Protein AF-A0A2V7L2Q6-F1 (afdb_monomer)

Sequence (376 aa):
MLLHRADSTAAQIENQLLTPYRARHPGLDVVQHTAATSQAEYRRVLLAATVGDSLPDVFQLDDVDVPALVDRGGALDLAPYLARVGVDLARYDPEVLAIFRRGQALYALPRGYAPVMVAYNRDLLDRAGIAYPTEDWTWDDFLRTARRLTRDRDGDGRIDQWGVRRASGCLDAPATLAAIRWYAAWVTRWGVAPRPHDTGDSGVEIARLFAAGRVAFMTVGRDAVRDLRASAAAGRVRVGFAPIPHRAGVLPATLLYATGYAVPARALRRKAAVELAADLTDSLADAARGDAGIELPAVTSAAQGLVAADTPGWQAVFLRAAAHGRPAWGARVALWREVEAELSDLMERVATGDVDPALAVRATAREIDRQLGTTR

Solvent-accessible surface area (backbone atoms only — not comparable to full-atom values): 19725 Å² total; per-residue (Å²): 62,9,22,19,59,33,16,55,45,40,6,31,46,40,36,51,14,38,44,69,46,40,71,74,36,78,90,52,85,65,52,56,40,52,72,17,36,42,48,77,50,31,28,48,64,40,35,49,20,24,70,60,85,54,61,68,12,10,33,34,49,24,54,63,11,40,56,53,11,48,82,26,13,32,38,15,53,22,64,92,43,20,72,82,76,72,50,72,76,88,83,55,60,66,68,62,41,47,56,21,39,64,81,87,38,28,31,28,36,76,49,41,59,50,68,82,82,88,88,82,65,62,72,63,32,58,80,62,78,44,84,78,86,60,94,85,61,47,73,63,52,52,50,53,49,20,52,75,44,40,36,56,83,86,75,90,83,57,73,80,37,67,44,62,80,78,90,56,56,81,58,53,24,69,75,37,44,52,46,53,53,51,59,32,31,29,40,70,73,65,64,78,40,78,44,76,86,80,43,66,94,41,71,70,53,52,50,52,33,34,69,70,70,74,37,96,76,81,84,40,2,11,10,33,14,23,66,26,12,56,31,32,77,66,65,68,52,85,80,71,60,75,57,68,88,57,57,87,94,45,53,46,58,40,60,20,34,31,39,18,22,63,62,59,97,81,46,94,54,51,66,64,45,50,49,46,21,34,58,59,6,23,71,50,27,18,43,46,1,42,73,3,16,23,24,40,22,20,15,18,46,32,29,45,53,40,39,72,36,28,68,71,48,34,50,45,43,45,30,34,27,25,49,17,36,37,62,42,57,70,81,75,38,97,66,29,69,64,48,52,48,51,54,47,57,45,50,53,51,31,50,77,56,88,41,60,56,70,60,48,37,51,49,45,43,50,50,48,52,47,57,68,61,71,75,117

Mean predicted aligned error: 16.05 Å

Nearest PDB structures (foldseek):
  5f7v-assembly1_A  TM=4.570E-01  e=7.697E-09  Listeria monocytogenes EGD-e
  4qsd-assembly1_A  TM=4.203E-01  e=3.023E-06  Agrobacterium fabrum str. C58
  6r1b-assembly2_B  TM=4.641E-01  e=7.809E-06  Mycobacterium tuberculosis
  4r9g-assembly1_A  TM=3.899E-01  e=1.829E-06  Caldanaerobius polysaccharolyticus
  6les-assembly2_Y  TM=4.811E-01  e=1.881E-04  Escherichia coli K-12

Radius of gyration: 23.61 Å; Cα contacts (8 Å, |Δi|>4): 738; chains: 1; bounding box: 56×57×68 Å

pLDDT: mean 79.23, std 8.45, range [37.34, 94.56]

Foldseek 3Di:
DAAWWWDLLLAQLLLVLCVVVCVVVVVDDQAAAADWWALVRQQVVFQCCLQVVHLFAFFDAQLVCLCQAPVAQQAAQQVVPLVVLPHDLVPDDVVLQVSQDDPNRGWAAFLAADEWDDDADPVLCVVLVHDDDDPPDDVVNLVVQQVSQWDDDPPPPDTPTGSDFDPAPPLLGPVNLVVLVVVLCCQPPVVLDDACVRFPPDPVGVLVCVLVVNHQDDRTICSSNNVSNVVVVVPSDDHHDAADDDDPVTDAEGEHHHHHNHDDPPPPCSPVSVVSSHVCRYCGVNASSQSHYRGQGGGDSRLVVSVVSSPPQSSSRPSSHSNSYHYDVVVVDVPVVVLVVLVVVLSNCSNVPPDDNSVSSVVSSVVVVVVVVVPD

Structure (mmCIF, N/CA/C/O backbone):
data_AF-A0A2V7L2Q6-F1
#
_entry.id   AF-A0A2V7L2Q6-F1
#
loop_
_atom_site.group_PDB
_atom_site.id
_atom_site.type_symbol
_atom_site.label_atom_id
_atom_site.label_alt_id
_atom_site.label_comp_id
_atom_site.label_asym_id
_atom_site.label_entity_id
_atom_site.label_seq_id
_atom_site.pdbx_PDB_ins_code
_atom_site.Cartn_x
_atom_site.Cartn_y
_atom_site.Cartn_z
_atom_site.occupancy
_atom_site.B_iso_or_equiv
_atom_site.auth_seq_id
_atom_site.auth_comp_id
_atom_site.auth_asym_id
_atom_site.auth_atom_id
_atom_site.pdbx_PDB_model_num
ATOM 1 N N . MET A 1 1 ? -12.923 18.119 15.130 1.00 73.31 1 MET A N 1
ATOM 2 C CA . MET A 1 1 ? -11.821 18.567 14.234 1.00 73.31 1 MET A CA 1
ATOM 3 C C . MET A 1 1 ? -11.292 17.398 13.402 1.00 73.31 1 MET A C 1
ATOM 5 O O . MET A 1 1 ? -10.453 16.704 13.939 1.00 73.31 1 MET A O 1
ATOM 9 N N . LEU A 1 2 ? -11.753 17.153 12.155 1.00 79.62 2 LEU A N 1
ATOM 10 C CA . LEU A 1 2 ? -11.305 16.065 11.228 1.00 79.62 2 LEU A CA 1
ATOM 11 C C . LEU A 1 2 ? -9.818 16.187 11.014 1.00 79.62 2 LEU A C 1
ATOM 13 O O . LEU A 1 2 ? -9.030 16.928 11.575 1.00 79.62 2 LEU A O 1
ATOM 17 N N . LEU A 1 3 ? -9.506 15.311 10.134 1.00 79.88 3 LEU A N 1
ATOM 18 C CA . LEU A 1 3 ? -8.528 14.321 10.204 1.00 79.88 3 LEU A CA 1
ATOM 19 C C . LEU A 1 3 ? -8.904 13.795 8.762 1.00 79.88 3 LEU A C 1
ATOM 21 O O . LEU A 1 3 ? -9.963 13.269 8.620 1.00 79.88 3 LEU A O 1
ATOM 25 N N . HIS A 1 4 ? -8.349 14.112 7.573 1.00 74.88 4 HIS A N 1
ATOM 26 C CA . HIS A 1 4 ? -8.477 13.294 6.331 1.00 74.88 4 HIS A CA 1
ATOM 27 C C . HIS A 1 4 ? -7.233 13.220 5.412 1.00 74.88 4 HIS A C 1
ATOM 29 O O . HIS A 1 4 ? -6.544 14.210 5.327 1.00 74.88 4 HIS A O 1
ATOM 35 N N . ARG A 1 5 ? -6.894 12.094 4.728 1.00 74.88 5 ARG A N 1
ATOM 36 C CA . ARG A 1 5 ? -5.695 11.904 3.830 1.00 74.88 5 ARG A CA 1
ATOM 37 C C . ARG A 1 5 ? -5.939 11.582 2.311 1.00 74.88 5 ARG A C 1
ATOM 39 O O . ARG A 1 5 ? -6.328 10.468 1.972 1.00 74.88 5 ARG A O 1
ATOM 46 N N . ALA A 1 6 ? -5.713 12.569 1.414 1.00 65.75 6 ALA A N 1
ATOM 47 C CA . ALA A 1 6 ? -5.537 12.645 -0.066 1.00 65.75 6 ALA A CA 1
ATOM 48 C C . ALA A 1 6 ? -5.340 14.095 -0.584 1.00 65.75 6 ALA A C 1
ATOM 50 O O . ALA A 1 6 ? -6.004 14.943 -0.047 1.00 65.75 6 ALA A O 1
ATOM 51 N N . ASP A 1 7 ? -4.582 14.385 -1.638 1.00 66.62 7 ASP A N 1
ATOM 52 C CA . ASP A 1 7 ? -4.219 15.681 -2.283 1.00 66.62 7 ASP A CA 1
ATOM 53 C C . ASP A 1 7 ? -4.640 17.131 -1.856 1.00 66.62 7 ASP A C 1
ATOM 55 O O . ASP A 1 7 ? -5.551 17.419 -1.095 1.00 66.62 7 ASP A O 1
ATOM 59 N N . SER A 1 8 ? -4.008 18.114 -2.522 1.00 62.84 8 SER A N 1
ATOM 60 C CA . SER A 1 8 ? -4.571 19.451 -2.819 1.00 62.84 8 SER A CA 1
ATOM 61 C C . SER A 1 8 ? -5.606 19.415 -3.945 1.00 62.84 8 SER A C 1
ATOM 63 O O . SER A 1 8 ? -6.543 20.216 -3.948 1.00 62.84 8 SER A O 1
ATOM 65 N N . THR A 1 9 ? -5.394 18.464 -4.863 1.00 69.31 9 THR A N 1
ATOM 66 C CA . THR A 1 9 ? -6.034 18.185 -6.151 1.00 69.31 9 THR A CA 1
ATOM 67 C C . THR A 1 9 ? -7.332 17.397 -6.150 1.00 69.31 9 THR A C 1
ATOM 69 O O . THR A 1 9 ? -8.097 17.696 -7.063 1.00 69.31 9 THR A O 1
ATOM 72 N N . ALA A 1 10 ? -7.651 16.582 -5.097 1.00 68.62 10 ALA A N 1
ATOM 73 C CA . ALA A 1 10 ? -9.719 16.390 -3.058 1.00 68.62 10 ALA A CA 1
ATOM 74 C C . ALA A 1 10 ? -10.222 17.579 -2.000 1.00 68.62 10 ALA A C 1
ATOM 76 O O . ALA A 1 10 ? -11.093 17.349 -1.186 1.00 68.62 10 ALA A O 1
ATOM 77 N N . ALA A 1 11 ? -9.870 18.886 -1.971 1.00 71.44 11 ALA A N 1
ATOM 78 C CA . ALA A 1 11 ? -9.905 19.868 -0.907 1.00 71.44 11 ALA A CA 1
ATOM 79 C C . ALA A 1 11 ? -11.095 20.828 -0.870 1.00 71.44 11 ALA A C 1
ATOM 81 O O . ALA A 1 11 ? -11.997 20.813 -0.051 1.00 71.44 11 ALA A O 1
ATOM 82 N N . GLN A 1 12 ? -11.056 21.732 -1.813 1.00 75.75 12 GLN A N 1
ATOM 83 C CA . GLN A 1 12 ? -12.013 22.748 -2.171 1.00 75.75 12 GLN A CA 1
ATOM 84 C C . GLN A 1 12 ? -13.460 22.238 -2.112 1.00 75.75 12 GLN A C 1
ATOM 86 O O . GLN A 1 12 ? -14.247 22.735 -1.307 1.00 75.75 12 GLN A O 1
ATOM 91 N N . ILE A 1 13 ? -13.778 21.197 -2.886 1.00 78.44 13 ILE A N 1
ATOM 92 C CA . ILE A 1 13 ? -15.065 20.502 -2.868 1.00 78.44 13 ILE A CA 1
ATOM 93 C C . ILE A 1 13 ? -15.283 19.781 -1.538 1.00 78.44 13 ILE A C 1
ATOM 95 O O . ILE A 1 13 ? -16.374 19.914 -1.008 1.00 78.44 13 ILE A O 1
ATOM 99 N N . GLU A 1 14 ? -14.266 19.178 -0.903 1.00 76.25 14 GLU A N 1
ATOM 100 C CA . GLU A 1 14 ? -14.395 18.726 0.488 1.00 76.25 14 GLU A CA 1
ATOM 101 C C . GLU A 1 14 ? -14.936 19.867 1.387 1.00 76.25 14 GLU A C 1
ATOM 103 O O . GLU A 1 14 ? -15.743 19.645 2.283 1.00 76.25 14 GLU A O 1
ATOM 108 N N . ASN A 1 15 ? -14.580 21.137 1.181 1.00 78.12 15 ASN A N 1
ATOM 109 C CA . ASN A 1 15 ? -15.110 22.226 2.029 1.00 78.12 15 ASN A CA 1
ATOM 110 C C . ASN A 1 15 ? -16.576 22.468 1.725 1.00 78.12 15 ASN A C 1
ATOM 112 O O . ASN A 1 15 ? -17.353 22.763 2.623 1.00 78.12 15 ASN A O 1
ATOM 116 N N . GLN A 1 16 ? -16.926 22.298 0.456 1.00 79.81 16 GLN A N 1
ATOM 117 C CA . GLN A 1 16 ? -18.268 22.419 -0.079 1.00 79.81 16 GLN A CA 1
ATOM 118 C C . GLN A 1 16 ? -19.182 21.272 0.408 1.00 79.81 16 GLN A C 1
ATOM 120 O O . GLN A 1 16 ? -20.391 21.425 0.311 1.00 79.81 16 GLN A O 1
ATOM 125 N N . LEU A 1 17 ? -18.644 20.200 1.016 1.00 81.06 17 LEU A N 1
ATOM 126 C CA . LEU A 1 17 ? -19.395 19.173 1.778 1.00 81.06 17 LEU A CA 1
ATOM 127 C C . LEU A 1 17 ? -19.692 19.639 3.203 1.00 81.06 17 LEU A C 1
ATOM 129 O O . LEU A 1 17 ? -20.779 19.444 3.741 1.00 81.06 17 LEU A O 1
ATOM 133 N N . LEU A 1 18 ? -18.707 20.297 3.820 1.00 81.81 18 LEU A N 1
ATOM 134 C CA . LEU A 1 18 ? -18.900 20.909 5.128 1.00 81.81 18 LEU A CA 1
ATOM 135 C C . LEU A 1 18 ? -19.791 22.123 5.051 1.00 81.81 18 LEU A C 1
ATOM 137 O O . LEU A 1 18 ? -20.349 22.497 6.068 1.00 81.81 18 LEU A O 1
ATOM 141 N N . THR A 1 19 ? -19.925 22.756 3.889 1.00 81.88 19 THR A N 1
ATOM 142 C CA . THR A 1 19 ? -20.840 23.877 3.704 1.00 81.88 19 THR A CA 1
ATOM 143 C C . THR A 1 19 ? -22.258 23.499 4.161 1.00 81.88 19 THR A C 1
ATOM 145 O O . THR A 1 19 ? -22.727 24.132 5.103 1.00 81.88 19 THR A O 1
ATOM 148 N N . PRO A 1 20 ? -22.924 22.442 3.647 1.00 81.62 20 PRO A N 1
ATOM 149 C CA . PRO A 1 20 ? -24.214 21.995 4.180 1.00 81.62 20 PRO A CA 1
ATOM 150 C C . PRO A 1 20 ? -24.156 21.258 5.527 1.00 81.62 20 PRO A C 1
ATOM 152 O O . PRO A 1 20 ? -25.213 21.039 6.114 1.00 81.62 20 PRO A O 1
ATOM 155 N N . TYR A 1 21 ? -22.987 20.879 6.056 1.00 82.38 21 TYR A N 1
ATOM 156 C CA . TYR A 1 21 ? -22.879 20.409 7.445 1.00 82.38 21 TYR A CA 1
ATOM 157 C C . TYR A 1 21 ? -22.847 21.589 8.430 1.00 82.38 21 TYR A C 1
ATOM 159 O O . TYR A 1 21 ? -23.782 21.767 9.202 1.00 82.38 21 TYR A O 1
ATOM 167 N N . ARG A 1 22 ? -21.860 22.485 8.321 1.00 83.81 22 ARG A N 1
ATOM 168 C CA . ARG A 1 22 ? -21.756 23.756 9.062 1.00 83.81 22 ARG A CA 1
ATOM 169 C C . ARG A 1 22 ? -23.024 24.608 8.950 1.00 83.81 22 ARG A C 1
ATOM 171 O O . ARG A 1 22 ? -23.446 25.179 9.945 1.00 83.81 22 ARG A O 1
ATOM 178 N N . ALA A 1 23 ? -23.675 24.658 7.783 1.00 86.06 23 ALA A N 1
ATOM 179 C CA . ALA A 1 23 ? -24.941 25.382 7.622 1.00 86.06 23 ALA A CA 1
ATOM 180 C C . ALA A 1 23 ? -26.113 24.757 8.407 1.00 86.06 23 ALA A C 1
ATOM 182 O O . ALA A 1 23 ? -27.030 25.476 8.792 1.00 86.06 23 ALA A O 1
ATOM 183 N N . ARG A 1 24 ? -26.083 23.442 8.675 1.00 84.81 24 ARG A N 1
ATOM 184 C CA . ARG A 1 24 ? -27.028 22.759 9.582 1.00 84.81 24 ARG A CA 1
ATOM 185 C C . ARG A 1 24 ? -26.594 22.813 11.049 1.00 84.81 24 ARG A C 1
ATOM 187 O O . ARG A 1 24 ? -27.436 22.679 11.930 1.00 84.81 24 ARG A O 1
ATOM 194 N N . HIS A 1 25 ? -25.306 23.027 11.309 1.00 83.69 25 HIS A N 1
ATOM 195 C CA . HIS A 1 25 ? -24.702 23.027 12.641 1.00 83.69 25 HIS A CA 1
ATOM 196 C C . HIS A 1 25 ? -23.922 24.333 12.924 1.00 83.69 25 HIS A C 1
ATOM 198 O O . HIS A 1 25 ? -22.735 24.277 13.243 1.00 83.69 25 HIS A O 1
ATOM 204 N N . PRO A 1 26 ? -24.560 25.522 12.846 1.00 81.81 26 PRO A N 1
ATOM 205 C CA . PRO A 1 26 ? -23.872 26.820 12.921 1.00 81.81 26 PRO A CA 1
ATOM 206 C C . PRO A 1 26 ? -23.261 27.146 14.295 1.00 81.81 26 PRO A C 1
ATOM 208 O O . PRO A 1 26 ? -22.512 28.110 14.412 1.00 81.81 26 PRO A O 1
ATOM 211 N N . GLY A 1 27 ? -23.579 26.364 15.333 1.00 82.12 27 GLY A N 1
ATOM 212 C CA . GLY A 1 27 ? -22.951 26.448 16.657 1.00 82.12 27 GLY A CA 1
ATOM 213 C C . GLY A 1 27 ? -21.696 25.580 16.827 1.00 82.12 27 GLY A C 1
ATOM 214 O O . GLY A 1 27 ? -21.119 25.588 17.909 1.00 82.12 27 GLY A O 1
ATOM 215 N N . LEU A 1 28 ? -21.286 24.820 15.803 1.00 80.44 28 LEU A N 1
ATOM 216 C CA . LEU A 1 28 ? -20.081 23.988 15.827 1.00 80.44 28 LEU A CA 1
ATOM 217 C C . LEU A 1 28 ? -19.027 24.571 14.884 1.00 80.44 28 LEU A C 1
ATOM 219 O O . LEU A 1 28 ? -19.221 24.591 13.666 1.00 80.44 28 LEU A O 1
ATOM 223 N N . ASP A 1 29 ? -17.882 24.994 15.428 1.00 81.62 29 ASP A N 1
ATOM 224 C CA . ASP A 1 29 ? -16.738 25.333 14.585 1.00 81.62 29 ASP A CA 1
ATOM 225 C C . ASP A 1 29 ? -16.051 24.052 14.104 1.00 81.62 29 ASP A C 1
ATOM 227 O O . ASP A 1 29 ? -15.214 23.434 14.766 1.00 81.62 29 ASP A O 1
ATOM 231 N N . VAL A 1 30 ? -16.453 23.633 12.911 1.00 81.75 30 VAL A N 1
ATOM 232 C CA . VAL A 1 30 ? -15.846 22.531 12.175 1.00 81.75 30 VAL A CA 1
ATOM 233 C C . VAL A 1 30 ? -14.512 23.034 11.593 1.00 81.75 30 VAL A C 1
ATOM 235 O O . VAL A 1 30 ? -14.391 23.260 10.381 1.00 81.75 30 VAL A O 1
ATOM 238 N N . VAL A 1 31 ? -13.517 23.235 12.473 1.00 81.88 31 VAL A N 1
ATOM 239 C CA . VAL A 1 31 ? -12.176 23.785 12.177 1.00 81.88 31 VAL A CA 1
ATOM 240 C C . VAL A 1 31 ? -11.352 22.809 11.361 1.00 81.88 31 VAL A C 1
ATOM 242 O O . VAL A 1 31 ? -10.656 21.950 11.892 1.00 81.88 31 VAL A O 1
ATOM 245 N N . GLN A 1 32 ? -11.424 22.944 10.046 1.00 79.69 32 GLN A N 1
ATOM 246 C CA . GLN A 1 32 ? -10.665 22.110 9.134 1.00 79.69 32 GLN A CA 1
ATOM 247 C C . GLN A 1 32 ? -9.146 22.169 9.445 1.00 79.69 32 GLN A C 1
ATOM 249 O O . GLN A 1 32 ? -8.578 23.244 9.290 1.00 79.69 32 GLN A O 1
ATOM 254 N N . HIS A 1 33 ? -8.491 21.054 9.830 1.00 80.94 33 HIS A N 1
ATOM 255 C CA . HIS A 1 33 ? -7.095 20.954 10.313 1.00 80.94 33 HIS A CA 1
ATOM 256 C C . HIS A 1 33 ? -6.240 19.800 9.738 1.00 80.94 33 HIS A C 1
ATOM 258 O O . HIS A 1 33 ? -6.422 18.655 10.080 1.00 80.94 33 HIS A O 1
ATOM 264 N N . THR A 1 34 ? -5.146 20.072 9.044 1.00 81.19 34 THR A N 1
ATOM 265 C CA . THR A 1 34 ? -4.331 19.116 8.256 1.00 81.19 34 THR A CA 1
ATOM 266 C C . THR A 1 34 ? -2.943 18.745 8.779 1.00 81.19 34 THR A C 1
ATOM 268 O O . THR A 1 34 ? -2.336 19.616 9.401 1.00 81.19 34 THR A O 1
ATOM 271 N N . ALA A 1 35 ? -2.405 17.541 8.454 1.00 66.00 35 ALA A N 1
ATOM 272 C CA . ALA A 1 35 ? -0.992 17.211 8.761 1.00 66.00 35 ALA A CA 1
ATOM 273 C C . ALA A 1 35 ? -0.207 16.075 8.023 1.00 66.00 35 ALA A C 1
ATOM 275 O O . ALA A 1 35 ? 0.932 15.856 8.423 1.00 66.00 35 ALA A O 1
ATOM 276 N N . ALA A 1 36 ? -0.701 15.319 7.031 1.00 75.06 36 ALA A N 1
ATOM 277 C CA . ALA A 1 36 ? 0.181 14.447 6.227 1.00 75.06 36 ALA A CA 1
ATOM 278 C C . ALA A 1 36 ? -0.238 14.114 4.774 1.00 75.06 36 ALA A C 1
ATOM 280 O O . ALA A 1 36 ? -1.317 13.566 4.522 1.00 75.06 36 ALA A O 1
ATOM 281 N N . THR A 1 37 ? 0.685 14.387 3.844 1.00 63.09 37 THR A N 1
ATOM 282 C CA . THR A 1 37 ? 0.564 14.304 2.383 1.00 63.09 37 THR A CA 1
ATOM 283 C C . THR A 1 37 ? 0.685 12.880 1.855 1.00 63.09 37 THR A C 1
ATOM 285 O O . THR A 1 37 ? -0.293 12.194 1.532 1.00 63.09 37 THR A O 1
ATOM 288 N N . SER A 1 38 ? 1.929 12.420 1.764 1.00 71.62 38 SER A N 1
ATOM 289 C CA . SER A 1 38 ? 2.241 11.032 1.523 1.00 71.62 38 SER A CA 1
ATOM 290 C C . SER A 1 38 ? 1.536 10.193 2.574 1.00 71.62 38 SER A C 1
ATOM 292 O O . SER A 1 38 ? 1.400 10.561 3.742 1.00 71.62 38 SER A O 1
ATOM 294 N N . GLN A 1 39 ? 1.149 8.997 2.170 1.00 63.72 39 GLN A N 1
ATOM 295 C CA . GLN A 1 39 ? 0.681 8.010 3.120 1.00 63.72 39 GLN A CA 1
ATOM 296 C C . GLN A 1 39 ? 1.788 7.708 4.160 1.00 63.72 39 GLN A C 1
ATOM 298 O O . GLN A 1 39 ? 1.498 7.537 5.331 1.00 63.72 39 GLN A O 1
ATOM 303 N N . ALA A 1 40 ? 3.077 7.795 3.816 1.00 70.69 40 ALA A N 1
ATOM 304 C CA . ALA A 1 40 ? 4.165 7.559 4.774 1.00 70.69 40 ALA A CA 1
ATOM 305 C C . ALA A 1 40 ? 4.182 8.493 5.994 1.00 70.69 40 ALA A C 1
ATOM 307 O O . ALA A 1 40 ? 4.330 8.054 7.135 1.00 70.69 40 ALA A O 1
ATOM 308 N N . GLU A 1 41 ? 4.002 9.782 5.745 1.00 70.31 41 GLU A N 1
ATOM 309 C CA . GLU A 1 41 ? 3.842 10.829 6.754 1.00 70.31 41 GLU A CA 1
ATOM 310 C C . GLU A 1 41 ? 2.608 10.583 7.630 1.00 70.31 41 GLU A C 1
ATOM 312 O O . GLU A 1 41 ? 2.609 10.815 8.841 1.00 70.31 41 GLU A O 1
ATOM 317 N N . TYR A 1 42 ? 1.592 10.010 6.999 1.00 76.75 42 TYR A N 1
ATOM 318 C CA . TYR A 1 42 ? 0.251 9.906 7.503 1.00 76.75 42 TYR A CA 1
ATOM 319 C C . TYR A 1 42 ? 0.145 8.965 8.715 1.00 76.75 42 TYR A C 1
ATOM 321 O O . TYR A 1 42 ? -0.231 9.440 9.774 1.00 76.75 42 TYR A O 1
ATOM 329 N N . ARG A 1 43 ? 0.716 7.751 8.706 1.00 80.00 43 ARG A N 1
ATOM 330 C CA . ARG A 1 43 ? 0.814 6.865 9.905 1.00 80.00 43 ARG A CA 1
ATOM 331 C C . ARG A 1 43 ? 1.612 7.440 11.070 1.00 80.00 43 ARG A C 1
ATOM 333 O O . ARG A 1 43 ? 1.724 6.784 12.099 1.00 80.00 43 ARG A O 1
ATOM 340 N N . ARG A 1 44 ? 2.296 8.573 10.915 1.00 81.88 44 ARG A N 1
ATOM 341 C CA . ARG A 1 44 ? 3.253 9.053 11.923 1.00 81.88 44 ARG A CA 1
ATOM 342 C C . ARG A 1 44 ? 2.625 10.090 12.842 1.00 81.88 44 ARG A C 1
ATOM 344 O O . ARG A 1 44 ? 2.715 9.916 14.056 1.00 81.88 44 ARG A O 1
ATOM 351 N N . VAL A 1 45 ? 1.912 11.076 12.287 1.00 82.31 45 VAL A N 1
ATOM 352 C CA . VAL A 1 45 ? 1.184 12.119 13.051 1.00 82.31 45 VAL A CA 1
ATOM 353 C C . VAL A 1 45 ? 0.295 11.503 14.141 1.00 82.31 45 VAL A C 1
ATOM 355 O O . VAL A 1 45 ? 0.164 11.999 15.255 1.00 82.31 45 VAL A O 1
ATOM 358 N N . LEU A 1 46 ? -0.288 10.368 13.809 1.00 84.12 46 LEU A N 1
ATOM 359 C CA . LEU A 1 46 ? -1.483 9.841 14.435 1.00 84.12 46 LEU A CA 1
ATOM 360 C C . LEU A 1 46 ? -1.148 8.769 15.455 1.00 84.12 46 LEU A C 1
ATOM 362 O O . LEU A 1 46 ? -1.879 8.596 16.413 1.00 84.12 46 LEU A O 1
ATOM 366 N N . LEU A 1 47 ? -0.016 8.077 15.274 1.00 81.94 47 LEU A N 1
ATOM 367 C CA . LEU A 1 47 ? 0.547 7.106 16.220 1.00 81.94 47 LEU A CA 1
ATOM 368 C C . LEU A 1 47 ? 1.174 7.883 17.361 1.00 81.94 47 LEU A C 1
ATOM 370 O O . LEU A 1 47 ? 1.132 7.427 18.493 1.00 81.94 47 LEU A O 1
ATOM 374 N N . ALA A 1 48 ? 1.695 9.080 17.077 1.00 84.75 48 ALA A N 1
ATOM 375 C CA . ALA A 1 48 ? 1.993 10.056 18.109 1.00 84.75 48 ALA A CA 1
ATOM 376 C C . ALA A 1 48 ? 0.704 10.490 18.830 1.00 84.75 48 ALA A C 1
ATOM 378 O O . ALA A 1 48 ? 0.629 10.335 20.044 1.00 84.75 48 ALA A O 1
ATOM 379 N N . ALA A 1 49 ? -0.334 10.929 18.113 1.00 83.81 49 ALA A N 1
ATOM 380 C CA . ALA A 1 49 ? -1.591 11.370 18.729 1.00 83.81 49 ALA A CA 1
ATOM 381 C C . ALA A 1 49 ? -2.387 10.249 19.446 1.00 83.81 49 ALA A C 1
ATOM 383 O O . ALA A 1 49 ? -3.091 10.523 20.414 1.00 83.81 49 ALA A O 1
ATOM 384 N N . THR A 1 50 ? -2.216 8.978 19.066 1.00 84.38 50 THR A N 1
ATOM 385 C CA . THR A 1 50 ? -2.742 7.816 19.807 1.00 84.38 50 THR A CA 1
ATOM 386 C C . THR A 1 50 ? -1.810 7.278 20.889 1.00 84.38 50 THR A C 1
ATOM 388 O O . THR A 1 50 ? -2.252 6.567 21.781 1.00 84.38 50 THR A O 1
ATOM 391 N N . VAL A 1 51 ? -0.524 7.615 20.901 1.00 83.62 51 VAL A N 1
ATOM 392 C CA . VAL A 1 51 ? 0.318 7.372 22.087 1.00 83.62 51 VAL A CA 1
ATOM 393 C C . VAL A 1 51 ? 0.175 8.513 23.104 1.00 83.62 51 VAL A C 1
ATOM 395 O O . VAL A 1 51 ? 0.355 8.291 24.298 1.00 83.62 51 VAL A O 1
ATOM 398 N N . GLY A 1 52 ? -0.179 9.717 22.648 1.00 82.81 52 GLY A N 1
ATOM 399 C CA . GLY A 1 52 ? -0.272 10.946 23.439 1.00 82.81 52 GLY A CA 1
ATOM 400 C C . GLY A 1 52 ? -1.690 11.477 23.663 1.00 82.81 52 GLY A C 1
ATOM 401 O O . GLY A 1 52 ? -1.844 12.692 23.707 1.00 82.81 52 GLY A O 1
ATOM 402 N N . ASP A 1 53 ? -2.698 10.603 23.740 1.00 81.12 53 ASP A N 1
ATOM 403 C CA . ASP A 1 53 ? -4.096 10.922 24.102 1.00 81.12 53 ASP A CA 1
ATOM 404 C C . ASP A 1 53 ? -4.692 12.182 23.419 1.00 81.12 53 ASP A C 1
ATOM 406 O O . ASP A 1 53 ? -5.158 13.117 24.068 1.00 81.12 53 ASP A O 1
ATOM 410 N N . SER A 1 54 ? -4.556 12.278 22.088 1.00 85.50 54 SER A N 1
ATOM 411 C CA . SER A 1 54 ? -4.812 13.527 21.349 1.00 85.50 54 SER A CA 1
ATOM 412 C C . SER A 1 54 ? -5.250 13.377 19.884 1.00 85.50 54 SER A C 1
ATOM 414 O O . SER A 1 54 ? -5.202 14.356 19.134 1.00 85.50 54 SER A O 1
ATOM 416 N N . LEU A 1 55 ? -5.758 12.213 19.450 1.00 85.06 55 LEU A N 1
ATOM 417 C CA . LEU A 1 55 ? -6.696 12.251 18.322 1.00 85.06 55 LEU A CA 1
ATOM 418 C C . LEU A 1 55 ? -7.962 12.994 18.795 1.00 85.06 55 LEU A C 1
ATOM 420 O O . LEU A 1 55 ? -8.490 12.639 19.842 1.00 85.06 55 LEU A O 1
ATOM 424 N N . PRO A 1 56 ? -8.481 13.990 18.061 1.00 84.44 56 PRO A N 1
ATOM 425 C CA . PRO A 1 56 ? -9.746 14.660 18.394 1.00 84.44 56 PRO A CA 1
ATOM 426 C C . PRO A 1 56 ? -11.011 13.744 18.302 1.00 84.44 56 PRO A C 1
ATOM 428 O O . PRO A 1 56 ? -11.322 13.086 19.280 1.00 84.44 56 PRO A O 1
ATOM 431 N N . ASP A 1 57 ? -11.756 13.626 17.191 1.00 84.62 57 ASP A N 1
ATOM 432 C CA . ASP A 1 57 ? -13.083 12.960 17.108 1.00 84.62 57 ASP A CA 1
ATOM 433 C C . ASP A 1 57 ? -13.660 12.056 15.869 1.00 84.62 57 ASP A C 1
ATOM 435 O O . ASP A 1 57 ? -14.839 11.784 15.957 1.00 84.62 57 ASP A O 1
ATOM 439 N N . VAL A 1 58 ? -13.004 11.653 14.720 1.00 86.94 58 VAL A N 1
ATOM 440 C CA . VAL A 1 58 ? -13.192 10.699 13.517 1.00 86.94 58 VAL A CA 1
ATOM 441 C C . VAL A 1 58 ? -12.049 10.675 12.452 1.00 86.94 58 VAL A C 1
ATOM 443 O O . VAL A 1 58 ? -11.805 11.728 11.848 1.00 86.94 58 VAL A O 1
ATOM 446 N N . PHE A 1 59 ? -11.405 9.534 12.139 1.00 86.75 59 PHE A N 1
ATOM 447 C CA . PHE A 1 59 ? -9.983 9.522 11.684 1.00 86.75 59 PHE A CA 1
ATOM 448 C C . PHE A 1 59 ? -9.499 8.493 10.555 1.00 86.75 59 PHE A C 1
ATOM 450 O O . PHE A 1 59 ? -10.239 7.589 10.274 1.00 86.75 59 PHE A O 1
ATOM 457 N N . GLN A 1 60 ? -8.347 8.524 9.816 1.00 86.31 60 GLN A N 1
ATOM 458 C CA . GLN A 1 60 ? -8.166 7.704 8.559 1.00 86.31 60 GLN A CA 1
ATOM 459 C C . GLN A 1 60 ? -7.860 6.287 8.896 1.00 86.31 60 GLN A C 1
ATOM 461 O O . GLN A 1 60 ? -6.697 5.946 9.112 1.00 86.31 60 GLN A O 1
ATOM 466 N N . LEU A 1 61 ? -8.872 5.448 8.750 1.00 80.69 61 LEU A N 1
ATOM 467 C CA . LEU A 1 61 ? -8.618 4.040 8.626 1.00 80.69 61 LEU A CA 1
ATOM 468 C C . LEU A 1 61 ? -8.476 3.646 7.165 1.00 80.69 61 LEU A C 1
ATOM 470 O O . LEU A 1 61 ? -9.409 3.335 6.432 1.00 80.69 61 LEU A O 1
ATOM 474 N N . ASP A 1 62 ? -7.217 3.734 6.766 1.00 81.94 62 ASP A N 1
ATOM 475 C CA . ASP A 1 62 ? -6.622 3.050 5.638 1.00 81.94 62 ASP A CA 1
ATOM 476 C C . ASP A 1 62 ? -6.535 1.519 5.980 1.00 81.94 62 ASP A C 1
ATOM 478 O O . ASP A 1 62 ? -6.237 1.133 7.113 1.00 81.94 62 ASP A O 1
ATOM 482 N N . ASP A 1 63 ? -6.846 0.612 5.036 1.00 75.94 63 ASP A N 1
ATOM 483 C CA . ASP A 1 63 ? -7.124 -0.837 5.269 1.00 75.94 63 ASP A CA 1
ATOM 484 C C . ASP A 1 63 ? -6.108 -1.690 6.081 1.00 75.94 63 ASP A C 1
ATOM 486 O O . ASP A 1 63 ? -6.481 -2.652 6.757 1.00 75.94 63 ASP A O 1
ATOM 490 N N . VAL A 1 64 ? -4.829 -1.321 6.110 1.00 75.56 64 VAL A N 1
ATOM 491 C CA . VAL A 1 64 ? -3.711 -2.132 6.667 1.00 75.56 64 VAL A CA 1
ATOM 492 C C . VAL A 1 64 ? -3.380 -1.758 8.103 1.00 75.56 64 VAL A C 1
ATOM 494 O O . VAL A 1 64 ? -2.454 -2.278 8.736 1.00 75.56 64 VAL A O 1
ATOM 497 N N . ASP A 1 65 ? -4.084 -0.745 8.565 1.00 70.56 65 ASP A N 1
ATOM 498 C CA . ASP A 1 65 ? -3.826 -0.036 9.788 1.00 70.56 65 ASP A CA 1
ATOM 499 C C . ASP A 1 65 ? -4.880 -0.355 10.814 1.00 70.56 65 ASP A C 1
ATOM 501 O O . ASP A 1 65 ? -4.588 -0.252 11.994 1.00 70.56 65 ASP A O 1
ATOM 505 N N . VAL A 1 66 ? -6.030 -0.869 10.368 1.00 82.50 66 VAL A N 1
ATOM 506 C CA . VAL A 1 66 ? -7.083 -1.476 11.182 1.00 82.50 66 VAL A CA 1
ATOM 507 C C . VAL A 1 66 ? -6.520 -2.362 12.304 1.00 82.50 66 VAL A C 1
ATOM 509 O O . VAL A 1 66 ? -6.974 -2.197 13.430 1.00 82.50 66 VAL A O 1
ATOM 512 N N . PRO A 1 67 ? -5.505 -3.237 12.106 1.00 80.19 67 PRO A N 1
ATOM 513 C CA . PRO A 1 67 ? -4.894 -3.958 13.228 1.00 80.19 67 PRO A CA 1
ATOM 514 C C . PRO A 1 67 ? -4.146 -3.004 14.171 1.00 80.19 67 PRO A C 1
ATOM 516 O O . PRO A 1 67 ? -4.446 -2.909 15.356 1.00 80.19 67 PRO A O 1
ATOM 519 N N . ALA A 1 68 ? -3.227 -2.197 13.626 1.00 79.38 68 ALA A N 1
ATOM 520 C CA . ALA A 1 68 ? -2.457 -1.227 14.404 1.00 79.38 68 ALA A CA 1
ATOM 521 C C . ALA A 1 68 ? -3.337 -0.213 15.159 1.00 79.38 68 ALA A C 1
ATOM 523 O O . ALA A 1 68 ? -2.868 0.348 16.156 1.00 79.38 68 ALA A O 1
ATOM 524 N N . LEU A 1 69 ? -4.572 -0.027 14.684 1.00 79.56 69 LEU A N 1
ATOM 525 C CA . LEU A 1 69 ? -5.645 0.738 15.274 1.00 79.56 69 LEU A CA 1
ATOM 526 C C . LEU A 1 69 ? -6.312 0.020 16.431 1.00 79.56 69 LEU A C 1
ATOM 528 O O . LEU A 1 69 ? -6.284 0.496 17.561 1.00 79.56 69 LEU A O 1
ATOM 532 N N . VAL A 1 70 ? -6.959 -1.096 16.118 1.00 85.06 70 VAL A N 1
ATOM 533 C CA . VAL A 1 70 ? -7.969 -1.730 16.964 1.00 85.06 70 VAL A CA 1
ATOM 534 C C . VAL A 1 70 ? -7.315 -2.571 18.049 1.00 85.06 70 VAL A C 1
ATOM 536 O O . VAL A 1 70 ? -7.761 -2.533 19.188 1.00 85.06 70 VAL A O 1
ATOM 539 N N . ASP A 1 71 ? -6.197 -3.236 17.736 1.00 83.56 71 ASP A N 1
ATOM 540 C CA . ASP A 1 71 ? -5.411 -4.026 18.698 1.00 83.56 71 ASP A CA 1
ATOM 541 C C . ASP A 1 71 ? -4.864 -3.154 19.839 1.00 83.56 71 ASP A C 1
ATOM 543 O O . ASP A 1 71 ? -4.559 -3.629 20.934 1.00 83.56 71 ASP A O 1
ATOM 547 N N . ARG A 1 72 ? -4.690 -1.864 19.543 1.00 80.88 72 ARG A N 1
ATOM 548 C CA . ARG A 1 72 ? -4.346 -0.832 20.511 1.00 80.88 72 ARG A CA 1
ATOM 549 C C . ARG A 1 72 ? -5.616 -0.294 21.170 1.00 80.88 72 ARG A C 1
ATOM 551 O O . ARG A 1 72 ? -5.716 -0.341 22.390 1.00 80.88 72 ARG A O 1
ATOM 558 N N . GLY A 1 73 ? -6.563 0.127 20.334 1.00 84.50 73 GLY A N 1
ATOM 559 C CA . GLY A 1 73 ? -7.839 0.733 20.695 1.00 84.50 73 GLY A CA 1
ATOM 560 C C . GLY A 1 73 ? -7.885 2.202 20.285 1.00 84.50 73 GLY A C 1
ATOM 561 O O . GLY A 1 73 ? -7.993 3.073 21.127 1.00 84.50 73 GLY A O 1
ATOM 562 N N . GLY A 1 74 ? -7.687 2.510 18.998 1.00 84.81 74 GLY A N 1
ATOM 563 C CA . GLY A 1 74 ? -7.847 3.868 18.455 1.00 84.81 74 GLY A CA 1
ATOM 564 C C . GLY A 1 74 ? -9.176 4.136 17.755 1.00 84.81 74 GLY A C 1
ATOM 565 O O . GLY A 1 74 ? -9.560 5.297 17.667 1.00 84.81 74 GLY A O 1
ATOM 566 N N . ALA A 1 75 ? -9.857 3.080 17.285 1.00 87.50 75 ALA A N 1
ATOM 567 C CA . ALA A 1 75 ? -11.077 3.070 16.462 1.00 87.50 75 ALA A CA 1
ATOM 568 C C . ALA A 1 75 ? -12.151 2.266 17.201 1.00 87.50 75 ALA A C 1
ATOM 570 O O . ALA A 1 75 ? -11.816 1.200 17.721 1.00 87.50 75 ALA A O 1
ATOM 571 N N . LEU A 1 76 ? -13.403 2.729 17.223 1.00 91.00 76 LEU A N 1
ATOM 572 C CA . LEU A 1 76 ? -14.512 2.004 17.851 1.00 91.00 76 LEU A CA 1
ATOM 573 C C . LEU A 1 76 ? -15.059 0.924 16.934 1.00 91.00 76 LEU A C 1
ATOM 575 O O . LEU A 1 76 ? -14.883 0.926 15.725 1.00 91.00 76 LEU A O 1
ATOM 579 N N . ASP A 1 77 ? -15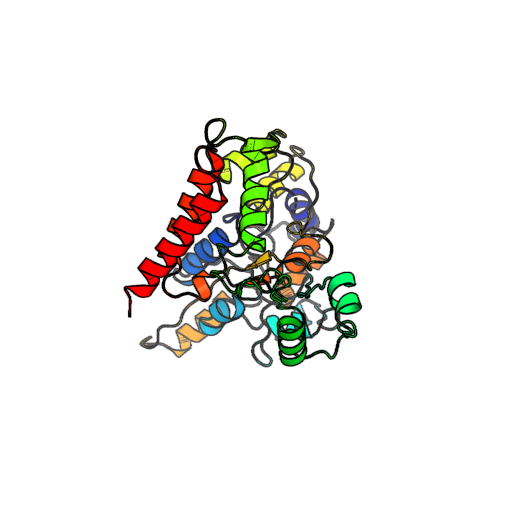.850 0.053 17.523 1.00 94.56 77 ASP A N 1
ATOM 580 C CA . ASP A 1 77 ? -17.047 -0.448 16.878 1.00 94.56 77 ASP A CA 1
ATOM 581 C C . ASP A 1 77 ? -18.196 0.598 16.784 1.00 94.56 77 ASP A C 1
ATOM 583 O O . ASP A 1 77 ? -18.967 0.724 17.733 1.00 94.56 77 ASP A O 1
ATOM 587 N N . LEU A 1 78 ? -18.421 1.311 15.666 1.00 93.00 78 LEU A N 1
ATOM 588 C CA . LEU A 1 78 ? -19.640 2.158 15.557 1.00 93.00 78 LEU A CA 1
ATOM 589 C C . LEU A 1 78 ? -20.926 1.330 15.349 1.00 93.00 78 LEU A C 1
ATOM 591 O O . LEU A 1 78 ? -22.005 1.922 15.204 1.00 93.00 78 LEU A O 1
ATOM 595 N N . ALA A 1 79 ? -20.873 -0.011 15.290 1.00 92.19 79 ALA A N 1
ATOM 596 C CA . ALA A 1 79 ? -22.067 -0.826 15.051 1.00 92.19 79 ALA A CA 1
ATOM 597 C C . ALA A 1 79 ? -23.252 -0.512 15.995 1.00 92.19 79 ALA A C 1
ATOM 599 O O . ALA A 1 79 ? -24.381 -0.452 15.497 1.00 92.19 79 ALA A O 1
ATOM 600 N N . PRO A 1 80 ? -23.057 -0.199 17.298 1.00 93.69 80 PRO A N 1
ATOM 601 C CA . PRO A 1 80 ? -24.141 0.190 18.207 1.00 93.69 80 PRO A CA 1
ATOM 602 C C . PRO A 1 80 ? -24.787 1.560 17.919 1.00 93.69 80 PRO A C 1
ATOM 604 O O . PRO A 1 80 ? -25.775 1.916 18.567 1.00 93.69 80 PRO A O 1
ATOM 607 N N . TYR A 1 81 ? -24.243 2.350 16.988 1.00 88.06 81 TYR A N 1
ATOM 608 C CA . TYR A 1 81 ? -24.646 3.740 16.747 1.00 88.06 81 TYR A CA 1
ATOM 609 C C . TYR A 1 81 ? -25.096 4.004 15.302 1.00 88.06 81 TYR A C 1
ATOM 611 O O . TYR A 1 81 ? -25.904 4.910 15.105 1.00 88.06 81 TYR A O 1
ATOM 619 N N . LEU A 1 82 ? -24.665 3.196 14.318 1.00 86.81 82 LEU A N 1
ATOM 620 C CA . LEU A 1 82 ? -25.105 3.223 12.904 1.00 86.81 82 LEU A CA 1
ATOM 621 C C . LEU A 1 82 ? -26.584 3.592 12.722 1.00 86.81 82 LEU A C 1
ATOM 623 O O . LEU A 1 82 ? -26.925 4.549 12.027 1.00 86.81 82 LEU A O 1
ATOM 627 N N . ALA A 1 83 ? -27.460 2.839 13.390 1.00 83.94 83 ALA A N 1
ATOM 628 C CA . ALA A 1 83 ? -28.907 2.976 13.274 1.00 83.94 83 ALA A CA 1
ATOM 629 C C . ALA A 1 83 ? -29.445 4.293 13.865 1.00 83.94 83 ALA A C 1
ATOM 631 O O . ALA A 1 83 ? -30.473 4.787 13.413 1.00 83.94 83 ALA A O 1
ATOM 632 N N . ARG A 1 84 ? -28.749 4.888 14.846 1.00 84.69 84 ARG A N 1
ATOM 633 C CA . ARG A 1 84 ? -29.125 6.174 15.463 1.00 84.69 84 ARG A CA 1
ATOM 634 C C . ARG A 1 84 ? -28.794 7.366 14.564 1.00 84.69 84 ARG A C 1
ATOM 636 O O . ARG A 1 84 ? -29.479 8.379 14.641 1.00 84.69 84 ARG A O 1
ATOM 643 N N . VAL A 1 85 ? -27.777 7.233 13.710 1.00 81.00 85 VAL A N 1
ATOM 644 C CA . VAL A 1 85 ? -27.371 8.249 12.720 1.00 81.00 85 VAL A CA 1
ATOM 645 C C . VAL A 1 85 ? -27.859 7.938 11.294 1.00 81.00 85 VAL A C 1
ATOM 647 O O . VAL A 1 85 ? -27.501 8.640 10.353 1.00 81.00 85 VAL A O 1
ATOM 650 N N . GLY A 1 86 ? -28.713 6.920 11.128 1.00 85.00 86 GLY A N 1
ATOM 651 C CA . GLY A 1 86 ? -29.420 6.630 9.875 1.00 85.00 86 GLY A CA 1
ATOM 652 C C . GLY A 1 86 ? -28.599 5.925 8.789 1.00 85.00 86 GLY A C 1
ATOM 653 O O . GLY A 1 86 ? -28.932 6.043 7.611 1.00 85.00 86 GLY A O 1
ATOM 654 N N . VAL A 1 87 ? -27.532 5.210 9.155 1.00 85.81 87 VAL A N 1
ATOM 655 C CA . VAL A 1 87 ? -26.623 4.569 8.191 1.00 85.81 87 VAL A CA 1
ATOM 656 C C . VAL A 1 87 ? -27.006 3.116 7.897 1.00 85.81 87 VAL A C 1
ATOM 658 O O . VAL A 1 87 ? -27.262 2.319 8.797 1.00 85.81 87 VAL A O 1
ATOM 661 N N . ASP A 1 88 ? -26.979 2.773 6.609 1.00 85.31 88 ASP A N 1
ATOM 662 C CA . ASP A 1 88 ? -27.344 1.477 6.036 1.00 85.31 88 ASP A CA 1
ATOM 663 C C . ASP A 1 88 ? -26.105 0.771 5.456 1.00 85.31 88 ASP A C 1
ATOM 665 O O . ASP A 1 88 ? -25.523 1.217 4.465 1.00 85.31 88 ASP A O 1
ATOM 669 N N . LEU A 1 89 ? -25.705 -0.345 6.077 1.00 81.56 89 LEU A N 1
ATOM 670 C CA . LEU A 1 89 ? -24.515 -1.114 5.694 1.00 81.56 89 LEU A CA 1
ATOM 671 C C . LEU A 1 89 ? -24.662 -1.912 4.394 1.00 81.56 89 LEU A C 1
ATOM 673 O O . LEU A 1 89 ? -23.647 -2.333 3.843 1.00 81.56 89 LEU A O 1
ATOM 677 N N . ALA A 1 90 ? -25.881 -2.149 3.899 1.00 87.88 90 ALA A N 1
ATOM 678 C CA . ALA A 1 90 ? -26.108 -3.022 2.741 1.00 87.88 90 ALA A CA 1
ATOM 679 C C . ALA A 1 90 ? -25.612 -2.418 1.411 1.00 87.88 90 ALA A C 1
ATOM 681 O O . ALA A 1 90 ? -25.675 -3.065 0.368 1.00 87.88 90 ALA A O 1
ATOM 682 N N . ARG A 1 91 ? -25.118 -1.175 1.438 1.00 82.19 91 ARG A N 1
ATOM 683 C CA . ARG A 1 91 ? -24.677 -0.403 0.268 1.00 82.19 91 ARG A CA 1
ATOM 684 C C . ARG A 1 91 ? -23.179 -0.548 -0.039 1.00 82.19 91 ARG A C 1
ATOM 686 O O . ARG A 1 91 ? -22.678 0.175 -0.898 1.00 82.19 91 ARG A O 1
ATOM 693 N N . TYR A 1 92 ? -22.474 -1.460 0.639 1.00 81.75 92 TYR A N 1
ATOM 694 C CA . TYR A 1 92 ? -21.026 -1.657 0.503 1.00 81.75 92 TYR A CA 1
ATOM 695 C C . TYR A 1 92 ? -20.668 -3.091 0.176 1.00 81.75 92 TYR A C 1
ATOM 697 O O . TYR A 1 92 ? -21.313 -4.036 0.625 1.00 81.75 92 TYR A O 1
ATOM 705 N N . ASP A 1 93 ? -19.601 -3.221 -0.604 1.00 85.12 93 ASP A N 1
ATOM 706 C CA . ASP A 1 93 ? -19.002 -4.503 -0.931 1.00 85.12 93 ASP A CA 1
ATOM 707 C C . ASP A 1 93 ? -18.590 -5.240 0.364 1.00 85.12 93 ASP A C 1
ATOM 709 O O . ASP A 1 93 ? -17.942 -4.635 1.230 1.00 85.12 93 ASP A O 1
ATOM 713 N N . PRO A 1 94 ? -18.988 -6.514 0.541 1.00 85.56 94 PRO A N 1
ATOM 714 C CA . PRO A 1 94 ? -18.793 -7.233 1.793 1.00 85.56 94 PRO A CA 1
ATOM 715 C C . PRO A 1 94 ? -17.321 -7.519 2.100 1.00 85.56 94 PRO A C 1
ATOM 717 O O . PRO A 1 94 ? -16.955 -7.482 3.275 1.00 85.56 94 PRO A O 1
ATOM 720 N N . GLU A 1 95 ? -16.470 -7.735 1.093 1.00 82.75 95 GLU A N 1
ATOM 721 C CA . GLU A 1 95 ? -15.028 -7.951 1.292 1.00 82.75 95 GLU A CA 1
ATOM 722 C C . GLU A 1 95 ? -14.352 -6.646 1.733 1.00 82.75 95 GLU A C 1
ATOM 724 O O . GLU A 1 95 ? -13.493 -6.624 2.618 1.00 82.75 95 GLU A O 1
ATOM 729 N N . VAL A 1 96 ? -14.820 -5.521 1.188 1.00 77.00 96 VAL A N 1
ATOM 730 C CA . VAL A 1 96 ? -14.318 -4.187 1.540 1.00 77.00 96 VAL A CA 1
ATOM 731 C C . VAL A 1 96 ? -14.830 -3.726 2.904 1.00 77.00 96 VAL A C 1
ATOM 733 O O . VAL A 1 96 ? -14.128 -3.002 3.598 1.00 77.00 96 VAL A O 1
ATOM 736 N N . LEU A 1 97 ? -16.010 -4.171 3.348 1.00 83.75 97 LEU A N 1
ATOM 737 C CA . LEU A 1 97 ? -16.410 -4.061 4.756 1.00 83.75 97 LEU A CA 1
ATOM 738 C C . LEU A 1 97 ? -15.593 -5.000 5.658 1.00 83.75 97 LEU A C 1
ATOM 740 O O . LEU A 1 97 ? -15.279 -4.630 6.787 1.00 83.75 97 LEU A O 1
ATOM 744 N N . ALA A 1 98 ? -15.261 -6.213 5.202 1.00 88.12 98 ALA A N 1
ATOM 745 C CA . ALA A 1 98 ? -14.571 -7.224 6.009 1.00 88.12 98 ALA A CA 1
ATOM 746 C C . ALA A 1 98 ? -13.144 -6.806 6.389 1.00 88.12 98 ALA A C 1
ATOM 748 O O . ALA A 1 98 ? -12.746 -7.003 7.538 1.00 88.12 98 ALA A O 1
ATOM 749 N N . ILE A 1 99 ? -12.430 -6.140 5.474 1.00 83.06 99 ILE A N 1
ATOM 750 C CA . ILE A 1 99 ? -11.195 -5.379 5.739 1.00 83.06 99 ILE A CA 1
ATOM 751 C C . ILE A 1 99 ? -11.262 -4.627 7.082 1.00 83.06 99 ILE A C 1
ATOM 753 O O . ILE A 1 99 ? -10.356 -4.707 7.922 1.00 83.06 99 ILE A O 1
ATOM 757 N N . PHE A 1 100 ? -12.379 -3.932 7.277 1.00 85.94 100 PHE A N 1
ATOM 758 C CA . PHE A 1 100 ? -12.648 -2.999 8.356 1.00 85.94 100 PHE A CA 1
ATOM 759 C C . PHE A 1 100 ? -13.417 -3.639 9.523 1.00 85.94 100 PHE A C 1
ATOM 761 O O . PHE A 1 100 ? -13.819 -2.950 10.448 1.00 85.94 100 PHE A O 1
ATOM 768 N N . ARG A 1 101 ? -13.627 -4.960 9.550 1.00 90.06 101 ARG A N 1
ATOM 769 C CA . ARG A 1 101 ? -14.278 -5.661 10.675 1.00 90.06 101 ARG A CA 1
ATOM 770 C C . ARG A 1 101 ? -13.280 -6.395 11.554 1.00 90.06 101 ARG A C 1
ATOM 772 O O . ARG A 1 101 ? -12.324 -6.988 11.062 1.00 90.06 101 ARG A O 1
ATOM 779 N N . ARG A 1 102 ? -13.542 -6.451 12.860 1.00 89.62 102 ARG A N 1
ATOM 780 C CA . ARG A 1 102 ? -12.914 -7.396 13.796 1.00 89.62 102 ARG A CA 1
ATOM 781 C C . ARG A 1 102 ? -14.029 -8.099 14.574 1.00 89.62 102 ARG A C 1
ATOM 783 O O . ARG A 1 102 ? -14.514 -7.622 15.592 1.00 89.62 102 ARG A O 1
ATOM 790 N N . GLY A 1 103 ? -14.479 -9.238 14.046 1.00 86.62 103 GLY A N 1
ATOM 791 C CA . GLY A 1 103 ? -15.670 -9.934 14.540 1.00 86.62 103 GLY A CA 1
ATOM 792 C C . GLY A 1 103 ? -16.960 -9.236 14.098 1.00 86.62 103 GLY A C 1
ATOM 793 O O . GLY A 1 103 ? -17.108 -8.902 12.925 1.00 86.62 103 GLY A O 1
ATOM 794 N N . GLN A 1 104 ? -17.901 -9.039 15.027 1.00 88.25 104 GLN A N 1
ATOM 795 C CA . GLN A 1 104 ? -19.082 -8.191 14.790 1.00 88.25 104 GLN A CA 1
ATOM 796 C C . GLN A 1 104 ? -18.729 -6.704 14.799 1.00 88.25 104 GLN A C 1
ATOM 798 O O . GLN A 1 104 ? -19.371 -5.917 14.107 1.00 88.25 104 GLN A O 1
ATOM 803 N N . ALA A 1 105 ? -17.696 -6.354 15.566 1.00 91.31 105 ALA A N 1
ATOM 804 C CA . ALA A 1 105 ? -17.244 -4.995 15.716 1.00 91.31 105 ALA A CA 1
ATOM 805 C C . ALA A 1 105 ? -16.626 -4.480 14.412 1.00 91.31 105 ALA A C 1
ATOM 807 O O . ALA A 1 105 ? -15.923 -5.203 13.694 1.00 91.31 105 ALA A O 1
ATOM 808 N N . LEU A 1 106 ? -16.960 -3.246 14.065 1.00 93.19 106 LEU A N 1
ATOM 809 C CA . LEU A 1 106 ? -16.919 -2.783 12.689 1.00 93.19 106 LEU A CA 1
ATOM 810 C C . LEU A 1 106 ? -16.362 -1.358 12.649 1.00 93.19 106 LEU A C 1
ATOM 812 O O . LEU A 1 106 ? -17.047 -0.433 13.073 1.00 93.19 106 LEU A O 1
ATOM 816 N N . TYR A 1 107 ? -15.154 -1.263 12.077 1.00 91.81 107 TYR A N 1
ATOM 817 C CA . TYR A 1 107 ? -14.056 -0.284 12.147 1.00 91.81 107 TYR A CA 1
ATOM 818 C C . TYR A 1 107 ? -13.676 0.287 10.739 1.00 91.81 107 TYR A C 1
ATOM 820 O O . TYR A 1 107 ? -12.512 0.185 10.373 1.00 91.81 107 TYR A O 1
ATOM 828 N N . ALA A 1 108 ? -14.640 0.717 9.889 1.00 88.25 108 ALA A N 1
ATOM 829 C CA . ALA A 1 108 ? -14.601 1.767 8.811 1.00 88.25 108 ALA A CA 1
ATOM 830 C C . ALA A 1 108 ? -15.772 1.609 7.816 1.00 88.25 108 ALA A C 1
ATOM 832 O O . ALA A 1 108 ? -16.287 0.505 7.630 1.00 88.25 108 ALA A O 1
ATOM 833 N N . LEU A 1 109 ? -16.188 2.689 7.129 1.00 87.31 109 LEU A N 1
ATOM 834 C CA . LEU A 1 109 ? -17.167 2.614 6.023 1.00 87.31 109 LEU A CA 1
ATOM 835 C C . LEU A 1 109 ? -16.470 2.877 4.687 1.00 87.31 109 LEU A C 1
ATOM 837 O O . LEU A 1 109 ? -16.017 3.994 4.443 1.00 87.31 109 LEU A O 1
ATOM 841 N N . PRO A 1 110 ? -16.431 1.909 3.763 1.00 81.81 110 PRO A N 1
ATOM 842 C CA . PRO A 1 110 ? -15.755 2.082 2.485 1.00 81.81 110 PRO A CA 1
ATOM 843 C C . PRO A 1 110 ? -16.263 3.250 1.622 1.00 81.81 110 PRO A C 1
ATOM 845 O O . PRO A 1 110 ? -17.456 3.521 1.527 1.00 81.81 110 PRO A O 1
ATOM 848 N N . ARG A 1 111 ? -15.343 3.864 0.869 1.00 71.56 111 ARG A N 1
ATOM 849 C CA . ARG A 1 111 ? -15.630 4.567 -0.399 1.00 71.56 111 ARG A CA 1
ATOM 850 C C . ARG A 1 111 ? -15.300 3.717 -1.664 1.00 71.56 111 ARG A C 1
ATOM 852 O O . ARG A 1 111 ? -15.886 4.029 -2.691 1.00 71.56 111 ARG A O 1
ATOM 859 N N . GLY A 1 112 ? -14.447 2.666 -1.648 1.00 62.62 112 GLY A N 1
ATOM 860 C CA . GLY A 1 112 ? -14.200 1.733 -2.798 1.00 62.62 112 GLY A CA 1
ATOM 861 C C . GLY A 1 112 ? -12.864 0.928 -2.769 1.00 62.62 112 GLY A C 1
ATOM 862 O O . GLY A 1 112 ? -12.245 0.923 -1.717 1.00 62.62 112 GLY A O 1
ATOM 863 N N . TYR A 1 113 ? -12.460 0.205 -3.846 1.00 64.81 113 TYR A N 1
ATOM 864 C CA . TYR A 1 113 ? -11.399 -0.858 -3.841 1.00 64.81 113 TYR A CA 1
ATOM 865 C C . TYR A 1 113 ? -10.955 -1.440 -5.233 1.00 64.81 113 TYR A C 1
ATOM 867 O O . TYR A 1 113 ? -11.702 -1.231 -6.187 1.00 64.81 113 TYR A O 1
ATOM 875 N N . ALA A 1 114 ? -9.834 -2.225 -5.344 1.00 53.59 114 ALA A N 1
ATOM 876 C CA . ALA A 1 114 ? -9.533 -3.294 -6.377 1.00 53.59 114 ALA A CA 1
ATOM 877 C C . ALA A 1 114 ? -8.144 -4.059 -6.234 1.00 53.59 114 ALA A C 1
ATOM 879 O O . ALA A 1 114 ? -7.261 -3.543 -5.549 1.00 53.59 114 ALA A O 1
ATOM 880 N N . PRO A 1 115 ? -7.893 -5.230 -6.916 1.00 54.34 115 PRO A N 1
ATOM 881 C CA . PRO A 1 115 ? -6.759 -6.183 -6.661 1.00 54.34 115 PRO A CA 1
ATOM 882 C C . PRO A 1 115 ? -5.460 -6.134 -7.563 1.00 54.34 115 PRO A C 1
ATOM 884 O O . PRO A 1 115 ? -4.854 -5.071 -7.675 1.00 54.34 115 PRO A O 1
ATOM 887 N N . VAL A 1 116 ? -4.924 -7.262 -8.116 1.00 71.06 116 VAL A N 1
ATOM 888 C CA . VAL A 1 116 ? -3.649 -7.411 -8.919 1.00 71.06 116 VAL A CA 1
ATOM 889 C C . VAL A 1 116 ? -3.685 -8.623 -9.894 1.00 71.06 116 VAL A C 1
ATOM 891 O O . VAL A 1 116 ? -4.212 -9.655 -9.507 1.00 71.06 116 VAL A O 1
ATOM 894 N N . MET A 1 117 ? -3.053 -8.553 -11.091 1.00 75.19 117 MET A N 1
ATOM 895 C CA . MET A 1 117 ? -3.024 -9.629 -12.127 1.00 75.19 117 MET A CA 1
ATOM 896 C C . MET A 1 117 ? -1.615 -9.972 -12.699 1.00 75.19 117 MET A C 1
ATOM 898 O O . MET A 1 117 ? -0.637 -9.271 -12.433 1.00 75.19 117 MET A O 1
ATOM 902 N N . VAL A 1 118 ? -1.524 -11.028 -13.533 1.00 80.31 118 VAL A N 1
ATOM 903 C CA . VAL A 1 118 ? -0.319 -11.517 -14.261 1.00 80.31 118 VAL A CA 1
ATOM 904 C C . VAL A 1 118 ? -0.504 -11.400 -15.790 1.00 80.31 118 VAL A C 1
ATOM 906 O O . VAL A 1 118 ? -1.622 -11.511 -16.282 1.00 80.31 118 VAL A O 1
ATOM 909 N N . ALA A 1 119 ? 0.583 -11.212 -16.554 1.00 74.38 119 ALA A N 1
ATOM 910 C CA . ALA A 1 119 ? 0.579 -11.132 -18.025 1.00 74.38 119 ALA A CA 1
ATOM 911 C C . ALA A 1 119 ? 1.615 -12.077 -18.676 1.00 74.38 119 ALA A C 1
ATOM 913 O O . ALA A 1 119 ? 2.642 -12.383 -18.069 1.00 74.38 119 ALA A O 1
ATOM 914 N N . TYR A 1 120 ? 1.362 -12.512 -19.919 1.00 81.31 120 TYR A N 1
ATOM 915 C CA . TYR A 1 120 ? 2.168 -13.495 -20.665 1.00 81.31 120 TYR A CA 1
ATOM 916 C C . TYR A 1 120 ? 2.391 -13.090 -22.139 1.00 81.31 120 TYR A C 1
ATOM 918 O O . TYR A 1 120 ? 1.624 -12.312 -22.703 1.00 81.31 120 TYR A O 1
ATOM 926 N N . ASN A 1 121 ? 3.446 -13.618 -22.774 1.00 87.81 121 ASN A N 1
ATOM 927 C CA . ASN A 1 121 ? 3.781 -13.370 -24.185 1.00 87.81 121 ASN A CA 1
ATOM 928 C C . ASN A 1 121 ? 3.292 -14.537 -25.061 1.00 87.81 121 ASN A C 1
ATOM 930 O O . ASN A 1 121 ? 3.838 -15.635 -24.970 1.00 87.81 121 ASN A O 1
ATOM 934 N N . ARG A 1 122 ? 2.271 -14.293 -25.892 1.00 83.94 122 ARG A N 1
ATOM 935 C CA . ARG A 1 122 ? 1.589 -15.325 -26.694 1.00 83.94 122 ARG A CA 1
ATOM 936 C C . ARG A 1 122 ? 2.530 -16.051 -27.649 1.00 83.94 122 ARG A C 1
ATOM 938 O O . ARG A 1 122 ? 2.712 -17.253 -27.492 1.00 83.94 122 ARG A O 1
ATOM 945 N N . ASP A 1 123 ? 3.250 -15.320 -28.494 1.00 86.75 123 ASP A N 1
ATOM 946 C CA . ASP A 1 123 ? 4.167 -15.882 -29.486 1.00 86.75 123 ASP A CA 1
ATOM 947 C C . ASP A 1 123 ? 5.207 -16.863 -28.901 1.00 86.75 123 ASP A C 1
ATOM 949 O O . ASP A 1 123 ? 5.662 -17.786 -29.580 1.00 86.75 123 ASP A O 1
ATOM 953 N N . LEU A 1 124 ? 5.672 -16.639 -27.663 1.00 86.25 124 LEU A N 1
ATOM 954 C CA . LEU A 1 124 ? 6.594 -17.552 -26.978 1.00 86.25 124 LEU A CA 1
ATOM 955 C C . LEU A 1 124 ? 5.905 -18.849 -26.535 1.00 86.25 124 LEU A C 1
ATOM 957 O O . LEU A 1 124 ? 6.520 -19.908 -26.652 1.00 86.25 124 LEU A O 1
ATOM 961 N N . LEU A 1 125 ? 4.654 -18.780 -26.071 1.00 91.50 125 LEU A N 1
ATOM 962 C CA . LEU A 1 125 ? 3.835 -19.954 -25.755 1.00 91.50 125 LEU A CA 1
ATOM 963 C C . LEU A 1 125 ? 3.482 -20.733 -27.033 1.00 91.50 125 LEU A C 1
ATOM 965 O O . LEU A 1 125 ? 3.690 -21.947 -27.077 1.00 91.50 125 LEU A O 1
ATOM 969 N N . ASP A 1 126 ? 3.061 -20.034 -28.090 1.00 90.62 126 ASP A N 1
ATOM 970 C CA . ASP A 1 126 ? 2.677 -20.619 -29.382 1.00 90.62 126 ASP A CA 1
ATOM 971 C C . ASP A 1 126 ? 3.844 -21.385 -30.026 1.00 90.62 126 ASP A C 1
ATOM 973 O O . ASP A 1 126 ? 3.731 -22.578 -30.315 1.00 90.62 126 ASP A O 1
ATOM 977 N N . ARG A 1 127 ? 5.026 -20.754 -30.140 1.00 86.62 127 ARG A N 1
ATOM 978 C CA . ARG A 1 127 ? 6.254 -21.402 -30.656 1.00 86.62 127 ARG A CA 1
ATOM 979 C C . ARG A 1 127 ? 6.754 -22.574 -29.801 1.00 86.62 127 ARG A C 1
ATOM 981 O O . ARG A 1 127 ? 7.604 -23.334 -30.257 1.00 86.62 127 ARG A O 1
ATOM 988 N N . ALA A 1 128 ? 6.269 -22.723 -28.569 1.00 86.38 128 ALA A N 1
ATOM 989 C CA . ALA A 1 128 ? 6.634 -23.808 -27.659 1.00 86.38 128 ALA A CA 1
ATOM 990 C C . ALA A 1 128 ? 5.520 -24.860 -27.469 1.00 86.38 128 ALA A C 1
ATOM 992 O O . ALA A 1 128 ? 5.696 -25.781 -26.659 1.00 86.38 128 ALA A O 1
ATOM 993 N N . GLY A 1 129 ? 4.396 -24.736 -28.189 1.00 93.31 129 GLY A N 1
ATOM 994 C CA . GLY A 1 129 ? 3.242 -25.630 -28.073 1.00 93.31 129 GLY A CA 1
ATOM 995 C C . GLY A 1 129 ? 2.625 -25.611 -26.672 1.00 93.31 129 GLY A C 1
ATOM 996 O O . GLY A 1 129 ? 2.441 -26.668 -26.060 1.00 93.31 129 GLY A O 1
ATOM 997 N N . ILE A 1 130 ? 2.402 -24.419 -26.110 1.00 93.00 130 ILE A N 1
ATOM 998 C CA . ILE A 1 130 ? 1.823 -24.224 -24.774 1.00 93.00 130 ILE A CA 1
ATOM 999 C C . ILE A 1 130 ? 0.495 -23.479 -24.909 1.00 93.00 130 ILE A C 1
ATOM 1001 O O . ILE A 1 130 ? 0.451 -22.400 -25.492 1.00 93.00 130 ILE A O 1
ATOM 1005 N N . ALA A 1 131 ? -0.578 -24.038 -24.346 1.00 91.94 131 ALA A N 1
ATOM 1006 C CA . ALA A 1 131 ? -1.856 -23.342 -24.237 1.00 91.94 131 ALA A CA 1
ATOM 1007 C C . ALA A 1 131 ? -1.729 -22.091 -23.349 1.00 91.94 131 ALA A C 1
ATOM 1009 O O . ALA A 1 131 ? -0.917 -22.052 -22.422 1.00 91.94 131 ALA A O 1
ATOM 1010 N N . TYR A 1 132 ? -2.530 -21.064 -23.631 1.00 93.12 132 TYR A N 1
ATOM 1011 C CA . TYR A 1 132 ? -2.507 -19.829 -22.852 1.00 93.12 132 TYR A CA 1
ATOM 1012 C C . TYR A 1 132 ? -3.078 -20.025 -21.434 1.00 93.12 132 TYR A C 1
ATOM 1014 O O . TYR A 1 132 ? -3.986 -20.836 -21.251 1.00 93.12 132 TYR A O 1
ATOM 1022 N N . PRO A 1 133 ? -2.604 -19.243 -20.447 1.00 88.19 133 PRO A N 1
ATOM 1023 C CA . PRO A 1 133 ? -3.212 -19.144 -19.124 1.00 88.19 133 PRO A CA 1
ATOM 1024 C C . PRO A 1 133 ? -4.719 -18.861 -19.145 1.00 88.19 133 PRO A C 1
ATOM 1026 O O . PRO A 1 133 ? -5.168 -17.928 -19.817 1.00 88.19 133 PRO A O 1
ATOM 1029 N N . THR A 1 134 ? -5.463 -19.642 -18.362 1.00 90.25 134 THR A N 1
ATOM 1030 C CA . THR A 1 134 ? -6.867 -19.415 -17.986 1.00 90.25 134 THR A CA 1
ATOM 1031 C C . THR A 1 134 ? -6.947 -18.805 -16.583 1.00 90.25 134 THR A C 1
ATOM 1033 O O . THR A 1 134 ? -5.922 -18.553 -15.952 1.00 90.25 134 THR A O 1
ATOM 1036 N N . GLU A 1 135 ? -8.153 -18.558 -16.074 1.00 80.50 135 GLU A N 1
ATOM 1037 C CA . GLU A 1 135 ? -8.353 -18.045 -14.711 1.00 80.50 135 GLU A CA 1
ATOM 1038 C C . GLU A 1 135 ? -7.999 -19.101 -13.640 1.00 80.50 135 GLU A C 1
ATOM 1040 O O . GLU A 1 135 ? -7.480 -18.747 -12.584 1.00 80.50 135 GLU A O 1
ATOM 1045 N N . ASP A 1 136 ? -8.144 -20.393 -13.957 1.00 85.06 136 ASP A N 1
ATOM 1046 C CA . ASP A 1 136 ? -7.875 -21.534 -13.061 1.00 85.06 136 ASP A CA 1
ATOM 1047 C C . ASP A 1 136 ? -6.395 -21.966 -12.962 1.00 85.06 136 ASP A C 1
ATOM 1049 O O . ASP A 1 136 ? -6.075 -22.928 -12.258 1.00 85.06 136 ASP A O 1
ATOM 1053 N N . TRP A 1 137 ? -5.474 -21.333 -13.699 1.00 81.75 137 TRP A N 1
ATOM 1054 C CA . TRP A 1 137 ? -4.076 -21.787 -13.758 1.00 81.75 137 TRP A CA 1
ATOM 1055 C C . TRP A 1 137 ? -3.341 -21.662 -12.415 1.00 81.75 137 TRP A C 1
ATOM 1057 O O . TRP A 1 137 ? -3.420 -20.653 -11.712 1.00 81.75 137 TRP A O 1
ATOM 1067 N N . THR A 1 138 ? -2.559 -22.686 -12.065 1.00 79.12 138 THR A N 1
ATOM 1068 C CA . THR A 1 138 ? -1.825 -22.709 -10.792 1.00 79.12 138 THR A CA 1
ATOM 1069 C C . THR A 1 138 ? -0.447 -22.046 -10.895 1.00 79.12 138 THR A C 1
ATOM 1071 O O . THR A 1 138 ? 0.135 -21.913 -11.975 1.00 79.12 138 THR A O 1
ATOM 1074 N N . TRP A 1 139 ? 0.157 -21.710 -9.749 1.00 70.25 139 TRP A N 1
ATOM 1075 C CA . TRP A 1 139 ? 1.574 -21.315 -9.702 1.00 70.25 139 TRP A CA 1
ATOM 1076 C C . TRP A 1 139 ? 2.524 -22.419 -10.197 1.00 70.25 139 TRP A C 1
ATOM 1078 O O . TRP A 1 139 ? 3.600 -22.110 -10.715 1.00 70.25 139 TRP A O 1
ATOM 1088 N N . ASP A 1 140 ? 2.115 -23.689 -10.127 1.00 69.50 140 ASP A N 1
ATOM 1089 C CA . ASP A 1 140 ? 2.856 -24.781 -10.753 1.00 69.50 140 ASP A CA 1
ATOM 1090 C C . ASP A 1 140 ? 2.687 -24.799 -12.277 1.00 69.50 140 ASP A C 1
ATOM 1092 O O . ASP A 1 140 ? 3.646 -25.119 -12.972 1.00 69.50 140 ASP A O 1
ATOM 1096 N N . ASP A 1 141 ? 1.536 -24.412 -12.835 1.00 75.12 141 ASP A N 1
ATOM 1097 C CA . ASP A 1 141 ? 1.376 -24.224 -14.287 1.00 75.12 141 ASP A CA 1
ATOM 1098 C C . ASP A 1 141 ? 2.210 -23.054 -14.794 1.00 75.12 141 ASP A C 1
ATOM 1100 O O . ASP A 1 141 ? 2.885 -23.178 -15.820 1.00 75.12 141 ASP A O 1
ATOM 1104 N N . PHE A 1 142 ? 2.247 -21.958 -14.034 1.00 76.88 142 PHE A N 1
ATOM 1105 C CA . PHE A 1 142 ? 3.158 -20.844 -14.268 1.00 76.88 142 PHE A CA 1
ATOM 1106 C C . PHE A 1 142 ? 4.623 -21.317 -14.277 1.00 76.88 142 PHE A C 1
ATOM 1108 O O . PHE A 1 142 ? 5.353 -21.030 -15.226 1.00 76.88 142 PHE A O 1
ATOM 1115 N N . LEU A 1 143 ? 5.058 -22.105 -13.284 1.00 72.50 143 LEU A N 1
ATOM 1116 C CA . LEU A 1 143 ? 6.441 -22.594 -13.194 1.00 72.50 143 LEU A CA 1
ATOM 1117 C C . LEU A 1 143 ? 6.776 -23.683 -14.234 1.00 72.50 143 LEU A C 1
ATOM 1119 O O . LEU A 1 143 ? 7.872 -23.669 -14.801 1.00 72.50 143 LEU A O 1
ATOM 1123 N N . ARG A 1 144 ? 5.849 -24.603 -14.535 1.00 78.94 144 ARG A N 1
ATOM 1124 C CA . ARG A 1 144 ? 5.963 -25.596 -15.625 1.00 78.94 144 ARG A CA 1
ATOM 1125 C C . ARG A 1 144 ? 6.112 -24.893 -16.975 1.00 78.94 144 ARG A C 1
ATOM 1127 O O . ARG A 1 144 ? 7.013 -25.228 -17.747 1.00 78.94 144 ARG A O 1
ATOM 1134 N N . THR A 1 145 ? 5.280 -23.886 -17.229 1.00 78.50 145 THR A N 1
ATOM 1135 C CA . THR A 1 145 ? 5.332 -23.046 -18.433 1.00 78.50 145 THR A CA 1
ATOM 1136 C C . THR A 1 145 ? 6.644 -22.274 -18.501 1.00 78.50 145 THR A C 1
ATOM 1138 O O . THR A 1 145 ? 7.352 -22.365 -19.503 1.00 78.50 145 THR A O 1
ATOM 1141 N N . ALA A 1 146 ? 7.047 -21.609 -17.414 1.00 81.12 146 ALA A N 1
ATOM 1142 C CA . ALA A 1 146 ? 8.307 -20.877 -17.348 1.00 81.12 146 ALA A CA 1
ATOM 1143 C C . ALA A 1 146 ? 9.529 -21.779 -17.611 1.00 81.12 146 ALA A C 1
ATOM 1145 O O . ALA A 1 146 ? 10.460 -21.369 -18.303 1.00 81.12 146 ALA A O 1
ATOM 1146 N N . ARG A 1 147 ? 9.520 -23.032 -17.135 1.00 78.00 147 ARG A N 1
ATOM 1147 C CA . ARG A 1 147 ? 10.569 -24.021 -17.441 1.00 78.00 147 ARG A CA 1
ATOM 1148 C C . ARG A 1 147 ? 10.568 -24.435 -18.918 1.00 78.00 147 ARG A C 1
ATOM 1150 O O . ARG A 1 147 ? 11.618 -24.369 -19.542 1.00 78.00 147 ARG A O 1
ATOM 1157 N N . ARG A 1 148 ? 9.413 -24.762 -19.521 1.00 84.56 148 ARG A N 1
ATOM 1158 C CA . ARG A 1 148 ? 9.299 -25.078 -20.972 1.00 84.56 148 ARG A CA 1
ATOM 1159 C C . ARG A 1 148 ? 9.703 -23.913 -21.893 1.00 84.56 148 ARG A C 1
ATOM 1161 O O . ARG A 1 148 ? 10.095 -24.134 -23.045 1.00 84.56 148 ARG A O 1
ATOM 1168 N N . LEU A 1 149 ? 9.587 -22.689 -21.380 1.00 84.69 149 LEU A N 1
ATOM 1169 C CA . LEU A 1 149 ? 9.994 -21.436 -22.016 1.00 84.69 149 LEU A CA 1
ATOM 1170 C C . LEU A 1 149 ? 11.398 -20.963 -21.609 1.00 84.69 149 LEU A C 1
ATOM 1172 O O . LEU A 1 149 ? 11.788 -19.871 -22.015 1.00 84.69 149 LEU A O 1
ATOM 1176 N N . THR A 1 150 ? 12.164 -21.751 -20.852 1.00 84.88 150 THR A N 1
ATOM 1177 C CA . THR A 1 150 ? 13.575 -21.467 -20.565 1.00 84.88 150 THR A CA 1
ATOM 1178 C C . THR A 1 150 ? 14.450 -22.351 -21.448 1.00 84.88 150 THR A C 1
ATOM 1180 O O . THR A 1 150 ? 14.301 -23.571 -21.408 1.00 84.88 150 THR A O 1
ATOM 1183 N N . ARG A 1 151 ? 15.289 -21.755 -22.305 1.00 78.94 151 ARG A N 1
ATOM 1184 C CA . ARG A 1 151 ? 16.015 -22.465 -23.372 1.00 78.94 151 ARG A CA 1
ATOM 1185 C C . ARG A 1 151 ? 17.370 -21.835 -23.696 1.00 78.94 151 ARG A C 1
ATOM 1187 O O . ARG A 1 151 ? 17.445 -20.626 -23.912 1.00 78.94 151 ARG A O 1
ATOM 1194 N N . ASP A 1 152 ? 18.373 -22.698 -23.795 1.00 80.81 152 ASP A N 1
ATOM 1195 C CA . ASP A 1 152 ? 19.484 -22.590 -24.748 1.00 80.81 152 ASP A CA 1
ATOM 1196 C C . ASP A 1 152 ? 18.900 -22.689 -26.175 1.00 80.81 152 ASP A C 1
ATOM 1198 O O . ASP A 1 152 ? 17.984 -23.496 -26.401 1.00 80.81 152 ASP A O 1
ATOM 1202 N N . ARG A 1 153 ? 19.330 -21.831 -27.107 1.00 84.31 153 ARG A N 1
ATOM 1203 C CA . ARG A 1 153 ? 18.830 -21.807 -28.493 1.00 84.31 153 ARG A CA 1
ATOM 1204 C C . ARG A 1 153 ? 19.871 -22.153 -29.556 1.00 84.31 153 ARG A C 1
ATOM 1206 O O . ARG A 1 153 ? 19.440 -22.500 -30.657 1.00 84.31 153 ARG A O 1
ATOM 1213 N N . ASP A 1 154 ? 21.167 -22.044 -29.275 1.00 84.19 154 ASP A N 1
ATOM 1214 C CA . ASP A 1 154 ? 22.239 -22.302 -30.251 1.00 84.19 154 ASP A CA 1
ATOM 1215 C C . ASP A 1 154 ? 23.162 -23.479 -29.883 1.00 84.19 154 ASP A C 1
ATOM 1217 O O . ASP A 1 154 ? 23.829 -24.029 -30.763 1.00 84.19 154 ASP A O 1
ATOM 1221 N N . GLY A 1 155 ?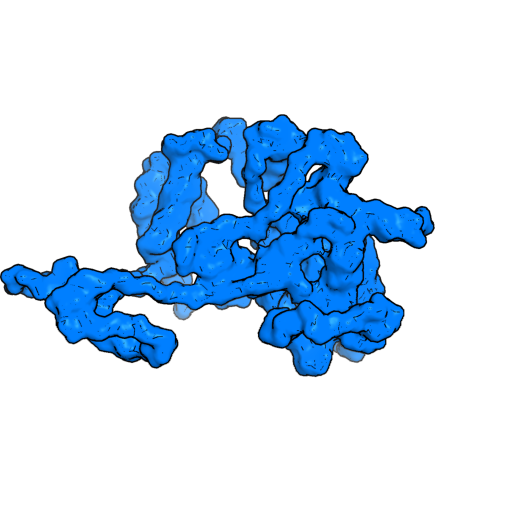 23.104 -23.950 -28.636 1.00 81.50 155 GLY A N 1
ATOM 1222 C CA . GLY A 1 155 ? 23.832 -25.104 -28.125 1.00 81.50 155 GLY A CA 1
ATOM 1223 C C . GLY A 1 155 ? 25.175 -24.782 -27.467 1.00 81.50 155 GLY A C 1
ATOM 1224 O O . GLY A 1 155 ? 25.931 -25.725 -27.218 1.00 81.50 155 GLY A O 1
ATOM 1225 N N . ASP A 1 156 ? 25.506 -23.512 -27.182 1.00 75.88 156 ASP A N 1
ATOM 1226 C CA . ASP A 1 156 ? 26.768 -23.148 -26.504 1.00 75.88 156 ASP A CA 1
ATOM 1227 C C . ASP A 1 156 ? 26.825 -23.559 -25.012 1.00 75.88 156 ASP A C 1
ATOM 1229 O O . ASP A 1 156 ? 27.900 -23.541 -24.402 1.00 75.88 156 ASP A O 1
ATOM 1233 N N . GLY A 1 157 ? 25.693 -23.977 -24.428 1.00 72.00 157 GLY A N 1
ATOM 1234 C CA . GLY A 1 157 ? 25.558 -24.347 -23.018 1.00 72.00 157 GLY A CA 1
ATOM 1235 C C . GLY A 1 157 ? 25.048 -23.218 -22.113 1.00 72.00 157 GLY A C 1
ATOM 1236 O O . GLY A 1 157 ? 25.027 -23.378 -20.886 1.00 72.00 157 GLY A O 1
ATOM 1237 N N . ARG A 1 158 ? 24.643 -22.074 -22.675 1.00 71.19 158 ARG A N 1
ATOM 1238 C CA . ARG A 1 158 ? 24.016 -20.947 -21.966 1.00 71.19 158 ARG A CA 1
ATOM 1239 C C . ARG A 1 158 ? 22.532 -20.834 -22.300 1.00 71.19 158 ARG A C 1
ATOM 1241 O O . ARG A 1 158 ? 21.983 -21.559 -23.108 1.00 71.19 158 ARG A O 1
ATOM 1248 N N . ILE A 1 159 ? 21.839 -19.944 -21.595 1.00 67.56 159 ILE A N 1
ATOM 1249 C CA . ILE A 1 159 ? 20.394 -19.747 -21.739 1.00 67.56 159 ILE A CA 1
ATOM 1250 C C . ILE A 1 159 ? 20.139 -18.394 -22.406 1.00 67.56 159 ILE A C 1
ATOM 1252 O O . ILE A 1 159 ? 20.533 -17.369 -21.853 1.00 67.56 159 ILE A O 1
ATOM 1256 N N . ASP A 1 160 ? 19.426 -18.398 -23.532 1.00 77.56 160 ASP A N 1
ATOM 1257 C CA . ASP A 1 160 ? 19.040 -17.197 -24.298 1.00 77.56 160 ASP A CA 1
ATOM 1258 C C . ASP A 1 160 ? 17.603 -16.753 -24.026 1.00 77.56 160 ASP A C 1
ATOM 1260 O O . ASP A 1 160 ? 17.224 -15.594 -24.213 1.00 77.56 160 ASP A O 1
ATOM 1264 N N . GLN A 1 161 ? 16.762 -17.710 -23.635 1.00 83.62 161 GLN A N 1
ATOM 1265 C CA . GLN A 1 161 ? 15.349 -17.508 -23.369 1.00 83.62 161 GLN A CA 1
ATOM 1266 C C . GLN A 1 161 ? 15.054 -17.901 -21.925 1.00 83.62 161 GLN A C 1
ATOM 1268 O O . GLN A 1 161 ? 15.375 -19.010 -21.513 1.00 83.62 161 GLN A O 1
ATOM 1273 N N . TRP A 1 162 ? 14.377 -17.032 -21.177 1.00 81.94 162 TRP A N 1
ATOM 1274 C CA . TRP A 1 162 ? 13.875 -17.327 -19.833 1.00 81.94 162 TRP A CA 1
ATOM 1275 C C . TRP A 1 162 ? 12.357 -17.194 -19.817 1.00 81.94 162 TRP A C 1
ATOM 1277 O O . TRP A 1 162 ? 11.816 -16.178 -20.250 1.00 81.94 162 TRP A O 1
ATOM 1287 N N . GLY A 1 163 ? 11.665 -18.196 -19.279 1.00 78.00 163 GLY A N 1
ATOM 1288 C CA . GLY A 1 163 ? 10.203 -18.178 -19.192 1.00 78.00 163 GLY A CA 1
ATOM 1289 C C . GLY A 1 163 ? 9.638 -17.337 -18.045 1.00 78.00 163 GLY A C 1
ATOM 1290 O O . GLY A 1 163 ? 8.429 -17.144 -17.968 1.00 78.00 163 GLY A O 1
ATOM 1291 N N . VAL A 1 164 ? 10.495 -16.826 -17.157 1.00 74.06 164 VAL A N 1
ATOM 1292 C CA . VAL A 1 164 ? 10.144 -15.842 -16.126 1.00 74.06 164 VAL A CA 1
ATOM 1293 C C . VAL A 1 164 ? 11.346 -14.940 -15.838 1.00 74.06 164 VAL A C 1
ATOM 1295 O O . VAL A 1 164 ? 12.498 -15.358 -15.961 1.00 74.06 164 VAL A O 1
ATOM 1298 N N . ARG A 1 165 ? 11.090 -13.690 -15.436 1.00 56.09 165 ARG A N 1
ATOM 1299 C CA . ARG A 1 165 ? 12.134 -12.789 -14.922 1.00 56.09 165 ARG A CA 1
ATOM 1300 C C . ARG A 1 165 ? 12.785 -13.364 -13.659 1.00 56.09 165 ARG A C 1
ATOM 1302 O O . ARG A 1 165 ? 12.125 -14.042 -12.874 1.00 56.09 165 ARG A O 1
ATOM 1309 N N . ARG A 1 166 ? 14.042 -12.994 -13.398 1.00 51.16 166 ARG A N 1
ATOM 1310 C CA . ARG A 1 166 ?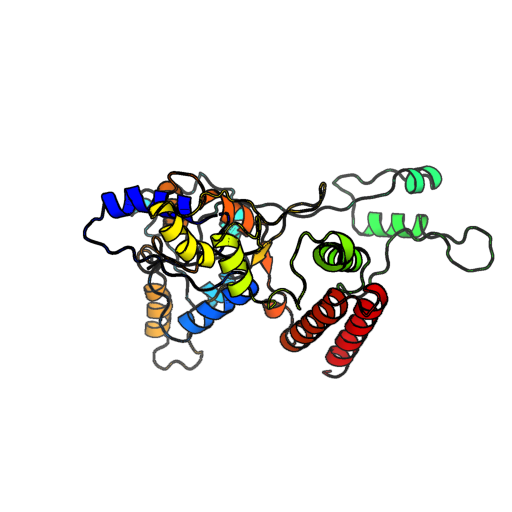 14.707 -13.273 -12.115 1.00 51.16 166 ARG A CA 1
ATOM 1311 C C . ARG A 1 166 ? 13.843 -12.778 -10.943 1.00 51.16 166 ARG A C 1
ATOM 1313 O O . ARG A 1 166 ? 13.354 -11.642 -10.959 1.00 51.16 166 ARG A O 1
ATOM 1320 N N . ALA A 1 167 ? 13.710 -13.613 -9.915 1.00 50.97 167 ALA A N 1
ATOM 1321 C CA . ALA A 1 167 ? 13.371 -13.169 -8.570 1.00 50.97 167 ALA A CA 1
ATOM 1322 C C . ALA A 1 167 ? 14.627 -12.531 -7.959 1.00 50.97 167 ALA A C 1
ATOM 1324 O O . ALA A 1 167 ? 15.445 -13.203 -7.340 1.00 50.97 167 ALA A O 1
ATOM 1325 N N . SER A 1 168 ? 14.839 -11.255 -8.267 1.00 37.34 168 SER A N 1
ATOM 1326 C CA . SER A 1 168 ? 15.809 -10.404 -7.582 1.00 37.34 168 SER A CA 1
ATOM 1327 C C . SER A 1 168 ? 15.094 -9.607 -6.484 1.00 37.34 168 SER A C 1
ATOM 1329 O O . SER A 1 168 ? 13.881 -9.774 -6.296 1.00 37.34 168 SER A O 1
ATOM 1331 N N . GLY A 1 169 ? 15.820 -8.755 -5.756 1.00 47.62 169 GLY A N 1
ATOM 1332 C CA . GLY A 1 169 ? 15.213 -7.872 -4.766 1.00 47.62 169 GLY A CA 1
ATOM 1333 C C . GLY A 1 169 ? 14.072 -7.062 -5.389 1.00 47.62 169 GLY A C 1
ATOM 1334 O O . GLY A 1 169 ? 14.119 -6.672 -6.558 1.00 47.62 169 GLY A O 1
ATOM 1335 N N . CYS A 1 170 ? 13.018 -6.781 -4.617 1.00 58.66 170 CYS A N 1
ATOM 1336 C CA . CYS A 1 170 ? 11.865 -6.033 -5.137 1.00 58.66 170 CYS A CA 1
ATOM 1337 C C . CYS A 1 170 ? 12.244 -4.627 -5.651 1.00 58.66 170 CYS A C 1
ATOM 1339 O O . CYS A 1 170 ? 11.467 -4.028 -6.393 1.00 58.66 170 CYS A O 1
ATOM 1341 N N . LE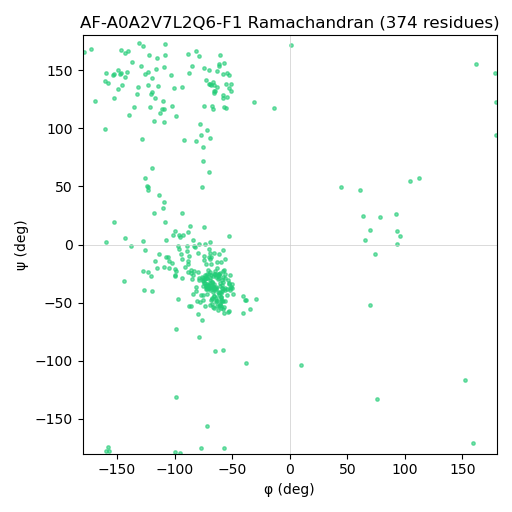U A 1 171 ? 13.439 -4.139 -5.297 1.00 70.56 171 LEU A N 1
ATOM 1342 C CA . LEU A 1 171 ? 14.037 -2.888 -5.746 1.00 70.56 171 LEU A CA 1
ATOM 1343 C C . LEU A 1 171 ? 14.701 -2.964 -7.137 1.00 70.56 171 LEU A C 1
ATOM 1345 O O . LEU A 1 171 ? 14.412 -2.118 -7.981 1.00 70.56 171 LEU A O 1
ATOM 1349 N N . ASP A 1 172 ? 15.549 -3.966 -7.412 1.00 75.44 172 ASP A N 1
ATOM 1350 C CA . ASP A 1 172 ? 16.265 -4.090 -8.700 1.00 75.44 172 ASP A CA 1
ATOM 1351 C C . ASP A 1 172 ? 15.508 -4.886 -9.773 1.00 75.44 172 ASP A C 1
ATOM 1353 O O . ASP A 1 172 ? 15.911 -4.917 -10.941 1.00 75.44 172 ASP A O 1
ATOM 1357 N N . ALA A 1 173 ? 14.361 -5.462 -9.407 1.00 78.81 173 ALA A N 1
ATOM 1358 C CA . ALA A 1 173 ? 13.424 -6.068 -10.338 1.00 78.81 173 ALA A CA 1
ATOM 1359 C C . ALA A 1 173 ? 13.078 -5.110 -11.509 1.00 78.81 173 ALA A C 1
ATOM 1361 O O . ALA A 1 173 ? 12.771 -3.936 -11.274 1.00 78.81 173 ALA A O 1
ATOM 1362 N N . PRO A 1 174 ? 13.005 -5.593 -12.771 1.00 78.50 174 PRO A N 1
ATOM 1363 C CA . PRO A 1 174 ? 12.776 -4.739 -13.944 1.00 78.50 174 PRO A CA 1
ATOM 1364 C C . PRO A 1 174 ? 11.539 -3.831 -13.870 1.00 78.50 174 PRO A C 1
ATOM 1366 O O . PRO A 1 174 ? 11.552 -2.733 -14.419 1.00 78.50 174 PRO A O 1
ATOM 1369 N N . ALA A 1 175 ? 10.479 -4.255 -13.172 1.00 76.62 175 ALA A N 1
ATOM 1370 C CA . ALA A 1 175 ? 9.267 -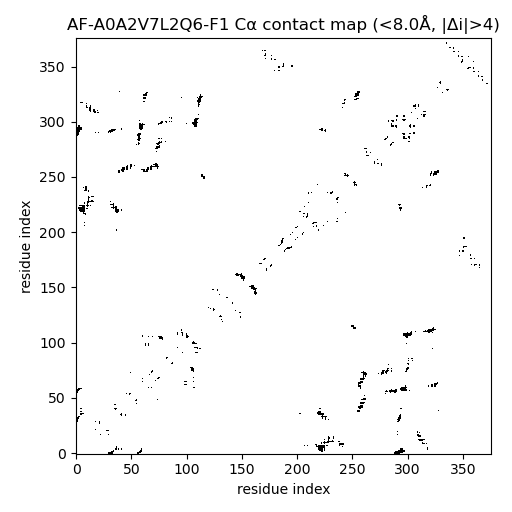3.457 -12.984 1.00 76.62 175 ALA A CA 1
ATOM 1371 C C . ALA A 1 175 ? 9.499 -2.195 -12.129 1.00 76.62 175 ALA A C 1
ATOM 1373 O O . ALA A 1 175 ? 8.911 -1.149 -12.426 1.00 76.62 175 ALA A O 1
ATOM 1374 N N . THR A 1 176 ? 10.362 -2.303 -11.114 1.00 80.69 176 THR A N 1
ATOM 1375 C CA . THR A 1 176 ? 10.710 -1.246 -10.154 1.00 80.69 176 THR A CA 1
ATOM 1376 C C . THR A 1 176 ? 11.790 -0.338 -10.721 1.00 80.69 176 THR A C 1
ATOM 1378 O O . THR A 1 176 ? 11.613 0.876 -10.720 1.00 80.69 176 THR A O 1
ATOM 1381 N N . LEU A 1 177 ? 12.820 -0.898 -11.366 1.00 82.25 177 LEU A N 1
ATOM 1382 C CA . LEU A 1 177 ? 13.772 -0.120 -12.165 1.00 82.25 177 LEU A CA 1
ATOM 1383 C C . LEU A 1 177 ? 13.061 0.707 -13.256 1.00 82.25 177 LEU A C 1
ATOM 1385 O O . LEU A 1 177 ? 13.411 1.864 -13.482 1.00 82.25 177 LEU A O 1
ATOM 1389 N N . ALA A 1 178 ? 12.027 0.155 -13.902 1.00 81.31 178 ALA A N 1
ATOM 1390 C CA . ALA A 1 178 ? 11.199 0.896 -14.854 1.00 81.31 178 ALA A CA 1
ATOM 1391 C C . ALA A 1 178 ? 10.297 1.959 -14.196 1.00 81.31 178 ALA A C 1
ATOM 1393 O O . ALA A 1 178 ? 9.919 2.913 -14.866 1.00 81.31 178 ALA A O 1
ATOM 1394 N N . ALA A 1 179 ? 9.928 1.818 -12.918 1.00 80.06 179 ALA A N 1
ATOM 1395 C CA . ALA A 1 179 ? 9.214 2.861 -12.176 1.00 80.06 179 ALA A CA 1
ATOM 1396 C C . ALA A 1 179 ? 10.160 4.005 -11.773 1.00 80.06 179 ALA A C 1
ATOM 1398 O O . ALA A 1 179 ? 9.866 5.162 -12.058 1.00 80.06 179 ALA A O 1
ATOM 1399 N N . ILE A 1 180 ? 11.330 3.677 -11.217 1.00 86.19 180 ILE A N 1
ATOM 1400 C CA . ILE A 1 180 ? 12.371 4.640 -10.828 1.00 86.19 180 ILE A CA 1
ATOM 1401 C C . ILE A 1 180 ? 12.838 5.444 -12.048 1.00 86.19 180 ILE A C 1
ATOM 1403 O O . ILE A 1 180 ? 12.806 6.670 -12.020 1.00 86.19 180 ILE A O 1
ATOM 1407 N N . ARG A 1 181 ? 13.153 4.782 -13.173 1.00 85.69 181 ARG A N 1
ATOM 1408 C CA . ARG A 1 181 ? 13.495 5.463 -14.438 1.00 85.69 181 ARG A CA 1
ATOM 1409 C C . ARG A 1 181 ? 12.364 6.334 -14.996 1.00 85.69 181 ARG A C 1
ATOM 1411 O O . ARG A 1 181 ? 12.651 7.301 -15.693 1.00 85.69 181 ARG A O 1
ATOM 1418 N N . TRP A 1 182 ? 11.100 6.003 -14.724 1.00 83.19 182 TRP A N 1
ATOM 1419 C CA . TRP A 1 182 ? 9.951 6.782 -15.193 1.00 83.19 182 TRP A CA 1
ATOM 1420 C C . TRP A 1 182 ? 9.744 8.057 -14.370 1.00 83.19 182 TRP A C 1
ATOM 1422 O O . TRP A 1 182 ? 9.572 9.115 -14.967 1.00 83.19 182 TRP A O 1
ATOM 1432 N N . TYR A 1 183 ? 9.852 7.986 -13.039 1.00 80.50 183 TYR A N 1
ATOM 1433 C CA . TYR A 1 183 ? 9.848 9.177 -12.181 1.00 80.50 183 TYR A CA 1
ATOM 1434 C C . TYR A 1 183 ? 11.088 10.051 -12.416 1.00 80.50 183 TYR A C 1
ATOM 1436 O O . TYR A 1 183 ? 10.957 11.254 -12.613 1.00 80.50 183 TYR A O 1
ATOM 1444 N N . ALA A 1 184 ? 12.281 9.456 -12.520 1.00 83.94 184 ALA A N 1
ATOM 1445 C CA . ALA A 1 184 ? 13.512 10.183 -12.842 1.00 83.94 184 ALA A CA 1
ATOM 1446 C C . ALA A 1 184 ? 13.404 10.966 -14.162 1.00 83.94 184 ALA A C 1
ATOM 1448 O O . ALA A 1 184 ? 13.902 12.087 -14.271 1.00 83.94 184 ALA A O 1
ATOM 1449 N N . ALA A 1 185 ? 12.723 10.404 -15.168 1.00 81.75 185 ALA A N 1
ATOM 1450 C CA . ALA A 1 185 ? 12.506 11.059 -16.455 1.00 81.75 185 ALA A CA 1
ATOM 1451 C C . ALA A 1 185 ? 11.643 12.331 -16.360 1.00 81.75 185 ALA A C 1
ATOM 1453 O O . ALA A 1 185 ? 11.782 13.193 -17.228 1.00 81.75 185 ALA A O 1
ATOM 1454 N N . TRP A 1 186 ? 10.810 12.499 -15.322 1.00 82.88 186 TRP A N 1
ATOM 1455 C CA . TRP A 1 186 ? 10.027 13.727 -15.118 1.00 82.88 186 TRP A CA 1
ATOM 1456 C C . TRP A 1 186 ? 10.938 14.953 -14.979 1.00 82.88 186 TRP A C 1
ATOM 1458 O O . TRP A 1 186 ? 10.669 15.986 -15.592 1.00 82.88 186 TRP A O 1
ATOM 1468 N N . VAL A 1 187 ? 12.037 14.792 -14.235 1.00 81.06 187 VAL A N 1
ATOM 1469 C CA . VAL A 1 187 ? 13.054 15.818 -13.958 1.00 81.06 187 VAL A CA 1
ATOM 1470 C C . VAL A 1 187 ? 14.137 15.835 -15.043 1.00 81.06 187 VAL A C 1
ATOM 1472 O O . VAL A 1 187 ? 14.416 16.868 -15.653 1.00 81.06 187 VAL A O 1
ATOM 1475 N N . THR A 1 188 ? 14.740 14.674 -15.316 1.00 80.38 188 THR A N 1
ATOM 1476 C CA . THR A 1 188 ? 15.964 14.558 -16.134 1.00 80.38 188 THR A CA 1
ATOM 1477 C C . THR A 1 188 ? 15.726 14.629 -17.644 1.00 80.38 188 THR A C 1
ATOM 1479 O O . THR A 1 188 ? 16.647 14.967 -18.385 1.00 80.38 188 THR A O 1
ATOM 1482 N N . ARG A 1 189 ? 14.512 14.314 -18.126 1.00 83.62 189 ARG A N 1
ATOM 1483 C CA . ARG A 1 189 ? 14.220 14.170 -19.567 1.00 83.62 189 ARG A CA 1
ATOM 1484 C C . ARG A 1 189 ? 13.048 15.010 -20.069 1.00 83.62 189 ARG A C 1
ATOM 1486 O O . ARG A 1 189 ? 13.098 15.482 -21.202 1.00 83.62 189 ARG A O 1
ATOM 1493 N N . TRP A 1 190 ? 11.979 15.131 -19.288 1.00 83.62 190 TRP A N 1
ATOM 1494 C CA . TRP A 1 190 ? 10.718 15.730 -19.737 1.00 83.62 190 TRP A CA 1
ATOM 1495 C C . TRP A 1 190 ? 10.476 17.144 -19.201 1.00 83.62 190 TRP A C 1
ATOM 1497 O O . TRP A 1 190 ? 9.685 17.864 -19.798 1.00 83.62 190 TRP A O 1
ATOM 1507 N N . GLY A 1 191 ? 11.144 17.553 -18.116 1.00 80.19 191 GLY A N 1
ATOM 1508 C CA . GLY A 1 191 ? 10.970 18.883 -17.517 1.00 80.19 191 GLY A CA 1
ATOM 1509 C C . GLY A 1 191 ? 9.558 19.141 -16.976 1.00 80.19 191 GLY A C 1
ATOM 1510 O O . GLY A 1 191 ? 9.130 20.288 -16.903 1.00 80.19 191 GLY A O 1
ATOM 1511 N N . VAL A 1 192 ? 8.819 18.077 -16.638 1.00 80.75 192 VAL A N 1
ATOM 1512 C CA . VAL A 1 192 ? 7.438 18.144 -16.114 1.00 80.75 192 VAL A CA 1
ATOM 1513 C C . VAL A 1 192 ? 7.381 18.140 -14.584 1.00 80.75 192 VAL A C 1
ATOM 1515 O O . VAL A 1 192 ? 6.317 18.366 -14.013 1.00 80.75 192 VAL A O 1
ATOM 1518 N N . ALA A 1 193 ? 8.520 17.911 -13.930 1.00 80.06 193 ALA A N 1
ATOM 1519 C CA . ALA A 1 193 ? 8.735 18.146 -12.508 1.00 80.06 193 ALA A CA 1
ATOM 1520 C C . ALA A 1 193 ? 9.931 19.104 -12.321 1.00 80.06 193 ALA A C 1
ATOM 1522 O O . ALA A 1 193 ? 10.852 19.064 -13.146 1.00 80.06 193 ALA A O 1
ATOM 1523 N N . PRO A 1 194 ? 9.938 19.950 -11.272 1.00 73.62 194 PRO A N 1
ATOM 1524 C CA . PRO A 1 194 ? 11.089 20.785 -10.922 1.00 73.62 194 PRO A CA 1
ATOM 1525 C C . PRO A 1 194 ? 12.365 19.969 -10.680 1.00 73.62 194 PRO A C 1
ATOM 1527 O O . PRO A 1 194 ? 12.292 18.794 -10.315 1.00 73.62 194 PRO A O 1
ATOM 1530 N N . ARG A 1 195 ? 13.541 20.587 -10.832 1.00 71.56 195 ARG A N 1
ATOM 1531 C CA . ARG A 1 195 ? 14.810 19.970 -10.410 1.00 71.56 195 ARG A CA 1
ATOM 1532 C C . ARG A 1 195 ? 15.072 20.238 -8.924 1.00 71.56 195 ARG A C 1
ATOM 1534 O O . ARG A 1 195 ? 14.703 21.314 -8.454 1.00 71.56 195 ARG A O 1
ATOM 1541 N N . PRO A 1 196 ? 15.826 19.368 -8.219 1.00 65.44 196 PRO A N 1
ATOM 1542 C CA . PRO A 1 196 ? 16.249 19.601 -6.829 1.00 65.44 196 PRO A CA 1
ATOM 1543 C C . PRO A 1 196 ? 17.038 20.903 -6.576 1.00 65.44 196 PRO A C 1
ATOM 1545 O O . PRO A 1 196 ? 17.255 21.277 -5.429 1.00 65.44 196 PRO A O 1
ATOM 1548 N N . HIS A 1 197 ? 17.494 21.586 -7.634 1.00 63.69 197 HIS A N 1
ATOM 1549 C CA . HIS A 1 197 ? 18.157 22.894 -7.560 1.00 63.69 197 HIS A CA 1
ATOM 1550 C C . HIS A 1 197 ? 17.242 24.076 -7.945 1.00 63.69 197 HIS A C 1
ATOM 1552 O O . HIS A 1 197 ? 17.567 25.220 -7.641 1.00 63.69 197 HIS A O 1
ATOM 1558 N N . ASP A 1 198 ? 16.101 23.818 -8.598 1.00 58.66 198 ASP A N 1
ATOM 1559 C CA . ASP A 1 198 ? 15.099 24.845 -8.928 1.00 58.66 198 ASP A CA 1
ATOM 1560 C C . ASP A 1 198 ? 14.138 25.089 -7.748 1.00 58.66 198 ASP A C 1
ATOM 1562 O O . ASP A 1 198 ? 13.580 26.179 -7.607 1.00 58.66 198 ASP A O 1
ATOM 1566 N N . THR A 1 199 ? 13.917 24.046 -6.938 1.00 55.25 199 THR A N 1
ATOM 1567 C CA . THR A 1 199 ? 13.020 23.995 -5.773 1.00 55.25 199 THR A CA 1
ATOM 1568 C C . THR A 1 199 ? 13.534 22.963 -4.772 1.00 55.25 199 THR A C 1
ATOM 1570 O O . THR A 1 199 ? 14.021 21.913 -5.198 1.00 55.25 199 THR A O 1
ATOM 1573 N N . GLY A 1 200 ? 13.355 23.179 -3.467 1.00 57.78 200 GLY A N 1
ATOM 1574 C CA . GLY A 1 200 ? 13.616 22.135 -2.473 1.00 57.78 200 GLY A CA 1
ATOM 1575 C C . GLY A 1 200 ? 12.628 20.969 -2.603 1.00 57.78 200 GLY A C 1
ATOM 1576 O O . GLY A 1 200 ? 11.431 21.194 -2.793 1.00 57.78 200 GLY A O 1
ATOM 1577 N N . ASP A 1 201 ? 13.104 19.727 -2.459 1.00 55.34 201 ASP A N 1
ATOM 1578 C CA . ASP A 1 201 ? 12.312 18.491 -2.642 1.00 55.34 201 ASP A CA 1
ATOM 1579 C C . ASP A 1 201 ? 11.374 18.191 -1.448 1.00 55.34 201 ASP A C 1
ATOM 1581 O O . ASP A 1 201 ? 11.366 17.118 -0.848 1.00 55.34 201 ASP A O 1
ATOM 1585 N N . SER A 1 202 ? 10.606 19.203 -1.034 1.00 59.25 202 SER A N 1
ATOM 1586 C CA . SER A 1 202 ? 9.675 19.142 0.091 1.00 59.25 202 SER A CA 1
ATOM 1587 C C . SER A 1 202 ? 8.230 19.287 -0.381 1.00 59.25 202 SER A C 1
ATOM 1589 O O . SER A 1 202 ? 7.892 20.181 -1.162 1.00 59.25 202 SER A O 1
ATOM 1591 N N . GLY A 1 203 ? 7.332 18.455 0.158 1.00 61.03 203 GLY A N 1
ATOM 1592 C CA . GLY A 1 203 ? 5.900 18.515 -0.163 1.00 61.03 203 GLY A CA 1
ATOM 1593 C C . GLY A 1 203 ? 5.272 19.891 0.104 1.00 61.03 203 GLY A C 1
ATOM 1594 O O . GLY A 1 203 ? 4.368 20.307 -0.616 1.00 61.03 203 GLY A O 1
ATOM 1595 N N . VAL A 1 204 ? 5.807 20.644 1.073 1.00 65.88 204 VAL A N 1
ATOM 1596 C CA . VAL A 1 204 ? 5.397 22.023 1.393 1.00 65.88 204 VAL A CA 1
ATOM 1597 C C . VAL A 1 204 ? 5.708 22.996 0.250 1.00 65.88 204 VAL A C 1
ATOM 1599 O O . VAL A 1 204 ? 4.911 23.894 -0.031 1.00 65.88 204 VAL A O 1
ATOM 1602 N N . GLU A 1 205 ? 6.847 22.844 -0.425 1.00 70.88 205 GLU A N 1
ATOM 1603 C CA . GLU A 1 205 ? 7.228 23.715 -1.539 1.00 70.88 205 GLU A CA 1
ATOM 1604 C C . GLU A 1 205 ? 6.422 23.389 -2.802 1.00 70.88 205 GLU A C 1
ATOM 1606 O O . GLU A 1 205 ? 5.850 24.294 -3.418 1.00 70.88 205 GLU A O 1
ATOM 1611 N N . ILE A 1 206 ? 6.245 22.099 -3.103 1.00 73.81 206 ILE A N 1
ATOM 1612 C CA . ILE A 1 206 ? 5.350 21.640 -4.174 1.00 73.81 206 ILE A CA 1
ATOM 1613 C C . ILE A 1 206 ? 3.905 22.109 -3.921 1.00 73.81 206 ILE A C 1
ATOM 1615 O O . ILE A 1 206 ? 3.261 22.609 -4.843 1.00 73.81 206 ILE A O 1
ATOM 1619 N N . ALA A 1 207 ? 3.411 22.075 -2.677 1.00 72.19 207 ALA A N 1
ATOM 1620 C CA . ALA A 1 207 ? 2.084 22.584 -2.318 1.00 72.19 207 ALA A CA 1
ATOM 1621 C C . ALA A 1 207 ? 1.932 24.105 -2.524 1.00 72.19 207 ALA A C 1
ATOM 1623 O O . ALA A 1 207 ? 0.877 24.566 -2.972 1.00 72.19 207 ALA A O 1
ATOM 1624 N N . ARG A 1 208 ? 2.981 24.898 -2.259 1.00 75.50 208 ARG A N 1
ATOM 1625 C CA . ARG A 1 208 ? 2.996 26.344 -2.563 1.00 75.50 208 ARG A CA 1
ATOM 1626 C C . ARG A 1 208 ? 2.956 26.602 -4.067 1.00 75.50 208 ARG A C 1
ATOM 1628 O O . ARG A 1 208 ? 2.189 27.450 -4.518 1.00 75.50 208 ARG A O 1
ATOM 1635 N N . LEU A 1 209 ? 3.749 25.863 -4.843 1.00 78.00 209 LEU A N 1
ATOM 1636 C CA . LEU A 1 209 ? 3.760 25.959 -6.306 1.00 78.00 209 LEU A CA 1
ATOM 1637 C C . LEU A 1 209 ? 2.417 25.535 -6.903 1.00 78.00 209 LEU A C 1
ATOM 1639 O O . LEU A 1 209 ? 1.926 26.185 -7.824 1.00 78.00 209 LEU A O 1
ATOM 1643 N N . PHE A 1 210 ? 1.790 24.508 -6.331 1.00 78.62 210 PHE A N 1
ATOM 1644 C CA . PHE A 1 210 ? 0.446 24.073 -6.680 1.00 78.62 210 PHE A CA 1
ATOM 1645 C C . PHE A 1 210 ? -0.590 25.183 -6.441 1.00 78.62 210 PHE A C 1
ATOM 1647 O O . PHE A 1 210 ? -1.328 25.558 -7.351 1.00 78.62 210 PHE A O 1
ATOM 1654 N N . ALA A 1 211 ? -0.614 25.765 -5.237 1.00 76.31 211 ALA A N 1
ATOM 1655 C CA . ALA A 1 211 ? -1.530 26.856 -4.894 1.00 76.31 211 ALA A CA 1
ATOM 1656 C C . ALA A 1 211 ? -1.304 28.126 -5.742 1.00 76.31 211 ALA A C 1
ATOM 1658 O O . ALA A 1 211 ? -2.246 28.878 -5.980 1.00 76.31 211 ALA A O 1
ATOM 1659 N N . ALA A 1 212 ? -0.078 28.342 -6.231 1.00 79.44 212 ALA A N 1
ATOM 1660 C CA . ALA A 1 212 ? 0.281 29.415 -7.158 1.00 79.44 212 ALA A CA 1
ATOM 1661 C C . ALA A 1 212 ? 0.022 29.083 -8.647 1.00 79.44 212 ALA A C 1
ATOM 1663 O O . ALA A 1 212 ? 0.398 29.870 -9.514 1.00 79.44 212 ALA A O 1
ATOM 1664 N N . GLY A 1 213 ? -0.560 27.920 -8.970 1.00 76.19 213 GLY A N 1
ATOM 1665 C CA . GLY A 1 213 ? -0.813 27.485 -10.351 1.00 76.19 213 GLY A CA 1
ATOM 1666 C C . GLY A 1 213 ? 0.445 27.133 -11.160 1.00 76.19 213 GLY A C 1
ATOM 1667 O O . GLY A 1 213 ? 0.367 26.986 -12.377 1.00 76.19 213 GLY A O 1
ATOM 1668 N N . ARG A 1 214 ? 1.606 26.996 -10.503 1.00 80.69 214 ARG A N 1
ATOM 1669 C CA . ARG A 1 214 ? 2.904 26.656 -11.118 1.00 80.69 214 ARG A CA 1
ATOM 1670 C C . ARG A 1 214 ? 3.155 25.148 -11.230 1.00 80.69 214 ARG A C 1
ATOM 1672 O O . ARG A 1 214 ? 4.065 24.748 -11.946 1.00 80.69 214 ARG A O 1
ATOM 1679 N N . VAL A 1 215 ? 2.367 24.325 -10.538 1.00 81.25 215 VAL A N 1
ATOM 1680 C CA . VAL A 1 215 ? 2.379 22.854 -10.617 1.00 81.25 215 VAL A CA 1
ATOM 1681 C C . VAL A 1 215 ? 0.935 22.368 -10.759 1.00 81.25 215 VAL A C 1
ATOM 1683 O O . VAL A 1 215 ? 0.072 22.782 -9.991 1.00 81.25 215 VAL A O 1
ATOM 1686 N N . ALA A 1 216 ? 0.664 21.504 -11.743 1.00 81.19 216 ALA A N 1
ATOM 1687 C CA . ALA A 1 216 ? -0.695 21.059 -12.083 1.00 81.19 216 ALA A CA 1
ATOM 1688 C C . ALA A 1 216 ? -1.153 19.779 -11.353 1.00 81.19 216 ALA A C 1
ATOM 1690 O O . ALA A 1 216 ? -2.353 19.523 -11.260 1.00 81.19 216 ALA A O 1
ATOM 1691 N N . PHE A 1 217 ? -0.218 18.985 -10.821 1.00 83.94 217 PHE A N 1
ATOM 1692 C CA . PHE A 1 217 ? -0.481 17.727 -10.114 1.00 83.94 217 PHE A CA 1
ATOM 1693 C C . PHE A 1 217 ? 0.543 17.526 -8.994 1.00 83.94 217 PHE A C 1
ATOM 1695 O O . PHE A 1 217 ? 1.703 17.891 -9.158 1.00 83.94 217 PHE A O 1
ATOM 1702 N N . MET A 1 218 ? 0.148 16.886 -7.894 1.00 81.12 218 MET A N 1
ATOM 1703 C CA . MET A 1 218 ? 1.081 16.330 -6.909 1.00 81.12 218 MET A CA 1
ATOM 1704 C C . MET A 1 218 ? 0.508 15.045 -6.284 1.00 81.12 218 MET A C 1
ATOM 1706 O O . MET A 1 218 ? -0.671 14.748 -6.468 1.00 81.12 218 MET A O 1
ATOM 1710 N N . THR A 1 219 ? 1.326 14.276 -5.555 1.00 82.00 219 THR A N 1
ATOM 1711 C CA . THR A 1 219 ? 0.960 12.991 -4.913 1.00 82.00 219 THR A CA 1
ATOM 1712 C C . THR A 1 219 ? 0.895 13.125 -3.388 1.00 82.00 219 THR A C 1
ATOM 1714 O O . THR A 1 219 ? 1.935 13.263 -2.746 1.00 82.00 219 THR A O 1
ATOM 1717 N N . VAL A 1 220 ? -0.306 13.156 -2.800 1.00 78.31 220 VAL A N 1
ATOM 1718 C CA . VAL A 1 220 ? -0.514 13.952 -1.569 1.00 78.31 220 VAL A CA 1
ATOM 1719 C C . VAL A 1 220 ? -1.717 13.510 -0.700 1.00 78.31 220 VAL A C 1
ATOM 1721 O O . VAL A 1 220 ? -2.333 12.463 -0.933 1.00 78.31 220 VAL A O 1
ATOM 1724 N N . GLY A 1 221 ? -1.991 14.298 0.353 1.00 78.06 221 GLY A N 1
ATOM 1725 C CA . GLY A 1 221 ? -2.872 14.033 1.497 1.00 78.06 221 GLY A CA 1
ATOM 1726 C C . GLY A 1 221 ? -3.902 15.150 1.736 1.00 78.06 221 GLY A C 1
ATOM 1727 O O . GLY A 1 221 ? -3.858 16.146 1.033 1.00 78.06 221 GLY A O 1
ATOM 1728 N N . ARG A 1 222 ? -4.887 14.940 2.640 1.00 76.12 222 ARG A N 1
ATOM 1729 C CA . ARG A 1 222 ? -6.171 15.691 2.789 1.00 76.12 222 ARG A CA 1
ATOM 1730 C C . ARG A 1 222 ? -6.108 16.612 4.039 1.00 76.12 222 ARG A C 1
ATOM 1732 O O . ARG A 1 222 ? -6.843 17.571 4.200 1.00 76.12 222 ARG A O 1
ATOM 1739 N N . ASP A 1 223 ? -5.098 16.445 4.862 1.00 71.88 223 ASP A N 1
ATOM 1740 C CA . ASP A 1 223 ? -3.898 17.232 4.694 1.00 71.88 223 ASP A CA 1
ATOM 1741 C C . ASP A 1 223 ? -3.968 18.416 3.668 1.00 71.88 223 ASP A C 1
ATOM 1743 O O . ASP A 1 223 ? -4.634 19.418 3.922 1.00 71.88 223 ASP A O 1
ATOM 1747 N N . ALA A 1 224 ? -3.432 18.364 2.462 1.00 75.69 224 ALA A N 1
ATOM 1748 C CA . ALA A 1 224 ? -3.660 19.395 1.453 1.00 75.69 224 ALA A CA 1
ATOM 1749 C C . ALA A 1 224 ? -5.164 19.615 1.105 1.00 75.69 224 ALA A C 1
ATOM 1751 O O . ALA A 1 224 ? -5.513 20.620 0.475 1.00 75.69 224 ALA A O 1
ATOM 1752 N N . VAL A 1 225 ? -6.080 18.803 1.658 1.00 76.88 225 VAL A N 1
ATOM 1753 C CA . VAL A 1 225 ? -7.510 19.110 1.810 1.00 76.88 225 VAL A CA 1
ATOM 1754 C C . VAL A 1 225 ? -7.914 20.113 2.873 1.00 76.88 225 VAL A C 1
ATOM 1756 O O . VAL A 1 225 ? -8.802 20.864 2.511 1.00 76.88 225 VAL A O 1
ATOM 1759 N N . ARG A 1 226 ? -7.315 20.322 4.062 1.00 74.44 226 ARG A N 1
ATOM 1760 C CA . ARG A 1 226 ? -7.526 21.632 4.748 1.00 74.44 226 ARG A CA 1
ATOM 1761 C C . ARG A 1 226 ? -7.082 22.727 3.831 1.00 74.44 226 ARG A C 1
ATOM 1763 O O . ARG A 1 226 ? -7.812 23.697 3.614 1.00 74.44 226 ARG A O 1
ATOM 1770 N N . ASP A 1 227 ? -5.848 22.578 3.384 1.00 74.12 227 ASP A N 1
ATOM 1771 C CA . ASP A 1 227 ? -5.078 23.720 2.949 1.00 74.12 227 ASP A CA 1
ATOM 1772 C C . ASP A 1 227 ? -5.726 24.289 1.690 1.00 74.12 227 ASP A C 1
ATOM 1774 O O . ASP A 1 227 ? -5.898 25.506 1.562 1.00 74.12 227 ASP A O 1
ATOM 1778 N N . LEU A 1 228 ? -6.269 23.412 0.837 1.00 79.56 228 LEU A N 1
ATOM 1779 C CA . LEU A 1 228 ? -7.121 23.835 -0.258 1.00 79.56 228 LEU A CA 1
ATOM 1780 C C . LEU A 1 228 ? -8.650 23.835 0.033 1.00 79.56 228 LEU A C 1
ATOM 1782 O O . LEU A 1 228 ? -9.357 24.503 -0.720 1.00 79.56 228 LEU A O 1
ATOM 1786 N N . ARG A 1 229 ? -9.190 23.246 1.126 1.00 78.50 229 ARG A N 1
ATOM 1787 C CA . ARG A 1 229 ? -10.602 23.425 1.581 1.00 78.50 229 ARG A CA 1
ATOM 1788 C C . ARG A 1 229 ? -10.881 24.908 1.716 1.00 78.50 229 ARG A C 1
ATOM 1790 O O . ARG A 1 229 ? -11.766 25.462 1.056 1.00 78.50 229 ARG A O 1
ATOM 1797 N N . ALA A 1 230 ? -10.070 25.551 2.550 1.00 78.69 230 ALA A N 1
ATOM 1798 C CA . ALA A 1 230 ? -10.122 26.986 2.754 1.00 78.69 230 ALA A CA 1
ATOM 1799 C C . ALA A 1 230 ? -9.914 27.741 1.429 1.00 78.69 230 ALA A C 1
ATOM 1801 O O . ALA A 1 230 ? -10.596 28.729 1.165 1.00 78.69 230 ALA A O 1
ATOM 1802 N N . SER A 1 231 ? -9.022 27.254 0.561 1.00 78.25 231 SER A N 1
ATOM 1803 C CA . SER A 1 231 ? -8.592 28.010 -0.617 1.00 78.25 231 SER A CA 1
ATOM 1804 C C . SER A 1 231 ? -9.642 28.167 -1.725 1.00 78.25 231 SER A C 1
ATOM 1806 O O . SER A 1 231 ? -9.684 29.255 -2.290 1.00 78.25 231 SER A O 1
ATOM 1808 N N . ALA A 1 232 ? -10.533 27.205 -2.014 1.00 82.12 232 ALA A N 1
ATOM 1809 C CA . ALA A 1 232 ? -11.649 27.480 -2.952 1.00 82.12 232 ALA A CA 1
ATOM 1810 C C . ALA A 1 232 ? -12.903 28.042 -2.299 1.00 82.12 232 ALA A C 1
ATOM 1812 O O . ALA A 1 232 ? -13.667 28.713 -2.987 1.00 82.12 232 ALA A O 1
ATOM 1813 N N . ALA A 1 233 ? -13.126 27.818 -1.001 1.00 81.19 233 ALA A N 1
ATOM 1814 C CA . ALA A 1 233 ? -14.126 28.619 -0.296 1.00 81.19 233 ALA A CA 1
ATOM 1815 C C . ALA A 1 233 ? -13.763 30.118 -0.394 1.00 81.19 233 ALA A C 1
ATOM 1817 O O . ALA A 1 233 ? -14.640 30.959 -0.543 1.00 81.19 233 ALA A O 1
ATOM 1818 N N . ALA A 1 234 ? -12.461 30.429 -0.433 1.00 83.25 234 ALA A N 1
ATOM 1819 C CA . ALA A 1 234 ? -11.904 31.740 -0.763 1.00 83.25 234 ALA A CA 1
ATOM 1820 C C . ALA A 1 234 ? -11.639 31.983 -2.274 1.00 83.25 234 ALA A C 1
ATOM 1822 O O . ALA A 1 234 ? -10.945 32.939 -2.615 1.00 83.25 234 ALA A O 1
ATOM 1823 N N . GLY A 1 235 ? -12.121 31.124 -3.182 1.00 81.62 235 GLY A N 1
ATOM 1824 C CA . GLY A 1 235 ? -12.018 31.277 -4.645 1.00 81.62 235 GLY A CA 1
ATOM 1825 C C . GLY A 1 235 ? -10.612 31.231 -5.272 1.00 81.62 235 GLY A C 1
ATOM 1826 O O . GLY A 1 235 ? -10.489 31.411 -6.480 1.00 81.62 235 GLY A O 1
ATOM 1827 N N . ARG A 1 236 ? -9.551 30.986 -4.494 1.00 78.88 236 ARG A N 1
ATOM 1828 C CA . ARG A 1 236 ? -8.137 31.157 -4.899 1.00 78.88 236 ARG A CA 1
ATOM 1829 C C . ARG A 1 236 ? -7.656 30.152 -5.946 1.00 78.88 236 ARG A C 1
ATOM 1831 O O . ARG A 1 236 ? -6.671 30.402 -6.626 1.00 78.88 236 ARG A O 1
ATOM 1838 N N . VAL A 1 237 ? -8.312 29.000 -6.032 1.00 78.81 237 VAL A N 1
ATOM 1839 C CA . VAL A 1 237 ? -7.945 27.878 -6.902 1.00 78.81 237 VAL A CA 1
ATOM 1840 C C . VAL A 1 237 ? -9.177 26.983 -7.088 1.00 78.81 237 VAL A C 1
ATOM 1842 O O . VAL A 1 237 ? -10.017 26.902 -6.193 1.00 78.81 237 VAL A O 1
ATOM 1845 N N . ARG A 1 238 ? -9.300 26.353 -8.264 1.00 84.31 238 ARG A N 1
ATOM 1846 C CA . ARG A 1 238 ? -10.294 25.316 -8.607 1.00 84.31 238 ARG A CA 1
ATOM 1847 C C . ARG A 1 238 ? -9.549 24.040 -8.986 1.00 84.31 238 ARG A C 1
ATOM 1849 O O . ARG A 1 238 ? -8.496 24.143 -9.611 1.00 84.31 238 ARG A O 1
ATOM 1856 N N . VAL A 1 239 ? -10.065 22.863 -8.640 1.00 85.25 239 VAL A N 1
ATOM 1857 C CA . VAL A 1 239 ? -9.322 21.601 -8.792 1.00 85.25 239 VAL A CA 1
ATOM 1858 C C . VAL A 1 239 ? -10.263 20.377 -8.865 1.00 85.25 239 VAL A C 1
ATOM 1860 O O . VAL A 1 239 ? -11.473 20.588 -8.913 1.00 85.25 239 VAL A O 1
ATOM 1863 N N . GLY A 1 240 ? -9.765 19.132 -8.953 1.00 84.94 240 GLY A N 1
ATOM 1864 C CA . GLY A 1 240 ? -10.562 17.915 -9.218 1.00 84.94 240 GLY A CA 1
ATOM 1865 C C . GLY A 1 240 ? -9.801 16.594 -9.009 1.00 84.94 240 GLY A C 1
ATOM 1866 O O . GLY A 1 240 ? -8.761 16.379 -9.623 1.00 84.94 240 GLY A O 1
ATOM 1867 N N . PHE A 1 241 ? -10.323 15.717 -8.143 1.00 86.75 241 PHE A N 1
ATOM 1868 C CA . PHE A 1 241 ? -9.551 14.635 -7.513 1.00 86.75 241 PHE A CA 1
ATOM 1869 C C . PHE A 1 241 ? -9.469 13.326 -8.301 1.00 86.75 241 PHE A C 1
ATOM 1871 O O . PHE A 1 241 ? -10.446 12.895 -8.917 1.00 86.75 241 PHE A O 1
ATOM 1878 N N . ALA A 1 242 ? -8.333 12.635 -8.162 1.00 86.31 242 ALA A N 1
ATOM 1879 C CA . ALA A 1 242 ? -8.086 11.318 -8.746 1.00 86.31 242 ALA A CA 1
ATOM 1880 C C . ALA A 1 242 ? -7.291 10.403 -7.789 1.00 86.31 242 ALA A C 1
ATOM 1882 O O . ALA A 1 242 ? -6.443 10.894 -7.048 1.00 86.31 242 ALA A O 1
ATOM 1883 N N . PRO A 1 243 ? -7.503 9.072 -7.814 1.00 84.19 243 PRO A N 1
ATOM 1884 C CA . PRO A 1 243 ? -6.570 8.114 -7.217 1.00 84.19 243 PRO A CA 1
ATOM 1885 C C . PRO A 1 243 ? -5.178 8.197 -7.866 1.00 84.19 243 PRO A C 1
ATOM 1887 O O . PRO A 1 243 ? -5.033 8.692 -8.984 1.00 84.19 243 PRO A O 1
ATOM 1890 N N . ILE A 1 244 ? -4.161 7.635 -7.201 1.00 84.44 244 ILE A N 1
ATOM 1891 C CA . ILE A 1 244 ? -2.805 7.521 -7.762 1.00 84.44 244 ILE A CA 1
ATOM 1892 C C . ILE A 1 244 ? -2.860 6.807 -9.131 1.00 84.44 244 ILE A C 1
ATOM 1894 O O . ILE A 1 244 ? -3.427 5.711 -9.217 1.00 84.44 244 ILE A O 1
ATOM 1898 N N . PRO A 1 245 ? -2.284 7.388 -10.204 1.00 81.88 245 PRO A N 1
ATOM 1899 C CA . PRO A 1 245 ? -2.359 6.810 -11.539 1.00 81.88 245 PRO A CA 1
ATOM 1900 C C . PRO A 1 245 ? -1.604 5.479 -11.609 1.00 81.88 245 PRO A C 1
ATOM 1902 O O . PRO A 1 245 ? -0.448 5.361 -11.202 1.00 81.88 245 PRO A O 1
ATOM 1905 N N . HIS A 1 246 ? -2.264 4.475 -12.175 1.00 80.19 246 HIS A N 1
ATOM 1906 C CA . HIS A 1 246 ? -1.735 3.129 -12.362 1.00 80.19 246 HIS A CA 1
ATOM 1907 C C . HIS A 1 246 ? -1.435 2.860 -13.843 1.00 80.19 246 HIS A C 1
ATOM 1909 O O . HIS A 1 246 ? -1.900 3.567 -14.738 1.00 80.19 246 HIS A O 1
ATOM 1915 N N . ARG A 1 247 ? -0.641 1.822 -14.126 1.00 75.75 247 ARG A N 1
ATOM 1916 C CA . ARG A 1 247 ? -0.400 1.380 -15.510 1.00 75.75 247 ARG A CA 1
ATOM 1917 C C . ARG A 1 247 ? -1.659 0.693 -16.049 1.00 75.75 247 ARG A C 1
ATOM 1919 O O . ARG A 1 247 ? -2.292 -0.070 -15.325 1.00 75.75 247 ARG A O 1
ATOM 1926 N N . ALA A 1 248 ? -1.996 0.910 -17.320 1.00 76.12 248 ALA A N 1
ATOM 1927 C CA . ALA A 1 248 ? -3.090 0.188 -17.973 1.00 76.12 248 ALA A CA 1
ATOM 1928 C C . ALA A 1 248 ? -2.877 -1.338 -17.873 1.00 76.12 248 ALA A C 1
ATOM 1930 O O . ALA A 1 248 ? -1.752 -1.820 -18.006 1.00 76.12 248 ALA A O 1
ATOM 1931 N N . GLY A 1 249 ? -3.944 -2.092 -17.588 1.00 74.25 249 GLY A N 1
ATOM 1932 C CA . GLY A 1 249 ? -3.878 -3.541 -17.336 1.00 74.25 249 GLY A CA 1
ATOM 1933 C C . GLY A 1 249 ? -3.280 -3.949 -15.978 1.00 74.25 249 GLY A C 1
ATOM 1934 O O . GLY A 1 249 ? -3.361 -5.117 -15.608 1.00 74.25 249 GLY A O 1
ATOM 1935 N N . VAL A 1 250 ? -2.727 -3.010 -15.205 1.00 77.31 250 VAL A N 1
ATOM 1936 C CA . VAL A 1 250 ? -2.406 -3.196 -13.784 1.00 77.31 250 VAL A CA 1
ATOM 1937 C C . VAL A 1 250 ? -3.510 -2.527 -12.979 1.00 77.31 250 VAL A C 1
ATOM 1939 O O . VAL A 1 250 ? -3.920 -1.415 -13.294 1.00 77.31 250 VAL A O 1
ATOM 1942 N N . LEU A 1 251 ? -4.012 -3.196 -11.951 1.00 78.19 251 LEU A N 1
ATOM 1943 C CA . LEU A 1 251 ? -5.056 -2.645 -11.090 1.00 78.19 251 LEU A CA 1
ATOM 1944 C C . LEU A 1 251 ? -4.481 -1.563 -10.155 1.00 78.19 251 LEU A C 1
ATOM 1946 O O . LEU A 1 251 ? -3.281 -1.612 -9.852 1.00 78.19 251 LEU A O 1
ATOM 1950 N N . PRO A 1 252 ? -5.285 -0.569 -9.723 1.00 77.12 252 PRO A N 1
ATOM 1951 C CA . PRO A 1 252 ? -4.766 0.531 -8.926 1.00 77.12 252 PRO A CA 1
ATOM 1952 C C . PRO A 1 252 ? -4.176 0.048 -7.603 1.00 77.12 252 PRO A C 1
ATOM 1954 O O . PRO A 1 252 ? -4.519 -1.018 -7.091 1.00 77.12 252 PRO A O 1
ATOM 1957 N N . ALA A 1 253 ? -3.264 0.847 -7.064 1.00 83.44 253 ALA A N 1
ATOM 1958 C CA . ALA A 1 253 ? -2.689 0.635 -5.751 1.00 83.44 253 ALA A CA 1
ATOM 1959 C C . ALA A 1 253 ? -2.412 1.992 -5.117 1.00 83.44 253 ALA A C 1
ATOM 1961 O O . ALA A 1 253 ? -1.864 2.889 -5.760 1.00 83.44 253 ALA A O 1
ATOM 1962 N N . THR A 1 254 ? -2.739 2.116 -3.843 1.00 82.38 254 THR A N 1
ATOM 1963 C CA . THR A 1 254 ? -2.222 3.187 -2.996 1.00 82.38 254 THR A CA 1
ATOM 1964 C C . THR A 1 254 ? -1.508 2.534 -1.809 1.00 82.38 254 THR A C 1
ATOM 1966 O O . THR A 1 254 ? -1.621 1.321 -1.604 1.00 82.38 254 THR A O 1
ATOM 1969 N N . LEU A 1 255 ? -0.676 3.279 -1.087 1.00 83.25 255 LEU A N 1
ATOM 1970 C CA . LEU A 1 255 ? -0.123 2.768 0.172 1.00 83.25 255 LEU A CA 1
ATOM 1971 C C . LEU A 1 255 ? -1.211 2.871 1.248 1.00 83.25 255 LEU A C 1
ATOM 1973 O O . LEU A 1 255 ? -2.329 3.238 0.919 1.00 83.25 255 LEU A O 1
ATOM 1977 N N . LEU A 1 256 ? -0.931 2.560 2.511 1.00 80.94 256 LEU A N 1
ATOM 1978 C CA . LEU A 1 256 ? -1.869 2.727 3.626 1.00 80.94 256 LEU A CA 1
ATOM 1979 C C . LEU A 1 256 ? -1.129 2.816 4.958 1.00 80.94 256 LEU A C 1
ATOM 1981 O O . LEU A 1 256 ? -0.107 2.139 5.147 1.00 80.94 256 LEU A O 1
ATOM 1985 N N . TYR A 1 257 ? -1.585 3.722 5.820 1.00 78.00 257 TYR A N 1
ATOM 1986 C CA . TYR A 1 257 ? -0.785 4.227 6.925 1.00 78.00 257 TYR A CA 1
ATOM 1987 C C . TYR A 1 257 ? -1.617 4.889 8.071 1.00 78.00 257 TYR A C 1
ATOM 1989 O O . TYR A 1 257 ? -1.922 6.066 7.997 1.00 78.00 257 TYR A O 1
ATOM 1997 N N . ALA A 1 258 ? -1.894 4.189 9.182 1.00 78.62 258 ALA A N 1
ATOM 1998 C CA . ALA A 1 258 ? -2.662 4.644 10.363 1.00 78.62 258 ALA A CA 1
ATOM 1999 C C . ALA A 1 258 ? -2.391 3.812 11.670 1.00 78.62 258 ALA A C 1
ATOM 2001 O O . ALA A 1 258 ? -1.484 2.966 11.718 1.00 78.62 258 ALA A O 1
ATOM 2002 N N . THR A 1 259 ? -3.085 4.139 12.776 1.00 74.62 259 THR A N 1
ATOM 2003 C CA . THR A 1 259 ? -2.548 4.224 14.172 1.00 74.62 259 THR A CA 1
ATOM 2004 C C . THR A 1 259 ? -3.542 4.157 15.386 1.00 74.62 259 THR A C 1
ATOM 2006 O O . THR A 1 259 ? -4.576 4.807 15.314 1.00 74.62 259 THR A O 1
ATOM 2009 N N . GLY A 1 260 ? -3.261 3.493 16.534 1.00 79.94 260 GLY A N 1
ATOM 2010 C CA . GLY A 1 260 ? -4.234 3.369 17.670 1.00 79.94 260 GLY A CA 1
ATOM 2011 C C . GLY A 1 260 ? -3.726 3.479 19.130 1.00 79.94 260 GLY A C 1
ATOM 2012 O O . GLY A 1 260 ? -2.517 3.425 19.351 1.00 79.94 260 GLY A O 1
ATOM 2013 N N . TYR A 1 261 ? -4.620 3.637 20.138 1.00 84.50 261 TYR A N 1
ATOM 2014 C CA . TYR A 1 261 ? -4.266 3.982 21.545 1.00 84.50 261 TYR A CA 1
ATOM 2015 C C . TYR A 1 261 ? -3.809 2.782 22.396 1.00 84.50 261 TYR A C 1
ATOM 2017 O O . TYR A 1 261 ? -4.615 2.122 23.037 1.00 84.50 261 TYR A O 1
ATOM 2025 N N . ALA A 1 262 ? -2.512 2.457 22.421 1.00 82.56 262 ALA A N 1
ATOM 2026 C CA . ALA A 1 262 ? -2.044 1.190 23.008 1.00 82.56 262 ALA A CA 1
ATOM 2027 C C . ALA A 1 262 ? -2.239 1.081 24.533 1.00 82.56 262 ALA A C 1
ATOM 2029 O O . ALA A 1 262 ? -1.532 1.744 25.293 1.00 82.56 262 ALA A O 1
ATOM 2030 N N . VAL A 1 263 ? -3.056 0.126 24.996 1.00 82.00 263 VAL A N 1
ATOM 2031 C CA . VAL A 1 263 ? -3.114 -0.242 26.423 1.00 82.00 263 VAL A CA 1
ATOM 2032 C C . VAL A 1 263 ? -1.875 -1.055 26.843 1.00 82.00 263 VAL A C 1
ATOM 2034 O O . VAL A 1 263 ? -1.662 -2.164 26.343 1.00 82.00 263 VAL A O 1
ATOM 2037 N N . PRO A 1 264 ? -1.051 -0.590 27.807 1.00 83.50 264 PRO A N 1
ATOM 2038 C CA . PRO A 1 264 ? 0.143 -1.326 28.223 1.00 83.50 264 PRO A CA 1
ATOM 2039 C C . PRO A 1 264 ? -0.180 -2.629 28.969 1.00 83.50 264 PRO A C 1
ATOM 2041 O O . PRO A 1 264 ? -0.980 -2.650 29.905 1.00 83.50 264 PRO A O 1
ATOM 2044 N N . ALA A 1 265 ? 0.550 -3.711 28.675 1.00 79.50 265 ALA A N 1
ATOM 2045 C CA . ALA A 1 265 ? 0.356 -5.019 29.321 1.00 79.50 265 ALA A CA 1
ATOM 2046 C C . ALA A 1 265 ? 0.474 -4.997 30.867 1.00 79.50 265 ALA A C 1
ATOM 2048 O O . ALA A 1 265 ? -0.113 -5.838 31.556 1.00 79.50 265 ALA A O 1
ATOM 2049 N N . ARG A 1 266 ? 1.206 -4.023 31.431 1.00 83.06 266 ARG A N 1
ATOM 2050 C CA . ARG A 1 266 ? 1.366 -3.792 32.882 1.00 83.06 266 ARG A CA 1
ATOM 2051 C C . ARG A 1 266 ? 0.466 -2.676 33.448 1.00 83.06 266 ARG A C 1
ATOM 2053 O O . ARG A 1 266 ? 0.680 -2.263 34.583 1.00 83.06 266 ARG A O 1
ATOM 2060 N N . ALA A 1 267 ? -0.523 -2.181 32.700 1.00 86.69 267 ALA A N 1
ATOM 2061 C CA . ALA A 1 267 ? -1.415 -1.116 33.162 1.00 86.69 267 ALA A CA 1
ATOM 2062 C C . ALA A 1 267 ? -2.140 -1.509 34.464 1.00 86.69 267 ALA A C 1
ATOM 2064 O O . ALA A 1 267 ? -2.924 -2.455 34.491 1.00 86.69 267 ALA A O 1
ATOM 2065 N N . LEU A 1 268 ? -1.917 -0.751 35.543 1.00 82.31 268 LEU A N 1
ATOM 2066 C CA . LEU A 1 268 ? -2.489 -1.030 36.872 1.00 82.31 268 LEU A CA 1
ATOM 2067 C C . LEU A 1 268 ? -4.028 -0.964 36.895 1.00 82.31 268 LEU A C 1
ATOM 2069 O O . LEU A 1 268 ? -4.668 -1.529 37.779 1.00 82.31 268 LEU A O 1
ATOM 2073 N N . ARG A 1 269 ? -4.627 -0.287 35.910 1.00 86.81 269 ARG A N 1
ATOM 2074 C CA . ARG A 1 269 ? -6.074 -0.155 35.704 1.00 86.81 269 ARG A CA 1
ATOM 2075 C C . ARG A 1 269 ? -6.481 -0.649 34.310 1.00 86.81 269 ARG A C 1
ATOM 2077 O O . ARG A 1 269 ? -7.195 0.056 33.608 1.00 86.81 269 ARG A O 1
ATOM 2084 N N . ARG A 1 270 ? -6.029 -1.854 33.909 1.00 87.38 270 ARG A N 1
ATOM 2085 C CA . ARG A 1 270 ? -6.279 -2.450 32.570 1.00 87.38 270 ARG A CA 1
ATOM 2086 C C . ARG A 1 270 ? -7.689 -2.192 32.033 1.00 87.38 270 ARG A C 1
ATOM 2088 O O . ARG A 1 270 ? -7.810 -1.757 30.900 1.00 87.38 270 ARG A O 1
ATOM 2095 N N . LYS A 1 271 ? -8.725 -2.424 32.852 1.00 85.25 271 LYS A N 1
ATOM 2096 C CA . LYS A 1 271 ? -10.128 -2.224 32.465 1.00 85.25 271 LYS A CA 1
ATOM 2097 C C . LYS A 1 271 ? -10.395 -0.782 31.995 1.00 85.25 271 LYS A C 1
ATOM 2099 O O . LYS A 1 271 ? -10.721 -0.598 30.835 1.00 85.25 271 LYS A O 1
ATOM 2104 N N . ALA A 1 272 ? -10.141 0.212 32.847 1.00 85.12 272 ALA A N 1
ATOM 2105 C CA . ALA A 1 272 ? -10.359 1.624 32.522 1.00 85.12 272 ALA A CA 1
ATOM 2106 C C . ALA A 1 272 ? -9.485 2.121 31.354 1.00 85.12 272 ALA A C 1
ATOM 2108 O O . ALA A 1 272 ? -9.894 3.009 30.620 1.00 85.12 272 ALA A O 1
ATOM 2109 N N . ALA A 1 273 ? -8.295 1.541 31.159 1.00 81.19 273 ALA A N 1
ATOM 2110 C CA . ALA A 1 273 ? -7.454 1.857 30.006 1.00 81.19 273 ALA A CA 1
ATOM 2111 C C . ALA A 1 273 ? -8.011 1.278 28.689 1.00 81.19 273 ALA A C 1
ATOM 2113 O O . ALA A 1 273 ? -7.908 1.937 27.664 1.00 81.19 273 ALA A O 1
ATOM 2114 N N . VAL A 1 274 ? -8.622 0.085 28.714 1.00 86.19 274 VAL A N 1
ATOM 2115 C CA . VAL A 1 274 ? -9.338 -0.496 27.558 1.00 86.19 274 VAL A CA 1
ATOM 2116 C C . VAL A 1 274 ? -10.660 0.226 27.296 1.00 86.19 274 VAL A C 1
ATOM 2118 O O . VAL A 1 274 ? -11.015 0.411 26.142 1.00 86.19 274 VAL A O 1
ATOM 2121 N N . GLU A 1 275 ? -11.368 0.663 28.341 1.00 85.19 275 GLU A N 1
ATOM 2122 C CA . GLU A 1 275 ? -12.573 1.496 28.209 1.00 85.19 275 GLU A CA 1
ATOM 2123 C C . GLU A 1 275 ? -12.225 2.855 27.583 1.00 85.19 275 GLU A C 1
ATOM 2125 O O . GLU A 1 275 ? -12.836 3.237 26.596 1.00 85.19 275 GLU A O 1
ATOM 2130 N N . LEU A 1 276 ? -11.162 3.526 28.040 1.00 82.81 276 LEU A N 1
ATOM 2131 C CA . LEU A 1 276 ? -10.670 4.758 27.413 1.00 82.81 276 LEU A CA 1
ATOM 2132 C C . LEU A 1 276 ? -10.2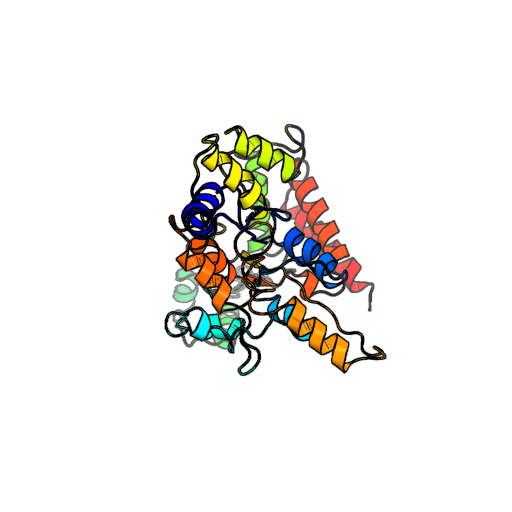08 4.528 25.958 1.00 82.81 276 LEU A C 1
ATOM 2134 O O . LEU A 1 276 ? -10.547 5.306 25.074 1.00 82.81 276 LEU A O 1
ATOM 2138 N N . ALA A 1 277 ? -9.519 3.417 25.682 1.00 82.06 277 ALA A N 1
ATOM 2139 C CA . ALA A 1 277 ? -9.163 2.969 24.330 1.00 82.06 277 ALA A CA 1
ATOM 2140 C C . ALA A 1 277 ? -10.356 2.366 23.535 1.00 82.06 277 ALA A C 1
ATOM 2142 O O . ALA A 1 277 ? -10.169 1.714 22.508 1.00 82.06 277 ALA A O 1
ATOM 2143 N N . ALA A 1 278 ? -11.588 2.596 23.996 1.00 81.06 278 ALA A N 1
ATOM 2144 C CA . ALA A 1 278 ? -12.821 2.486 23.223 1.00 81.06 278 ALA A CA 1
ATOM 2145 C C . ALA A 1 278 ? -13.551 3.848 23.174 1.00 81.06 278 ALA A C 1
ATOM 2147 O O . ALA A 1 278 ? -14.002 4.271 22.115 1.00 81.06 278 ALA A O 1
ATOM 2148 N N . ASP A 1 279 ? -13.591 4.608 24.265 1.00 81.25 279 ASP A N 1
ATOM 2149 C CA . ASP A 1 279 ? -14.286 5.901 24.323 1.00 81.25 279 ASP A CA 1
ATOM 2150 C C . ASP A 1 279 ? -13.570 7.014 23.528 1.00 81.25 279 ASP A C 1
ATOM 2152 O O . ASP A 1 279 ? -14.222 7.828 22.881 1.00 81.25 279 ASP A O 1
ATOM 2156 N N . LEU A 1 280 ? -12.231 7.021 23.459 1.00 81.62 280 LEU A N 1
ATOM 2157 C CA . LEU A 1 280 ? -11.451 7.943 22.602 1.00 81.62 280 LEU A CA 1
ATOM 2158 C C . LEU A 1 280 ? -11.600 7.668 21.097 1.00 81.62 280 LEU A C 1
ATOM 2160 O O . LEU A 1 280 ? -10.937 8.281 20.251 1.00 81.62 280 LEU A O 1
ATOM 2164 N N . THR A 1 281 ? -12.424 6.685 20.768 1.00 81.06 281 THR A N 1
ATOM 2165 C CA . THR A 1 281 ? -12.490 6.054 19.463 1.00 81.06 281 THR A CA 1
ATOM 2166 C C . THR A 1 281 ? -13.896 6.071 18.876 1.00 81.06 281 THR A C 1
ATOM 2168 O O . THR A 1 281 ? -14.050 5.600 17.754 1.00 81.06 281 THR A O 1
ATOM 2171 N N . ASP A 1 282 ? -14.877 6.567 19.661 1.00 78.50 282 ASP A N 1
ATOM 2172 C CA . ASP A 1 282 ? -16.291 6.150 19.712 1.00 78.50 282 ASP A CA 1
ATOM 2173 C C . ASP A 1 282 ? -17.174 6.538 18.503 1.00 78.50 282 ASP A C 1
ATOM 2175 O O . ASP A 1 282 ? -16.656 6.714 17.424 1.00 78.50 282 ASP A O 1
ATOM 2179 N N . SER A 1 283 ? -18.505 6.659 18.595 1.00 73.25 283 SER A N 1
ATOM 2180 C CA . SER A 1 283 ? -19.313 7.284 17.521 1.00 73.25 283 SER A CA 1
ATOM 2181 C C . SER A 1 283 ? -19.583 8.758 17.703 1.00 73.25 283 SER A C 1
ATOM 2183 O O . SER A 1 283 ? -20.592 9.278 17.227 1.00 73.25 283 SER A O 1
ATOM 2185 N N . LEU A 1 284 ? -18.674 9.414 18.404 1.00 79.62 284 LEU A N 1
ATOM 2186 C CA . LEU A 1 284 ? -18.562 10.848 18.527 1.00 79.62 284 LEU A CA 1
ATOM 2187 C C . LEU A 1 284 ? -17.086 11.258 18.591 1.00 79.62 284 LEU A C 1
ATOM 2189 O O . LEU A 1 284 ? -16.750 12.288 18.022 1.00 79.62 284 LEU A O 1
ATOM 2193 N N . ALA A 1 285 ? -16.218 10.408 19.153 1.00 76.00 285 ALA A N 1
ATOM 2194 C CA . ALA A 1 285 ? -14.765 10.429 19.009 1.00 76.00 285 ALA A CA 1
ATOM 2195 C C . ALA A 1 285 ? -14.249 9.636 17.780 1.00 76.00 285 ALA A C 1
ATOM 2197 O O . ALA A 1 285 ? -13.110 9.807 17.357 1.00 76.00 285 ALA A O 1
ATOM 2198 N N . ASP A 1 286 ? -15.118 8.879 17.120 1.00 75.75 286 ASP A N 1
ATOM 2199 C CA . ASP A 1 286 ? -15.204 8.687 15.671 1.00 75.75 286 ASP A CA 1
ATOM 2200 C C . ASP A 1 286 ? -16.642 9.054 15.183 1.00 75.75 286 ASP A C 1
ATOM 2202 O O . ASP A 1 286 ? -17.262 8.325 14.419 1.00 75.75 286 ASP A O 1
ATOM 2206 N N . ALA A 1 287 ? -17.182 10.242 15.564 1.00 78.44 287 ALA A N 1
ATOM 2207 C CA . ALA A 1 287 ? -18.091 11.021 14.666 1.00 78.44 287 ALA A CA 1
ATOM 2208 C C . ALA A 1 287 ? -17.950 12.587 14.559 1.00 78.44 287 ALA A C 1
ATOM 2210 O O . ALA A 1 287 ? -18.651 13.149 13.721 1.00 78.44 287 ALA A O 1
ATOM 2211 N N . ALA A 1 288 ? -17.054 13.312 15.264 1.00 80.94 288 ALA A N 1
ATOM 2212 C CA . ALA A 1 288 ? -16.839 14.779 15.096 1.00 80.94 288 ALA A CA 1
ATOM 2213 C C . ALA A 1 288 ? -15.388 15.282 14.844 1.00 80.94 288 ALA A C 1
ATOM 2215 O O . ALA A 1 288 ? -15.174 16.493 14.678 1.00 80.94 288 ALA A O 1
ATOM 2216 N N . ARG A 1 289 ? -14.393 14.374 14.728 1.00 81.88 289 ARG A N 1
ATOM 2217 C CA . ARG A 1 289 ? -13.159 14.567 13.928 1.00 81.88 289 ARG A CA 1
ATOM 2218 C C . ARG A 1 289 ? -13.718 14.818 12.529 1.00 81.88 289 ARG A C 1
ATOM 2220 O O . ARG A 1 289 ? -14.112 15.962 12.316 1.00 81.88 289 ARG A O 1
ATOM 2227 N N . GLY A 1 290 ? -13.935 13.838 11.657 1.00 77.25 290 GLY A N 1
ATOM 2228 C CA . GLY A 1 290 ? -15.227 13.678 10.919 1.00 77.25 290 GLY A CA 1
ATOM 2229 C C . GLY A 1 290 ? -15.613 14.670 9.845 1.00 77.25 290 GLY A C 1
ATOM 2230 O O . GLY A 1 290 ? -15.865 14.314 8.712 1.00 77.25 290 GLY A O 1
ATOM 2231 N N . ASP A 1 291 ? -15.576 15.933 10.182 1.00 78.38 291 ASP A N 1
ATOM 2232 C CA . ASP A 1 291 ? -15.969 17.041 9.371 1.00 78.38 291 ASP A CA 1
ATOM 2233 C C . ASP A 1 291 ? -14.781 18.025 9.152 1.00 78.38 291 ASP A C 1
ATOM 2235 O O . ASP A 1 291 ? -14.674 18.594 8.086 1.00 78.38 291 ASP A O 1
ATOM 2239 N N . ALA A 1 292 ? -13.766 18.162 10.020 1.00 76.44 292 ALA A N 1
ATOM 2240 C CA . ALA A 1 292 ? -12.613 19.130 9.887 1.00 76.44 292 ALA A CA 1
ATOM 2241 C C . ALA A 1 292 ? -10.998 18.790 9.784 1.00 76.44 292 ALA A C 1
ATOM 2243 O O . ALA A 1 292 ? -10.338 19.230 10.714 1.00 76.44 292 ALA A O 1
ATOM 2244 N N . GLY A 1 293 ? -10.273 18.128 8.782 1.00 71.94 293 GLY A N 1
ATOM 2245 C CA . GLY A 1 293 ? -8.734 18.018 8.747 1.00 71.94 293 GLY A CA 1
ATOM 2246 C C . GLY A 1 293 ? -7.706 16.923 8.120 1.00 71.94 293 GLY A C 1
ATOM 2247 O O . GLY A 1 293 ? -7.614 16.844 6.908 1.00 71.94 293 GLY A O 1
ATOM 2248 N N . ILE A 1 294 ? -6.837 16.157 8.878 1.00 70.75 294 ILE A N 1
ATOM 2249 C CA . ILE A 1 294 ? -5.693 15.104 8.647 1.00 70.75 294 ILE A CA 1
ATOM 2250 C C . ILE A 1 294 ? -5.665 13.618 7.960 1.00 70.75 294 ILE A C 1
ATOM 2252 O O . ILE A 1 294 ? -4.768 13.536 7.125 1.00 70.75 294 ILE A O 1
ATOM 2256 N N . GLU A 1 295 ? -6.274 12.362 8.066 1.00 75.88 295 GLU A N 1
ATOM 2257 C CA . GLU A 1 295 ? -7.231 11.418 8.829 1.00 75.88 295 GLU A CA 1
ATOM 2258 C C . GLU A 1 295 ? -8.752 10.907 8.503 1.00 75.88 295 GLU A C 1
ATOM 2260 O O . GLU A 1 295 ? -9.609 10.988 9.345 1.00 75.88 295 GLU A O 1
ATOM 2265 N N . LEU A 1 296 ? -9.226 10.305 7.386 1.00 81.06 296 LEU A N 1
ATOM 2266 C CA . LEU A 1 296 ? -10.654 9.957 7.021 1.00 81.06 296 LEU A CA 1
ATOM 2267 C C . LEU A 1 296 ? -11.454 8.863 7.811 1.00 81.06 296 LEU A C 1
ATOM 2269 O O . LEU A 1 296 ? -11.180 7.685 7.621 1.00 81.06 296 LEU A O 1
ATOM 2273 N N . PRO A 1 297 ? -12.586 9.180 8.463 1.00 85.56 297 PRO A N 1
ATOM 2274 C CA . PRO A 1 297 ? -13.314 8.357 9.417 1.00 85.56 297 PRO A CA 1
ATOM 2275 C C . PRO A 1 297 ? -13.017 6.873 9.563 1.00 85.56 297 PRO A C 1
ATOM 2277 O O . PRO A 1 297 ? -13.223 6.063 8.651 1.00 85.56 297 PRO A O 1
ATOM 2280 N N . ALA A 1 298 ? -12.570 6.533 10.763 1.00 83.31 298 ALA A N 1
ATOM 2281 C CA . ALA A 1 298 ? -11.854 5.294 10.965 1.00 83.31 298 ALA A CA 1
ATOM 2282 C C . ALA A 1 298 ? -12.823 4.174 11.028 1.00 83.31 298 ALA A C 1
ATOM 2284 O O . ALA A 1 298 ? -12.519 3.038 10.706 1.00 83.31 298 ALA A O 1
ATOM 2285 N N . VAL A 1 299 ? -14.002 4.538 11.478 1.00 83.12 299 VAL A N 1
ATOM 2286 C CA . VAL A 1 299 ? -15.086 3.675 11.648 1.00 83.12 299 VAL A CA 1
ATOM 2287 C C . VAL A 1 299 ? -16.216 4.068 10.713 1.00 83.12 299 VAL A C 1
ATOM 2289 O O . VAL A 1 299 ? -16.321 5.122 10.089 1.00 83.12 299 VAL A O 1
ATOM 2292 N N . THR A 1 300 ? -17.024 3.044 10.580 1.00 81.69 300 THR A N 1
ATOM 2293 C CA . THR A 1 300 ? -18.218 2.801 9.824 1.00 81.69 300 THR A CA 1
ATOM 2294 C C . THR A 1 300 ? -19.158 4.004 9.747 1.00 81.69 300 THR A C 1
ATOM 2296 O O . THR A 1 300 ? -18.872 4.869 8.937 1.00 81.69 300 THR A O 1
ATOM 2299 N N . SER A 1 301 ? -20.259 4.107 10.506 1.00 80.12 301 SER A N 1
ATOM 2300 C CA . SER A 1 301 ? -21.272 5.189 10.414 1.00 80.12 301 SER A CA 1
ATOM 2301 C C . SER A 1 301 ? -20.751 6.548 9.930 1.00 80.12 301 SER A C 1
ATOM 2303 O O . SER A 1 301 ? -21.323 7.163 9.032 1.00 80.12 301 SER A O 1
ATOM 2305 N N . ALA A 1 302 ? -19.635 6.991 10.498 1.00 82.44 302 ALA A N 1
ATOM 2306 C CA . ALA A 1 302 ? -19.032 8.272 10.227 1.00 82.44 302 ALA A CA 1
ATOM 2307 C C . ALA A 1 302 ? -18.398 8.416 8.826 1.00 82.44 302 ALA A C 1
ATOM 2309 O O . ALA A 1 302 ? -18.588 9.466 8.212 1.00 82.44 302 ALA A O 1
ATOM 2310 N N . ALA A 1 303 ? -17.744 7.401 8.238 1.00 84.88 303 ALA A N 1
ATOM 2311 C CA . ALA A 1 303 ? -17.088 7.565 6.926 1.00 84.88 303 ALA A CA 1
ATOM 2312 C C . ALA A 1 303 ? -18.040 7.846 5.769 1.00 84.88 303 ALA A C 1
ATOM 2314 O O . ALA A 1 303 ? -17.646 8.496 4.801 1.00 84.88 303 ALA A O 1
ATOM 2315 N N . GLN A 1 304 ? -19.301 7.429 5.885 1.00 84.81 304 GLN A N 1
ATOM 2316 C CA . GLN A 1 304 ? -20.346 7.797 4.930 1.00 84.81 304 GLN A CA 1
ATOM 2317 C C . GLN A 1 304 ? -21.440 8.686 5.492 1.00 84.81 304 GLN A C 1
ATOM 2319 O O . GLN A 1 304 ? -22.183 9.226 4.688 1.00 84.81 304 GLN A O 1
ATOM 2324 N N . GLY A 1 305 ? -21.507 8.958 6.796 1.00 85.88 305 GLY A N 1
ATOM 2325 C CA . GLY A 1 305 ? -22.096 10.224 7.243 1.00 85.88 305 GLY A CA 1
ATOM 2326 C C . GLY A 1 305 ? -21.380 11.387 6.544 1.00 85.88 305 GLY A C 1
ATOM 2327 O O . GLY A 1 305 ? -22.001 12.262 5.941 1.00 85.88 305 GLY A O 1
ATOM 2328 N N . LEU A 1 306 ? -20.055 11.282 6.478 1.00 84.31 306 LEU A N 1
ATOM 2329 C CA . LEU A 1 306 ? -19.176 12.208 5.789 1.00 84.31 306 LEU A CA 1
ATOM 2330 C C . LEU A 1 306 ? -19.234 12.109 4.245 1.00 84.31 306 LEU A C 1
ATOM 2332 O O . LEU A 1 306 ? -19.189 13.138 3.576 1.00 84.31 306 LEU A O 1
ATOM 2336 N N . VAL A 1 307 ? -19.410 10.920 3.645 1.00 86.69 307 VAL A N 1
ATOM 2337 C CA . VAL A 1 307 ? -19.715 10.803 2.191 1.00 86.69 307 VAL A CA 1
ATOM 2338 C C . VAL A 1 307 ? -21.144 11.250 1.855 1.00 86.69 307 VAL A C 1
ATOM 2340 O O . VAL A 1 307 ? -21.393 11.748 0.769 1.00 86.69 307 VAL A O 1
ATOM 2343 N N . ALA A 1 308 ? -22.108 11.141 2.763 1.00 86.75 308 ALA A N 1
ATOM 2344 C CA . ALA A 1 308 ? -23.453 11.676 2.551 1.00 86.75 308 ALA A CA 1
ATOM 2345 C C . ALA A 1 308 ? -23.464 13.208 2.647 1.00 86.75 308 ALA A C 1
ATOM 2347 O O . ALA A 1 308 ? -24.265 13.863 1.983 1.00 86.75 308 ALA A O 1
ATOM 2348 N N . ALA A 1 309 ? -22.531 13.793 3.404 1.00 84.75 309 ALA A N 1
ATOM 2349 C CA . ALA A 1 309 ? -22.237 15.217 3.318 1.00 84.75 309 ALA A CA 1
ATOM 2350 C C . ALA A 1 309 ? -21.564 15.613 1.984 1.00 84.75 309 ALA A C 1
ATOM 2352 O O . ALA A 1 309 ? -21.576 16.805 1.671 1.00 84.75 309 ALA A O 1
ATOM 2353 N N . ASP A 1 310 ? -21.009 14.665 1.198 1.00 84.38 310 ASP A N 1
ATOM 2354 C CA . ASP A 1 310 ? -20.068 14.852 0.069 1.00 84.38 310 ASP A CA 1
ATOM 2355 C C . ASP A 1 310 ? -20.660 15.502 -1.193 1.00 84.38 310 ASP A C 1
ATOM 2357 O O . ASP A 1 310 ? -20.631 14.979 -2.304 1.00 84.38 310 ASP A O 1
ATOM 2361 N N . THR A 1 311 ? -21.108 16.733 -0.990 1.00 80.75 311 THR A N 1
ATOM 2362 C CA . THR A 1 311 ? -21.857 17.603 -1.889 1.00 80.75 311 THR A CA 1
ATOM 2363 C C . THR A 1 311 ? -21.268 17.740 -3.302 1.00 80.75 311 THR A C 1
ATOM 2365 O O . THR A 1 311 ? -22.068 17.728 -4.237 1.00 80.75 311 THR A O 1
ATOM 2368 N N . PRO A 1 312 ? -19.938 17.888 -3.518 1.00 81.12 312 PRO A N 1
ATOM 2369 C CA . PRO A 1 312 ? -19.392 17.526 -4.850 1.00 81.12 312 PRO A CA 1
ATOM 2370 C C . PRO A 1 312 ? -18.345 16.384 -4.973 1.00 81.12 312 PRO A C 1
ATOM 2372 O O . PRO A 1 312 ? -17.592 16.361 -5.950 1.00 81.12 312 PRO A O 1
ATOM 2375 N N . GLY A 1 313 ? -18.317 15.388 -4.080 1.00 84.38 313 GLY A N 1
ATOM 2376 C CA . GLY A 1 313 ? -17.821 14.043 -4.446 1.00 84.38 313 GLY A CA 1
ATOM 2377 C C . GLY A 1 313 ? -16.336 13.697 -4.222 1.00 84.38 313 GLY A C 1
ATOM 2378 O O . GLY A 1 313 ? -15.804 12.842 -4.940 1.00 84.38 313 GLY A O 1
ATOM 2379 N N . TRP A 1 314 ? -15.636 14.334 -3.281 1.00 86.00 314 TRP A N 1
ATOM 2380 C CA . TRP A 1 314 ? -14.206 14.118 -3.000 1.00 86.00 314 TRP A CA 1
ATOM 2381 C C . TRP A 1 314 ? -13.889 13.312 -1.740 1.00 86.00 314 TRP A C 1
ATOM 2383 O O . TRP A 1 314 ? -12.785 12.757 -1.647 1.00 86.00 314 TRP A O 1
ATOM 2393 N N . GLN A 1 315 ? -14.859 13.112 -0.843 1.00 84.69 315 GLN A N 1
ATOM 2394 C CA . GLN A 1 315 ? -14.803 11.944 0.034 1.00 84.69 315 GLN A CA 1
ATOM 2395 C C . GLN A 1 315 ? -14.795 10.691 -0.833 1.00 84.69 315 GLN A C 1
ATOM 2397 O O . GLN A 1 315 ? -13.883 9.864 -0.770 1.00 84.69 315 GLN A O 1
ATOM 2402 N N . ALA A 1 316 ? -15.765 10.604 -1.731 1.00 85.31 316 ALA A N 1
ATOM 2403 C CA . ALA A 1 316 ? -15.983 9.462 -2.587 1.00 85.31 316 ALA A CA 1
ATOM 2404 C C . ALA A 1 316 ? -14.700 9.016 -3.319 1.00 85.31 316 ALA A C 1
ATOM 2406 O O . ALA A 1 316 ? -14.494 7.818 -3.457 1.00 85.31 316 ALA A O 1
ATOM 2407 N N . VAL A 1 317 ? -13.784 9.917 -3.711 1.00 86.88 317 VAL A N 1
ATOM 2408 C CA . VAL A 1 317 ? -12.537 9.537 -4.412 1.00 86.88 317 VAL A CA 1
ATOM 2409 C C . VAL A 1 317 ? -11.554 8.712 -3.564 1.00 86.88 317 VAL A C 1
ATOM 2411 O O . VAL A 1 317 ? -10.889 7.846 -4.128 1.00 86.88 317 VAL A O 1
ATOM 2414 N N . PHE A 1 318 ? -11.424 8.911 -2.245 1.00 85.44 318 PHE A N 1
ATOM 2415 C CA . PHE A 1 318 ? -10.187 8.468 -1.569 1.00 85.44 318 PHE A CA 1
ATOM 2416 C C . PHE A 1 318 ? -10.212 7.248 -0.644 1.00 85.44 318 PHE A C 1
ATOM 2418 O O . PHE A 1 318 ? -9.139 6.752 -0.345 1.00 85.44 318 PHE A O 1
ATOM 2425 N N . LEU A 1 319 ? -11.367 6.691 -0.250 1.00 84.44 319 LEU A N 1
ATOM 2426 C CA . LEU A 1 319 ? -11.434 5.244 0.039 1.00 84.44 319 LEU A CA 1
ATOM 2427 C C . LEU A 1 319 ? -11.706 4.549 -1.296 1.00 84.44 319 LEU A C 1
ATOM 2429 O O . LEU A 1 319 ? -11.257 3.425 -1.406 1.00 84.44 319 LEU A O 1
ATOM 2433 N N . ARG A 1 320 ? -12.311 5.192 -2.329 1.00 86.75 320 ARG A N 1
ATOM 2434 C CA . ARG A 1 320 ? -12.248 4.622 -3.687 1.00 86.75 320 ARG A CA 1
ATOM 2435 C C . ARG A 1 320 ? -10.808 4.329 -4.061 1.00 86.75 320 ARG A C 1
ATOM 2437 O O . ARG A 1 320 ? -10.611 3.331 -4.713 1.00 86.75 320 ARG A O 1
ATOM 2444 N N . ALA A 1 321 ? -9.836 5.122 -3.602 1.00 84.44 321 ALA A N 1
ATOM 2445 C CA . ALA A 1 321 ? -8.423 4.758 -3.605 1.00 84.44 321 ALA A CA 1
ATOM 2446 C C . ALA A 1 321 ? -8.018 3.792 -2.463 1.00 84.44 321 ALA A C 1
ATOM 2448 O O . ALA A 1 321 ? -7.339 2.805 -2.722 1.00 84.44 321 ALA A O 1
ATOM 2449 N N . ALA A 1 322 ? -8.377 4.065 -1.205 1.00 83.81 322 ALA A N 1
ATOM 2450 C CA . ALA A 1 322 ? -7.752 3.418 -0.047 1.00 83.81 322 ALA A CA 1
ATOM 2451 C C . ALA A 1 322 ? -8.176 1.981 0.332 1.00 83.81 322 ALA A C 1
ATOM 2453 O O . ALA A 1 322 ? -7.557 1.455 1.244 1.00 83.81 322 ALA A O 1
ATOM 2454 N N . ALA A 1 323 ? -9.095 1.297 -0.368 1.00 82.94 323 ALA A N 1
ATOM 2455 C CA . ALA A 1 323 ? -9.114 -0.185 -0.343 1.00 82.94 323 ALA A CA 1
ATOM 2456 C C . ALA A 1 323 ? -8.637 -0.838 -1.663 1.00 82.94 323 ALA A C 1
ATOM 2458 O O . ALA A 1 323 ? -8.869 -2.012 -1.935 1.00 82.94 323 ALA A O 1
ATOM 2459 N N . HIS A 1 324 ? -7.906 -0.083 -2.495 1.00 84.56 3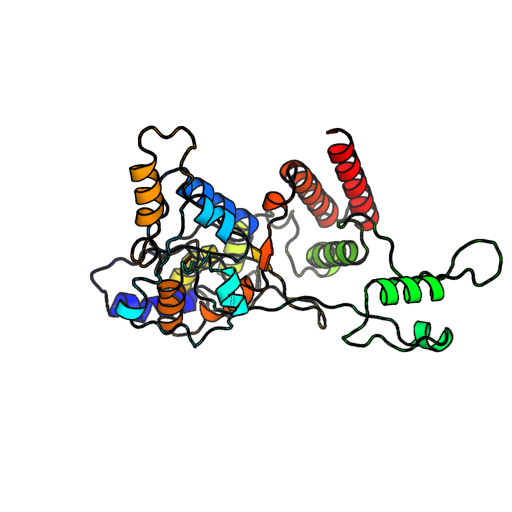24 HIS A N 1
ATOM 2460 C CA . HIS A 1 324 ? -6.792 -0.637 -3.289 1.00 84.56 324 HIS A CA 1
ATOM 2461 C C . HIS A 1 324 ? -5.479 -0.617 -2.485 1.00 84.56 324 HIS A C 1
ATOM 2463 O O . HIS A 1 324 ? -4.374 -0.586 -3.046 1.00 84.56 324 HIS A O 1
ATOM 2469 N N . GLY A 1 325 ? -5.590 -0.448 -1.176 1.00 79.38 325 GLY A N 1
ATOM 2470 C CA . GLY A 1 325 ? -4.497 -0.042 -0.340 1.00 79.38 325 GLY A CA 1
ATOM 2471 C C . GLY A 1 325 ? -3.543 -1.187 -0.013 1.00 79.38 325 GLY A C 1
ATOM 2472 O O . GLY A 1 325 ? -3.839 -2.359 -0.245 1.00 79.38 325 GLY A O 1
ATOM 2473 N N . ARG A 1 326 ? -2.326 -0.852 0.441 1.00 83.38 326 ARG A N 1
ATOM 2474 C CA . ARG A 1 326 ? -1.284 -1.838 0.781 1.00 83.38 326 ARG A CA 1
ATOM 2475 C C . ARG A 1 326 ? -0.401 -1.383 1.927 1.00 83.38 326 ARG A C 1
ATOM 2477 O O . ARG A 1 326 ? -0.115 -0.187 2.014 1.00 83.38 326 ARG A O 1
ATOM 2484 N N . PRO A 1 327 ? 0.091 -2.312 2.775 1.00 73.31 327 PRO A N 1
ATOM 2485 C CA . PRO A 1 327 ? 0.796 -1.896 3.964 1.00 73.31 327 PRO A CA 1
ATOM 2486 C C . PRO A 1 327 ? 2.072 -1.170 3.608 1.00 73.31 327 PRO A C 1
ATOM 2488 O O . PRO A 1 327 ? 2.880 -1.681 2.829 1.00 73.31 327 PRO A O 1
ATOM 2491 N N . ALA A 1 328 ? 2.262 -0.025 4.261 1.00 72.25 328 ALA A N 1
ATOM 2492 C CA . ALA A 1 328 ? 3.577 0.484 4.597 1.00 72.25 328 ALA A CA 1
ATOM 2493 C C . ALA A 1 328 ? 4.553 -0.678 4.824 1.00 72.25 328 ALA A C 1
ATOM 2495 O O . ALA A 1 328 ? 4.321 -1.519 5.698 1.00 72.25 328 ALA A O 1
ATOM 2496 N N . TRP A 1 329 ? 5.659 -0.739 4.083 1.00 70.50 329 TRP A N 1
ATOM 2497 C CA . TRP A 1 329 ? 6.653 -1.784 4.332 1.00 70.50 329 TRP A CA 1
ATOM 2498 C C . TRP A 1 329 ? 7.247 -1.669 5.747 1.00 70.50 329 TRP A C 1
ATOM 2500 O O . TRP A 1 329 ? 7.541 -2.691 6.357 1.00 70.50 329 TRP A O 1
ATOM 2510 N N . GLY A 1 330 ? 7.248 -0.470 6.344 1.00 65.12 330 GLY A N 1
ATOM 2511 C CA . GLY A 1 330 ? 7.544 -0.240 7.766 1.00 65.12 330 GLY A CA 1
ATOM 2512 C C . GLY A 1 330 ? 6.558 -0.824 8.781 1.00 65.12 330 GLY A C 1
ATOM 2513 O O . GLY A 1 330 ? 6.851 -0.817 9.970 1.00 65.12 330 GLY A O 1
ATOM 2514 N N . ALA A 1 331 ? 5.423 -1.374 8.342 1.00 58.09 331 ALA A N 1
ATOM 2515 C CA . ALA A 1 331 ? 4.547 -2.210 9.167 1.00 58.09 331 ALA A CA 1
ATOM 2516 C C . ALA A 1 331 ? 4.797 -3.721 8.973 1.00 58.09 331 ALA A C 1
ATOM 2518 O O . ALA A 1 331 ? 4.127 -4.541 9.596 1.00 58.09 331 ALA A O 1
ATOM 2519 N N . ARG A 1 332 ? 5.733 -4.101 8.088 1.00 62.69 332 ARG A N 1
ATOM 2520 C CA . ARG A 1 332 ? 6.005 -5.492 7.670 1.00 62.69 332 ARG A CA 1
ATOM 2521 C C . ARG A 1 332 ? 7.471 -5.912 7.797 1.00 62.69 332 ARG A C 1
ATOM 2523 O O . ARG A 1 332 ? 7.750 -7.105 7.835 1.00 62.69 332 ARG A O 1
ATOM 2530 N N . VAL A 1 333 ? 8.397 -4.956 7.807 1.00 65.94 333 VAL A N 1
ATOM 2531 C CA . VAL A 1 333 ? 9.850 -5.165 7.808 1.00 65.94 333 VAL A CA 1
ATOM 2532 C C . VAL A 1 333 ? 10.425 -4.502 9.056 1.00 65.94 333 VAL A C 1
ATOM 2534 O O . VAL A 1 333 ? 10.306 -3.293 9.228 1.00 65.94 333 VAL A O 1
ATOM 2537 N N . ALA A 1 334 ? 11.041 -5.298 9.935 1.00 59.66 334 ALA A N 1
ATOM 2538 C CA . ALA A 1 334 ? 11.518 -4.836 11.243 1.00 59.66 334 ALA A CA 1
ATOM 2539 C C . ALA A 1 334 ? 12.638 -3.778 11.164 1.00 59.6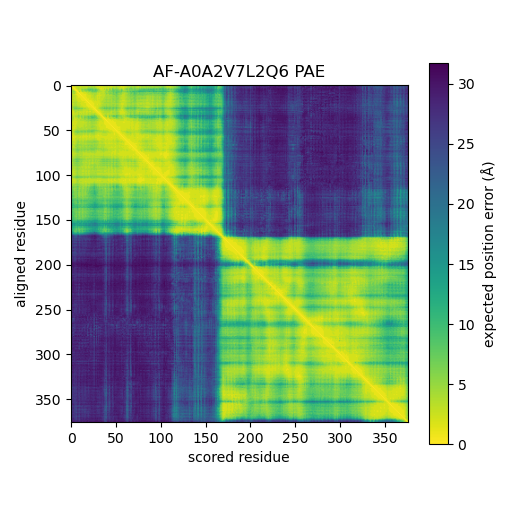6 334 ALA A C 1
ATOM 2541 O O . ALA A 1 334 ? 12.765 -2.965 12.073 1.00 59.66 334 ALA A O 1
ATOM 2542 N N . LEU A 1 335 ? 13.402 -3.779 10.066 1.00 72.12 335 LEU A N 1
ATOM 2543 C CA . LEU A 1 335 ? 14.482 -2.835 9.754 1.00 72.12 335 LEU A CA 1
ATOM 2544 C C . LEU A 1 335 ? 14.116 -1.962 8.539 1.00 72.12 335 LEU A C 1
ATOM 2546 O O . LEU A 1 335 ? 14.887 -1.805 7.594 1.00 72.12 335 LEU A O 1
ATOM 2550 N N . TRP A 1 336 ? 12.871 -1.476 8.481 1.00 76.56 336 TRP A N 1
ATOM 2551 C CA . TRP A 1 336 ? 12.437 -0.643 7.356 1.00 76.56 336 TRP A CA 1
ATOM 2552 C C . TRP A 1 336 ? 13.049 0.757 7.367 1.00 76.56 336 TRP A C 1
ATOM 2554 O O . TRP A 1 336 ? 13.141 1.356 6.309 1.00 76.56 336 TRP A O 1
ATOM 2564 N N . ARG A 1 337 ? 13.455 1.307 8.518 1.00 70.44 337 ARG A N 1
ATOM 2565 C CA . ARG A 1 337 ? 13.983 2.685 8.579 1.00 70.44 337 ARG A CA 1
ATOM 2566 C C . ARG A 1 337 ? 15.331 2.801 7.876 1.00 70.44 337 ARG A C 1
ATOM 2568 O O . ARG A 1 337 ? 15.593 3.778 7.189 1.00 70.44 337 ARG A O 1
ATOM 2575 N N . GLU A 1 338 ? 16.129 1.758 8.021 1.00 79.56 338 GLU A N 1
ATOM 2576 C CA . GLU A 1 338 ? 17.411 1.532 7.376 1.00 79.56 338 GLU A CA 1
ATOM 2577 C C . GLU A 1 338 ? 17.205 1.408 5.853 1.00 79.56 338 GLU A C 1
ATOM 2579 O O . GLU A 1 338 ? 17.816 2.132 5.071 1.00 79.56 338 GLU A O 1
ATOM 2584 N N . VAL A 1 339 ? 16.227 0.595 5.434 1.00 80.12 339 VAL A N 1
ATOM 2585 C CA . VAL A 1 339 ? 15.822 0.457 4.022 1.00 80.12 339 VAL A CA 1
ATOM 2586 C C . VAL A 1 339 ? 15.238 1.757 3.441 1.00 80.12 339 VAL A C 1
ATOM 2588 O O . VAL A 1 339 ? 15.477 2.071 2.280 1.00 80.12 339 VAL A O 1
ATOM 2591 N N . GLU A 1 340 ? 14.477 2.525 4.221 1.00 74.31 340 GLU A N 1
ATOM 2592 C CA . GLU A 1 340 ? 13.836 3.784 3.813 1.00 74.31 340 GLU A CA 1
ATOM 2593 C C . GLU A 1 340 ? 14.865 4.904 3.587 1.00 74.31 340 GLU A C 1
ATOM 2595 O O . GLU A 1 340 ? 14.689 5.702 2.666 1.00 74.31 340 GLU A O 1
ATOM 2600 N N . ALA A 1 341 ? 15.970 4.913 4.343 1.00 81.88 341 ALA A N 1
ATOM 2601 C CA . ALA A 1 341 ? 17.119 5.782 4.084 1.00 81.88 341 ALA A CA 1
ATOM 2602 C C . ALA A 1 341 ? 17.804 5.422 2.752 1.00 81.88 341 ALA A C 1
ATOM 2604 O O . ALA A 1 341 ? 17.855 6.251 1.848 1.00 81.88 341 ALA A O 1
ATOM 2605 N N . GLU A 1 342 ? 18.207 4.159 2.567 1.00 85.31 342 GLU A N 1
ATOM 2606 C CA . GLU A 1 342 ? 18.830 3.678 1.320 1.00 85.31 342 GLU A CA 1
ATOM 2607 C C . GLU A 1 342 ? 17.971 3.954 0.069 1.00 85.31 342 GLU A C 1
ATOM 2609 O O . GLU A 1 342 ? 18.484 4.321 -0.993 1.00 85.31 342 GLU A O 1
ATOM 2614 N N . LEU A 1 343 ? 16.645 3.820 0.190 1.00 84.12 343 LEU A N 1
ATOM 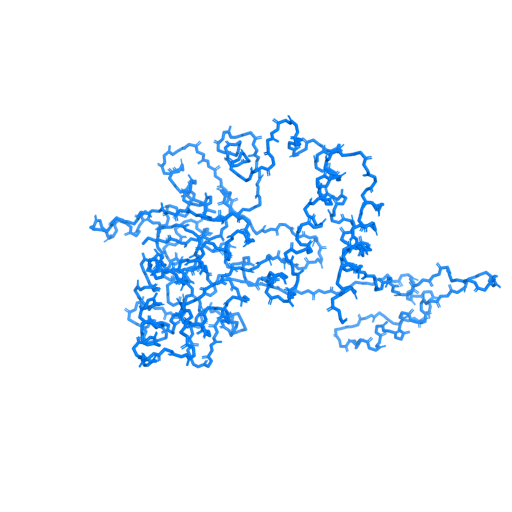2615 C CA . LEU A 1 343 ? 15.686 4.152 -0.869 1.00 84.12 343 LEU A CA 1
ATOM 2616 C C . LEU A 1 343 ? 15.572 5.658 -1.151 1.00 84.12 343 LEU A C 1
ATOM 2618 O O . LEU A 1 343 ? 15.294 6.027 -2.294 1.00 84.12 343 LEU A O 1
ATOM 2622 N N . SER A 1 344 ? 15.775 6.511 -0.146 1.00 77.75 344 SER A N 1
ATOM 2623 C CA . SER A 1 344 ? 15.730 7.971 -0.290 1.00 77.75 344 SER A CA 1
ATOM 2624 C C . SER A 1 344 ? 16.979 8.473 -1.015 1.00 77.75 344 SER A C 1
ATOM 2626 O O . SER A 1 344 ? 16.866 9.078 -2.083 1.00 77.75 344 SER A O 1
ATOM 2628 N N . ASP A 1 345 ? 18.166 8.096 -0.531 1.00 84.50 345 ASP A N 1
ATOM 2629 C CA . ASP A 1 345 ? 19.450 8.435 -1.152 1.00 84.50 345 ASP A CA 1
ATOM 2630 C C . ASP A 1 345 ? 19.546 7.910 -2.598 1.00 84.50 345 ASP A C 1
ATOM 2632 O O . ASP A 1 345 ? 20.145 8.533 -3.478 1.00 84.50 345 ASP A O 1
ATOM 2636 N N . LEU A 1 346 ? 18.950 6.745 -2.877 1.00 87.75 346 LEU A N 1
ATOM 2637 C CA . LEU A 1 346 ? 18.819 6.210 -4.233 1.00 87.75 346 LEU A CA 1
ATOM 2638 C C . LEU A 1 346 ? 18.038 7.151 -5.154 1.00 87.75 346 LEU A C 1
ATOM 2640 O O . LEU A 1 346 ? 18.455 7.350 -6.295 1.00 87.75 346 LEU A O 1
ATOM 2644 N N . MET A 1 347 ? 16.914 7.698 -4.689 1.00 82.50 347 MET A N 1
ATOM 2645 C CA . MET A 1 347 ? 16.099 8.602 -5.497 1.00 82.50 347 MET A CA 1
ATOM 2646 C C . MET A 1 347 ? 16.805 9.939 -5.729 1.00 82.50 347 MET A C 1
ATOM 2648 O O . MET A 1 347 ? 16.793 10.411 -6.865 1.00 82.50 347 MET A O 1
ATOM 2652 N N . GLU A 1 348 ? 17.498 10.491 -4.729 1.00 82.25 348 GLU A N 1
ATOM 2653 C CA . GLU A 1 348 ? 18.281 11.727 -4.878 1.00 82.25 348 GLU A CA 1
ATOM 2654 C C . GLU A 1 348 ? 19.401 11.566 -5.923 1.00 82.25 348 GLU A C 1
ATOM 2656 O O . GLU A 1 348 ? 19.422 12.291 -6.922 1.00 82.25 348 GLU A O 1
ATOM 2661 N N . ARG A 1 349 ? 20.254 10.535 -5.783 1.00 83.00 349 ARG A N 1
ATOM 2662 C CA . ARG A 1 349 ? 21.342 10.203 -6.738 1.00 83.00 349 ARG A CA 1
ATOM 2663 C C . ARG A 1 349 ? 20.859 9.964 -8.176 1.00 83.00 349 ARG A C 1
ATOM 2665 O O . ARG A 1 349 ? 21.646 10.022 -9.118 1.00 83.00 349 ARG A O 1
ATOM 2672 N N . VAL A 1 350 ? 19.580 9.631 -8.344 1.00 84.62 350 VAL A N 1
ATOM 2673 C CA . VAL A 1 350 ? 18.923 9.410 -9.638 1.00 84.62 350 VAL A CA 1
ATOM 2674 C C . VAL A 1 350 ? 18.239 10.680 -10.165 1.00 84.62 350 VAL A C 1
ATOM 2676 O O . VAL A 1 350 ? 18.136 10.849 -11.381 1.00 84.62 350 VAL A O 1
ATOM 2679 N N . ALA A 1 351 ? 17.794 11.578 -9.284 1.00 76.00 351 ALA A N 1
ATOM 2680 C CA . ALA A 1 351 ? 17.127 12.830 -9.633 1.00 76.00 351 ALA A CA 1
ATOM 2681 C C . ALA A 1 351 ? 18.099 13.930 -10.089 1.00 76.00 351 ALA A C 1
ATOM 2683 O O . ALA A 1 351 ? 17.726 14.732 -10.949 1.00 76.00 351 ALA A O 1
ATOM 2684 N N . THR A 1 352 ? 19.341 13.955 -9.584 1.00 79.81 352 THR A N 1
ATOM 2685 C CA . THR A 1 352 ? 20.385 14.866 -10.101 1.00 79.81 352 THR A CA 1
ATOM 2686 C C . THR A 1 352 ? 20.803 14.511 -11.533 1.00 79.81 352 THR A C 1
ATOM 2688 O O . THR A 1 352 ? 21.096 15.396 -12.334 1.00 79.81 352 THR A O 1
ATOM 2691 N N . GLY A 1 353 ? 20.758 13.218 -11.879 1.00 74.56 353 GLY A N 1
ATOM 2692 C CA . GLY A 1 353 ? 21.127 12.681 -13.192 1.00 74.56 353 GLY A CA 1
ATOM 2693 C C . GLY A 1 353 ? 22.582 12.213 -13.315 1.00 74.56 353 GLY A C 1
ATOM 2694 O O . GLY A 1 353 ? 22.957 11.721 -14.379 1.00 74.56 353 GLY A O 1
ATOM 2695 N N . ASP A 1 354 ? 23.384 12.306 -12.250 1.00 77.19 354 ASP A N 1
ATOM 2696 C CA . ASP A 1 354 ? 24.824 11.988 -12.272 1.00 77.19 354 ASP A CA 1
ATOM 2697 C C . ASP A 1 354 ? 25.139 10.477 -12.330 1.00 77.19 354 ASP A C 1
ATOM 2699 O O . ASP A 1 354 ? 26.276 10.080 -12.594 1.00 77.19 354 ASP A O 1
ATOM 2703 N N . VAL A 1 355 ? 24.147 9.611 -12.082 1.00 83.12 355 VAL A N 1
ATOM 2704 C CA . VAL A 1 355 ? 24.315 8.149 -11.995 1.00 83.12 355 VAL A CA 1
ATOM 2705 C C . VAL A 1 355 ? 23.260 7.426 -12.840 1.00 83.12 355 VAL A C 1
ATOM 2707 O O . VAL A 1 355 ? 22.074 7.737 -12.755 1.00 83.12 355 VAL A O 1
ATOM 2710 N N . ASP A 1 356 ? 23.649 6.400 -13.619 1.00 86.31 356 ASP A N 1
ATOM 2711 C CA . ASP A 1 356 ? 22.660 5.539 -14.294 1.00 86.31 356 ASP A CA 1
ATOM 2712 C C . ASP A 1 356 ? 21.727 4.891 -13.255 1.00 86.31 356 ASP A C 1
ATOM 2714 O O . ASP A 1 356 ? 22.207 4.167 -12.372 1.00 86.31 356 ASP A O 1
ATOM 2718 N N . PRO A 1 357 ? 20.395 5.030 -13.399 1.00 84.75 357 PRO A N 1
ATOM 2719 C CA . PRO A 1 357 ? 19.457 4.453 -12.449 1.00 84.75 357 PRO A CA 1
ATOM 2720 C C . PRO A 1 357 ? 19.580 2.937 -12.291 1.00 84.75 357 PRO A C 1
ATOM 2722 O O . PRO A 1 357 ? 19.288 2.432 -11.216 1.00 84.75 357 PRO A O 1
ATOM 2725 N N . ALA A 1 358 ? 20.030 2.179 -13.301 1.00 82.44 358 ALA A N 1
ATOM 2726 C CA . ALA A 1 358 ? 20.214 0.738 -13.117 1.00 82.44 358 ALA A CA 1
ATOM 2727 C C . ALA A 1 358 ? 21.468 0.411 -12.291 1.00 82.44 358 ALA A C 1
ATOM 2729 O O . ALA A 1 358 ? 21.444 -0.546 -11.518 1.00 82.44 358 ALA A O 1
ATOM 2730 N N . LEU A 1 359 ? 22.567 1.158 -12.424 1.00 83.94 359 LEU A N 1
ATOM 2731 C CA . LEU A 1 359 ? 23.720 1.056 -11.522 1.00 83.94 359 LEU A CA 1
ATOM 2732 C C . LEU A 1 359 ? 23.342 1.470 -10.091 1.00 83.94 359 LEU A C 1
ATOM 2734 O O . LEU A 1 359 ? 23.564 0.678 -9.177 1.00 83.94 359 LEU A O 1
ATOM 2738 N N . ALA A 1 360 ? 22.693 2.625 -9.908 1.00 86.56 360 ALA A N 1
ATOM 2739 C CA . ALA A 1 360 ? 22.265 3.113 -8.593 1.00 86.56 360 ALA A CA 1
ATOM 2740 C C . ALA A 1 360 ? 21.326 2.122 -7.876 1.00 86.56 360 ALA A C 1
ATOM 2742 O O . ALA A 1 360 ? 21.570 1.742 -6.728 1.00 86.56 360 ALA A O 1
ATOM 2743 N N . VAL A 1 361 ? 20.299 1.624 -8.575 1.00 86.00 361 VAL A N 1
ATOM 2744 C CA . VAL A 1 361 ? 19.346 0.632 -8.050 1.00 86.00 361 VAL A CA 1
ATOM 2745 C C . VAL A 1 361 ? 20.041 -0.679 -7.660 1.00 86.00 361 VAL A C 1
ATOM 2747 O O . VAL A 1 361 ? 19.761 -1.223 -6.594 1.00 86.00 361 VAL A O 1
ATOM 2750 N N . ARG A 1 362 ? 20.976 -1.187 -8.479 1.00 81.69 362 ARG A N 1
ATOM 2751 C CA . ARG A 1 362 ? 21.706 -2.439 -8.182 1.00 81.69 362 ARG A CA 1
ATOM 2752 C C . ARG A 1 362 ? 22.756 -2.281 -7.080 1.00 81.69 362 ARG A C 1
ATOM 2754 O O . ARG A 1 362 ? 23.061 -3.270 -6.420 1.00 81.69 362 ARG A O 1
ATOM 2761 N N . ALA A 1 363 ? 23.304 -1.084 -6.875 1.00 85.31 363 ALA A N 1
ATOM 2762 C CA . ALA A 1 363 ? 24.150 -0.786 -5.721 1.00 85.31 363 ALA A CA 1
ATOM 2763 C C . ALA A 1 363 ? 23.311 -0.772 -4.433 1.00 85.31 363 ALA A C 1
ATOM 2765 O O . ALA A 1 363 ? 23.591 -1.537 -3.517 1.00 85.31 363 ALA A O 1
ATOM 2766 N N . THR A 1 364 ? 22.221 -0.003 -4.427 1.00 88.00 364 THR A N 1
ATOM 2767 C CA . THR A 1 364 ? 21.313 0.142 -3.273 1.00 88.00 364 THR A CA 1
ATOM 2768 C C . THR A 1 364 ? 20.682 -1.196 -2.866 1.00 88.00 364 THR A C 1
ATOM 2770 O O . THR A 1 364 ? 20.628 -1.522 -1.688 1.00 88.00 364 THR A O 1
ATOM 2773 N N . ALA A 1 365 ? 20.272 -2.033 -3.828 1.00 84.12 365 ALA A N 1
ATOM 2774 C CA . ALA A 1 365 ? 19.751 -3.370 -3.530 1.00 84.12 365 ALA A CA 1
ATOM 2775 C C . ALA A 1 365 ? 20.787 -4.264 -2.821 1.00 84.12 365 ALA A C 1
ATOM 2777 O O . ALA A 1 365 ? 20.448 -4.930 -1.848 1.00 84.12 365 ALA A O 1
ATOM 2778 N N . ARG A 1 366 ? 22.057 -4.234 -3.255 1.00 82.12 366 ARG A N 1
ATOM 2779 C CA . ARG A 1 366 ? 23.150 -4.971 -2.593 1.00 82.12 366 ARG A CA 1
ATOM 2780 C C . ARG A 1 366 ? 23.466 -4.428 -1.205 1.00 82.12 366 ARG A C 1
ATOM 2782 O O . ARG A 1 366 ? 23.852 -5.206 -0.343 1.00 82.12 366 ARG A O 1
ATOM 2789 N N . GLU A 1 367 ? 23.341 -3.121 -1.007 1.00 83.38 367 GLU A N 1
ATOM 2790 C CA . GLU A 1 367 ? 23.594 -2.483 0.282 1.00 83.38 367 GLU A CA 1
ATOM 2791 C C . GLU A 1 367 ? 22.488 -2.820 1.293 1.00 83.38 367 GLU A C 1
ATOM 2793 O O . GLU A 1 367 ? 22.792 -3.253 2.402 1.00 83.38 367 GLU A O 1
ATOM 2798 N N . ILE A 1 368 ? 21.220 -2.796 0.872 1.00 81.75 368 ILE A N 1
ATOM 2799 C CA . ILE A 1 368 ? 20.088 -3.316 1.655 1.00 81.75 368 ILE A CA 1
ATOM 2800 C C . ILE A 1 368 ? 20.279 -4.809 1.982 1.00 81.75 368 ILE A C 1
ATOM 2802 O O . ILE A 1 368 ? 20.165 -5.200 3.145 1.00 81.75 368 ILE A O 1
ATOM 2806 N N . ASP A 1 369 ? 20.622 -5.645 0.994 1.00 78.94 369 ASP A N 1
ATOM 2807 C CA . ASP A 1 369 ? 20.897 -7.075 1.212 1.00 78.94 369 ASP A CA 1
ATOM 2808 C C . ASP A 1 369 ? 22.075 -7.291 2.187 1.00 78.94 369 ASP A C 1
ATOM 2810 O O . ASP A 1 369 ? 22.042 -8.211 3.009 1.00 78.94 369 ASP A O 1
ATOM 2814 N N . ARG A 1 370 ? 23.104 -6.429 2.143 1.00 79.69 370 ARG A N 1
ATOM 2815 C CA . ARG A 1 370 ? 24.254 -6.448 3.061 1.00 79.69 370 ARG A CA 1
ATOM 2816 C C . ARG A 1 370 ? 23.836 -6.079 4.482 1.00 79.69 370 ARG A C 1
ATOM 2818 O O . ARG A 1 370 ? 24.152 -6.826 5.406 1.00 79.69 370 ARG A O 1
ATOM 2825 N N . GLN A 1 371 ? 23.133 -4.961 4.659 1.00 74.25 371 GLN A N 1
ATOM 2826 C CA . GLN A 1 371 ? 22.670 -4.480 5.963 1.00 74.25 371 GLN A CA 1
ATOM 2827 C C . GLN A 1 371 ? 21.789 -5.539 6.638 1.00 74.25 371 GLN A C 1
ATOM 2829 O O . GLN A 1 371 ? 22.145 -6.037 7.708 1.00 74.25 371 GLN A O 1
ATOM 2834 N N . LEU A 1 372 ? 20.727 -5.986 5.956 1.00 69.62 372 LEU A N 1
ATOM 2835 C CA . LEU A 1 372 ? 19.808 -7.023 6.447 1.00 69.62 372 LEU A CA 1
ATOM 2836 C C . LEU A 1 372 ? 20.485 -8.396 6.631 1.00 69.62 372 LEU A C 1
ATOM 2838 O O . LEU A 1 372 ? 20.058 -9.192 7.469 1.00 69.62 372 LEU A O 1
ATOM 2842 N N . GLY A 1 373 ? 21.539 -8.686 5.862 1.00 63.22 373 GLY A N 1
ATOM 2843 C CA . GLY A 1 373 ? 22.348 -9.899 5.996 1.00 63.22 373 GLY A CA 1
ATOM 2844 C C . GLY A 1 373 ? 23.251 -9.910 7.234 1.00 63.22 373 GLY A C 1
ATOM 2845 O O . GLY A 1 373 ? 23.515 -10.981 7.774 1.00 63.22 373 GLY A O 1
ATOM 2846 N N . THR A 1 374 ? 23.691 -8.741 7.713 1.00 54.50 374 THR A N 1
ATOM 2847 C CA . THR A 1 374 ? 24.569 -8.611 8.896 1.00 54.50 374 THR A CA 1
ATOM 2848 C C . THR A 1 374 ? 23.848 -8.639 10.250 1.00 54.50 374 THR A C 1
ATOM 2850 O O . THR A 1 374 ? 24.510 -8.577 11.281 1.00 54.50 374 THR A O 1
ATOM 2853 N N . THR A 1 375 ? 22.515 -8.743 10.278 1.00 48.56 375 THR A N 1
ATOM 2854 C CA . THR A 1 375 ? 21.695 -8.695 11.510 1.00 48.56 375 THR A CA 1
ATOM 2855 C C . THR A 1 375 ? 21.069 -10.054 11.880 1.00 48.56 375 THR A C 1
ATOM 2857 O O . THR A 1 375 ? 19.923 -10.109 12.329 1.00 48.56 375 THR A O 1
ATOM 2860 N N . ARG A 1 376 ? 21.792 -11.160 11.654 1.00 41.69 376 ARG A N 1
ATOM 2861 C CA . ARG A 1 376 ? 21.362 -12.541 11.953 1.00 41.69 376 ARG A CA 1
ATOM 2862 C C . ARG A 1 376 ? 22.299 -13.247 12.923 1.00 41.69 376 ARG A C 1
ATOM 2864 O O . ARG A 1 376 ? 23.521 -13.036 12.786 1.00 41.69 376 ARG A O 1
#

Secondary structure (DSSP, 8-state):
-----S-STTHHHHHHHHHHHHTT-TTS----B---SSHHHHHHHHHHHHHTT---SS----TTTHHHHHTTT-S---TTTGGGTT--GGGS-HHHHHHTEETTEE----S-B--------HHHHHTTT-PPP-TT--HHHHHHHHHHT-B-SSSSSS-SB-SS-----TTTSHHHHHHHHHHHHIIIII--S--TTTS-S-HHHHHHHHHTTS-S-----THHHHHHHHHHHTTS------PPP--TTSPP---B-----PPPTT-TTHHHHHHHHHHTTSTTTTTSSTTSBSS---SHHHHHHHHHT-TTSSHHHHHHHHBS--B-GGGT-TTHHHHHHHHHHHHHHHHSSSS-HHHHHHHHHHHHHHHHHT--